Protein AF-A0A7X6P1E1-F1 (afdb_monomer_lite)

pLDDT: mean 76.71, std 19.5, range [24.47, 98.38]

Sequence (381 aa):
MLGTGVERGRLSKLGHWWGGQWIADGTPRGEVLLAGEALHLKPTDVFEVLLHEAAHGLNTSRGVKDTSRGGRYHNAKFKATAIEVGLRVGSMPPYGWAKTELAPATVEHYSSEIDRIGDEMRIARRMTRSSVERGGDAGGPDDPTVGEVEGGGAPQRPKPAECGCGRKMRMAPSVLARGPVVCSLCRTEFTVGRTLGQEQTAGNPVERGLLSTRPSSAVPVDQDELMDRLRRRLRTPEDAERLMTVASWRGAPNQEPEGPIVARDFGDHSQLTQLARAVLALDGTLSLPAGARGDVPLLTGERVRTANQLDERISDSFPEPGTPGQVTVVDLSADRVTIDFPTWGTTTVSTEDAYEALRWDYATVEPPPIERSAPDLEIEL

Radius of gyration: 27.81 Å; chains: 1; bounding box: 66×70×62 Å

Secondary structure (DSSP, 8-state):
-EE--EETTEE--SEEEEEEEEEETTEEEEEEEEETTGGGS-HHHHHHHHHHHHHHHHHHHTT---EETTTTEE-HHHHHHHHHTTEEEEEETTTEEEEEEE-HHHHHHTHHHHHHHHHH--------HHHHTT-S----PPP---------PPPPPPPPEE-TTS-EE---HHHHTTS--B-TTT--B-EET--S-----------------PPP-PBPP-HHHHHHHHHHH--SHHHHHHHHHHHHHH-STTPPPSS-EE-SSHHHHHHHHHHHHHHHHHTTSSBBPTT--S--S--BT-EEEE-SS--TTTGGGS-STT-EEEEEEEETTTTEEEEEETTTEEEEE-HHHHHHHEEE-SEE-SSPP------------

Structure (mmCIF, N/CA/C/O backbone):
data_AF-A0A7X6P1E1-F1
#
_entry.id   AF-A0A7X6P1E1-F1
#
loop_
_atom_site.group_PDB
_atom_site.id
_atom_site.type_symbol
_atom_site.label_atom_id
_atom_site.label_alt_id
_atom_site.label_comp_id
_atom_site.label_asym_id
_atom_site.label_entity_id
_atom_site.label_seq_id
_atom_site.pdbx_PDB_ins_code
_atom_site.Cartn_x
_atom_site.Cartn_y
_atom_site.Cartn_z
_atom_site.occupancy
_atom_site.B_iso_or_equiv
_atom_site.auth_seq_id
_atom_site.auth_comp_id
_atom_site.auth_asym_id
_atom_site.auth_atom_id
_atom_site.pdbx_PDB_model_num
ATOM 1 N N . MET A 1 1 ? -8.745 10.348 3.334 1.00 51.03 1 MET A N 1
ATOM 2 C CA . MET A 1 1 ? -8.109 11.086 2.218 1.00 51.03 1 MET A CA 1
ATOM 3 C C . MET A 1 1 ? -6.613 11.099 2.473 1.00 51.03 1 MET A C 1
ATOM 5 O O . MET A 1 1 ? -6.228 11.326 3.612 1.00 51.03 1 MET A O 1
ATOM 9 N N . LEU A 1 2 ? -5.790 10.808 1.464 1.00 61.75 2 LEU A N 1
ATOM 10 C CA . LEU A 1 2 ? -4.332 10.847 1.602 1.00 61.75 2 LEU A CA 1
ATOM 11 C C . LEU A 1 2 ? -3.838 12.288 1.429 1.00 61.75 2 LEU A C 1
ATOM 13 O O . LEU A 1 2 ? -4.216 12.962 0.470 1.00 61.75 2 LEU A O 1
ATOM 17 N N . GLY A 1 3 ? -3.003 12.757 2.356 1.00 68.06 3 GLY A N 1
ATOM 18 C CA . GLY A 1 3 ? -2.306 14.046 2.268 1.00 68.06 3 GLY A CA 1
ATOM 19 C C . GLY A 1 3 ? -0.800 13.858 2.136 1.00 68.06 3 GLY A C 1
ATOM 20 O O . GLY A 1 3 ? -0.306 12.737 2.170 1.00 68.06 3 GLY A O 1
ATOM 21 N N . THR A 1 4 ? -0.040 14.943 1.997 1.00 77.12 4 THR A N 1
ATOM 22 C CA . THR A 1 4 ? 1.421 14.859 2.137 1.00 77.12 4 THR A CA 1
ATOM 23 C C . THR A 1 4 ? 1.830 15.122 3.578 1.00 77.12 4 THR A C 1
ATOM 25 O O . THR A 1 4 ? 1.396 16.101 4.182 1.00 77.12 4 THR A O 1
ATOM 28 N N . GLY A 1 5 ? 2.703 14.268 4.103 1.00 76.94 5 GLY A N 1
ATOM 29 C CA . GLY A 1 5 ? 3.410 14.480 5.365 1.00 76.94 5 GLY A CA 1
ATOM 30 C C . GLY A 1 5 ? 4.689 15.306 5.214 1.00 76.94 5 GLY A C 1
ATOM 31 O O . GLY A 1 5 ? 5.448 15.440 6.169 1.00 76.94 5 GLY A O 1
ATOM 32 N N . VAL A 1 6 ? 4.985 15.814 4.010 1.00 77.69 6 VAL A N 1
ATOM 33 C CA . VAL A 1 6 ? 6.215 16.551 3.712 1.00 77.69 6 VAL A CA 1
ATOM 34 C C . VAL A 1 6 ? 5.977 18.051 3.810 1.00 77.69 6 VAL A C 1
ATOM 36 O O . VAL A 1 6 ? 5.330 18.662 2.961 1.00 77.69 6 VAL A O 1
ATOM 39 N N . GLU A 1 7 ? 6.624 18.672 4.787 1.00 74.06 7 GLU A N 1
ATOM 40 C CA . GLU A 1 7 ? 6.650 20.116 4.967 1.00 74.06 7 GLU A CA 1
ATOM 41 C C . GLU A 1 7 ? 8.047 20.656 4.669 1.00 74.06 7 GLU A C 1
ATOM 43 O O . GLU A 1 7 ? 9.062 20.152 5.153 1.00 74.06 7 GLU A O 1
ATOM 48 N N . ARG A 1 8 ? 8.125 21.687 3.816 1.00 73.81 8 ARG A N 1
ATOM 49 C CA . ARG A 1 8 ? 9.396 22.321 3.403 1.00 73.81 8 ARG A CA 1
ATOM 50 C C . ARG A 1 8 ? 10.456 21.311 2.909 1.00 73.81 8 ARG A C 1
ATOM 52 O O . ARG A 1 8 ? 11.655 21.543 3.040 1.00 73.81 8 ARG A O 1
ATOM 59 N N . GLY A 1 9 ? 10.012 20.199 2.317 1.00 69.00 9 GLY A N 1
ATOM 60 C CA . GLY A 1 9 ? 10.874 19.144 1.772 1.00 69.00 9 GLY A CA 1
ATOM 61 C C . GLY A 1 9 ? 11.365 18.103 2.786 1.00 69.00 9 GLY A C 1
ATOM 62 O O . GLY A 1 9 ? 12.185 17.259 2.411 1.00 69.00 9 GLY A O 1
ATOM 63 N N . ARG A 1 10 ? 10.882 18.135 4.035 1.00 66.56 10 ARG A N 1
ATOM 64 C CA . ARG A 1 10 ? 11.157 17.144 5.086 1.00 66.56 10 ARG A CA 1
ATOM 65 C C . ARG A 1 10 ? 9.875 16.404 5.463 1.00 66.56 10 ARG A C 1
ATOM 67 O O . ARG A 1 10 ? 8.847 17.049 5.619 1.00 66.56 10 ARG A O 1
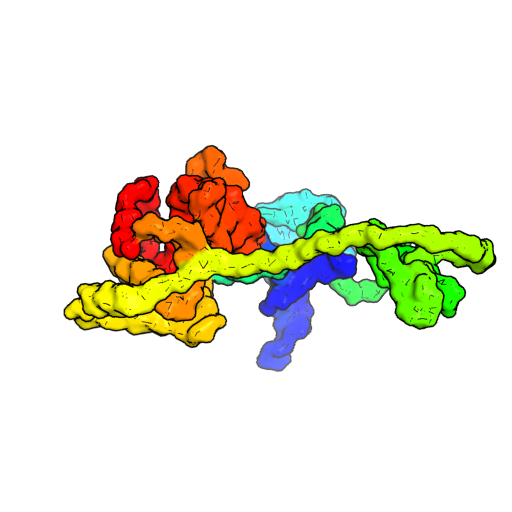ATOM 74 N N . LEU A 1 11 ? 9.949 15.084 5.636 1.00 74.44 11 LEU A N 1
ATOM 75 C CA . LEU A 1 11 ? 8.853 14.323 6.237 1.00 74.44 11 LEU A CA 1
ATOM 76 C C . LEU A 1 11 ? 8.701 14.765 7.700 1.00 74.44 11 LEU A C 1
ATOM 78 O O . LEU A 1 11 ? 9.618 14.568 8.494 1.00 74.44 11 LEU A O 1
ATOM 82 N N . SER A 1 12 ? 7.605 15.446 8.024 1.00 77.06 12 SER A N 1
ATOM 83 C CA . SER A 1 12 ? 7.327 15.957 9.370 1.00 77.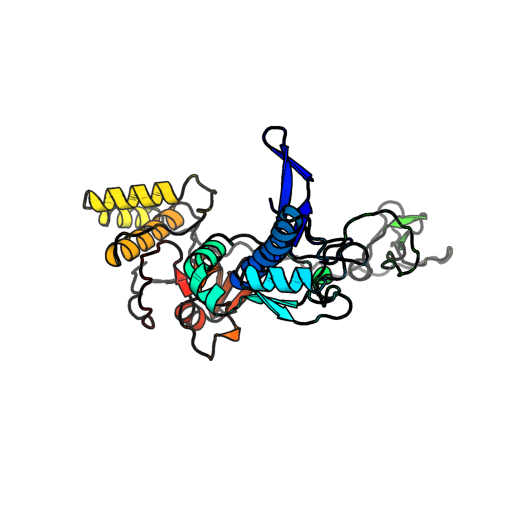06 12 SER A CA 1
ATOM 84 C C . SER A 1 12 ? 6.363 15.063 10.141 1.00 77.06 12 SER A C 1
ATOM 86 O O . SER A 1 12 ? 6.491 14.963 11.358 1.00 77.06 12 SER A O 1
ATOM 88 N N . LYS A 1 13 ? 5.434 14.395 9.450 1.00 82.50 13 LYS A N 1
ATOM 89 C CA . LYS A 1 13 ? 4.391 13.573 10.071 1.00 82.50 13 LYS A CA 1
ATOM 90 C C . LYS A 1 13 ? 3.954 12.419 9.175 1.00 82.50 13 LYS A C 1
ATOM 92 O O . LYS A 1 13 ? 3.964 12.546 7.952 1.00 82.50 13 LYS A O 1
ATOM 97 N N . LEU A 1 14 ? 3.560 11.313 9.799 1.00 86.69 14 LEU A N 1
ATOM 98 C CA . LEU A 1 14 ? 2.996 10.137 9.126 1.00 86.69 14 LEU A CA 1
ATOM 99 C C . LEU A 1 14 ? 1.462 10.148 9.139 1.00 86.69 14 LEU A C 1
ATOM 101 O O . LEU A 1 14 ? 0.836 9.626 8.222 1.00 86.69 14 LEU A O 1
ATOM 105 N N . GLY A 1 15 ? 0.862 10.821 10.118 1.00 88.00 15 GLY A N 1
ATOM 106 C CA . GLY A 1 15 ? -0.565 11.097 10.188 1.00 88.00 15 GLY A CA 1
ATOM 107 C C . GLY A 1 15 ? -0.845 12.376 10.974 1.00 88.00 15 GLY A C 1
ATOM 108 O O . GLY A 1 15 ? 0.081 13.029 11.468 1.00 88.00 15 GLY A O 1
ATOM 109 N N . HIS A 1 16 ? -2.115 12.777 11.020 1.00 87.56 16 HIS A N 1
ATOM 110 C CA . HIS A 1 16 ? -2.606 13.749 11.996 1.00 87.56 16 HIS A CA 1
ATOM 111 C C . HIS A 1 16 ? -4.102 13.585 12.259 1.00 87.56 16 HIS A C 1
ATOM 113 O O . HIS A 1 16 ? -4.880 13.246 11.364 1.00 87.56 16 HIS A O 1
ATOM 119 N N . TRP A 1 17 ? -4.509 13.940 13.471 1.00 89.50 17 TRP A N 1
ATOM 120 C CA . TRP A 1 17 ? -5.887 14.222 13.838 1.00 89.50 17 TRP A CA 1
ATOM 121 C C . TRP A 1 17 ? -6.166 15.726 13.849 1.00 89.50 17 TRP A C 1
ATOM 123 O O . TRP A 1 17 ? -5.392 16.509 14.404 1.00 89.50 17 TRP A O 1
ATOM 133 N N . TRP A 1 18 ? -7.320 16.134 13.315 1.00 85.69 18 TRP A N 1
ATOM 134 C CA . TRP A 1 18 ? -7.807 17.507 13.445 1.00 85.69 18 TRP A CA 1
ATOM 135 C C . TRP A 1 18 ? -9.302 17.566 13.763 1.00 85.69 18 TRP A C 1
ATOM 137 O O . TRP A 1 18 ? -10.146 17.094 13.006 1.00 85.69 18 TRP A O 1
ATOM 147 N N . GLY A 1 19 ? -9.664 18.194 14.883 1.00 83.25 19 GLY A N 1
ATOM 148 C CA . GLY A 1 19 ? -11.064 18.422 15.240 1.00 83.25 19 GLY A CA 1
ATOM 149 C C . GLY A 1 19 ? -11.744 19.484 14.363 1.00 83.25 19 GLY A C 1
ATOM 150 O O . GLY A 1 19 ? -11.193 20.561 14.144 1.00 83.25 19 GLY A O 1
ATOM 151 N N . GLY A 1 20 ? -12.972 19.197 13.914 1.00 81.44 20 GLY A N 1
ATOM 152 C CA . GLY A 1 20 ? -13.902 20.190 13.358 1.00 81.44 20 GLY A CA 1
ATOM 153 C C . GLY A 1 20 ? -13.568 20.743 11.968 1.00 81.44 20 GLY A C 1
ATOM 154 O O . GLY A 1 20 ? -14.133 21.766 11.595 1.00 81.44 20 GLY A O 1
ATOM 155 N N . GLN A 1 21 ? -12.674 20.100 11.212 1.00 80.19 21 GLN A N 1
ATOM 156 C CA . GLN A 1 21 ? -12.271 20.558 9.872 1.00 80.19 21 GLN A CA 1
ATOM 157 C C . GLN A 1 21 ? -13.285 20.234 8.775 1.00 80.19 21 GLN A C 1
ATOM 159 O O . GLN A 1 21 ? -13.276 20.852 7.713 1.00 80.19 21 GLN A O 1
ATOM 164 N N . TRP A 1 22 ? -14.173 19.276 9.031 1.00 82.50 22 TRP A N 1
ATOM 165 C CA . TRP A 1 22 ? -15.160 18.822 8.062 1.00 82.50 22 TRP A CA 1
ATOM 166 C C . TRP A 1 22 ? -16.561 19.210 8.503 1.00 82.50 22 TRP A C 1
ATOM 168 O O . TRP A 1 22 ? -16.873 19.155 9.687 1.00 82.50 22 TRP A O 1
ATOM 178 N N . ILE A 1 23 ? -17.428 19.544 7.550 1.00 83.38 23 ILE A N 1
ATOM 179 C CA . ILE A 1 23 ? -18.871 19.636 7.778 1.00 83.38 23 ILE A CA 1
ATOM 180 C C . ILE A 1 23 ? -19.514 18.438 7.086 1.00 83.38 23 ILE A C 1
ATOM 182 O O . ILE A 1 23 ? -19.453 18.328 5.864 1.00 83.38 23 ILE A O 1
ATOM 186 N N . ALA A 1 24 ? -20.135 17.555 7.865 1.00 80.12 24 ALA A N 1
ATOM 187 C CA . ALA A 1 24 ? -20.938 16.448 7.357 1.00 80.12 24 ALA A CA 1
ATOM 188 C C . ALA A 1 24 ? -22.340 16.549 7.957 1.00 80.12 24 ALA A C 1
ATOM 190 O O . ALA A 1 24 ? -22.485 16.648 9.178 1.00 80.12 24 ALA A O 1
ATOM 191 N N . ASP A 1 25 ? -23.359 16.579 7.100 1.00 87.69 25 ASP A N 1
ATOM 192 C CA . ASP A 1 25 ? -24.769 16.707 7.494 1.00 87.69 25 ASP A CA 1
ATOM 193 C C . ASP A 1 25 ? -25.028 17.909 8.422 1.00 87.69 25 ASP A C 1
ATOM 195 O O . ASP A 1 25 ? -25.701 17.818 9.447 1.00 87.69 25 ASP A O 1
ATOM 199 N N . GLY A 1 26 ? -24.407 19.050 8.101 1.00 84.19 26 GLY A N 1
ATOM 200 C CA . GLY A 1 26 ? -24.506 20.280 8.894 1.00 84.19 26 GLY A CA 1
ATOM 201 C C . GLY A 1 26 ? -23.777 20.241 10.243 1.00 84.19 26 GLY A C 1
ATOM 202 O O . GLY A 1 26 ? -23.843 21.211 10.993 1.00 84.19 26 GLY A O 1
ATOM 203 N N . THR A 1 27 ? -23.060 19.157 10.551 1.00 83.25 27 THR A N 1
ATOM 204 C CA . THR A 1 27 ? -22.355 18.967 11.823 1.00 83.25 27 THR A CA 1
ATOM 205 C C . THR A 1 27 ? -20.837 18.950 11.609 1.00 83.25 27 THR A C 1
ATOM 207 O O . THR A 1 27 ? -20.360 18.232 10.724 1.00 83.25 27 THR A O 1
ATOM 210 N N . PRO A 1 28 ? -20.050 19.682 12.420 1.00 84.94 28 PRO A N 1
ATOM 211 C CA . PRO A 1 28 ? -18.598 19.569 12.405 1.00 84.94 28 PRO A CA 1
ATOM 212 C C . PRO A 1 28 ? -18.125 18.150 12.745 1.00 84.94 28 PRO A C 1
ATOM 214 O O . PRO A 1 28 ? -18.556 17.557 13.736 1.00 84.94 28 PRO A O 1
ATOM 217 N N . ARG A 1 29 ? -17.209 17.608 11.944 1.00 84.81 29 ARG A N 1
ATOM 218 C CA . ARG A 1 29 ? -16.552 16.311 12.135 1.00 84.81 29 ARG A CA 1
ATOM 219 C C . ARG A 1 29 ? -15.040 16.492 12.183 1.00 84.81 29 ARG A C 1
ATOM 221 O O . ARG A 1 29 ? -14.495 17.459 11.649 1.00 84.81 29 ARG A O 1
ATOM 228 N N . GLY A 1 30 ? -14.374 15.570 12.869 1.00 86.19 30 GLY A N 1
ATOM 229 C CA . GLY A 1 30 ? -12.919 15.518 12.879 1.00 86.19 30 GLY A CA 1
ATOM 230 C C . GLY A 1 30 ? -12.353 14.767 11.677 1.00 86.19 30 GLY A C 1
ATOM 231 O O . GLY A 1 30 ? -13.065 14.033 10.993 1.00 86.19 30 GLY A O 1
ATOM 232 N N . GLU A 1 31 ? -11.072 14.985 11.431 1.00 87.81 31 GLU A N 1
ATOM 233 C CA . GLU A 1 31 ? -10.275 14.390 10.368 1.00 87.81 31 GLU A CA 1
ATOM 234 C C . GLU A 1 31 ? -9.208 13.479 10.968 1.00 87.81 31 GLU A C 1
ATOM 236 O O . GLU A 1 31 ? -8.433 13.942 11.799 1.00 87.81 31 GLU A O 1
ATOM 241 N N . VAL A 1 32 ? -9.114 12.240 10.482 1.00 88.94 32 VAL A N 1
ATOM 242 C CA . VAL A 1 32 ? -7.867 11.465 10.526 1.00 88.94 32 VAL A CA 1
ATOM 243 C C . VAL A 1 32 ? -7.256 11.517 9.130 1.00 88.94 32 VAL A C 1
ATOM 245 O O . VAL A 1 32 ? -7.882 11.078 8.159 1.00 88.94 32 VAL A O 1
ATOM 248 N N . LEU A 1 33 ? -6.043 12.050 9.024 1.00 87.19 33 LEU A N 1
ATOM 249 C CA . LEU A 1 33 ? -5.263 12.051 7.794 1.00 87.19 33 LEU A CA 1
ATOM 250 C C . LEU A 1 33 ? -4.088 11.087 7.929 1.00 87.19 33 LEU A C 1
ATOM 252 O O . LEU A 1 33 ? -3.338 11.156 8.897 1.00 87.19 33 LEU A O 1
ATOM 256 N N . LEU A 1 34 ? -3.898 10.248 6.911 1.00 88.19 34 LEU A N 1
ATOM 257 C CA . LEU A 1 34 ? -2.696 9.442 6.725 1.00 88.19 34 LEU A CA 1
ATOM 258 C C . LEU A 1 34 ? -1.862 10.066 5.600 1.00 88.19 34 LEU A C 1
ATOM 260 O O . LEU A 1 34 ? -2.381 10.363 4.515 1.00 88.19 34 LEU A O 1
ATOM 264 N N . ALA A 1 35 ? -0.580 10.308 5.860 1.00 87.44 35 ALA A N 1
ATOM 265 C CA . ALA A 1 35 ? 0.339 10.809 4.851 1.00 87.44 35 ALA A CA 1
ATOM 266 C C . ALA A 1 35 ? 0.569 9.730 3.784 1.00 87.44 35 ALA A C 1
ATOM 268 O O . ALA A 1 35 ? 0.836 8.578 4.111 1.00 87.44 35 ALA A O 1
ATOM 269 N N . GLY A 1 36 ? 0.532 10.088 2.501 1.00 83.31 36 GLY A N 1
ATOM 270 C CA . GLY A 1 36 ? 0.814 9.146 1.412 1.00 83.31 36 GLY A CA 1
ATOM 271 C C . GLY A 1 36 ? 2.239 8.583 1.465 1.00 83.31 36 GLY A C 1
ATOM 272 O O . GLY A 1 36 ? 2.502 7.517 0.919 1.00 83.31 36 GLY A O 1
ATOM 273 N N . GLU A 1 37 ? 3.162 9.282 2.131 1.00 84.06 37 GLU A N 1
ATOM 274 C CA . GLU A 1 37 ? 4.505 8.789 2.430 1.00 84.06 37 GLU A CA 1
ATOM 275 C C . GLU A 1 37 ? 4.509 7.679 3.496 1.00 84.06 37 GLU A C 1
ATOM 277 O O . GLU A 1 37 ? 5.401 6.839 3.477 1.00 84.06 37 GLU A O 1
ATOM 282 N N . ALA A 1 38 ? 3.516 7.630 4.393 1.00 83.00 38 ALA A N 1
ATOM 283 C CA . ALA A 1 38 ? 3.388 6.565 5.391 1.00 83.00 38 ALA A CA 1
ATOM 284 C C . ALA A 1 38 ? 3.022 5.213 4.763 1.00 83.00 38 ALA A C 1
ATOM 286 O O . ALA A 1 38 ? 3.276 4.179 5.363 1.00 83.00 38 ALA A O 1
ATOM 287 N N . LEU A 1 39 ? 2.502 5.202 3.530 1.00 85.38 39 LEU A N 1
ATOM 288 C CA . LEU A 1 39 ? 2.189 3.967 2.806 1.00 85.38 39 LEU A CA 1
ATOM 289 C C . LEU A 1 39 ? 3.440 3.172 2.394 1.00 85.38 39 LEU A C 1
ATOM 291 O O . LEU A 1 39 ? 3.305 2.071 1.886 1.00 85.38 39 LEU A O 1
ATOM 295 N N . HIS A 1 40 ? 4.649 3.700 2.607 1.00 79.44 40 HIS A N 1
ATOM 296 C CA . HIS A 1 40 ? 5.890 2.925 2.495 1.00 79.44 40 HIS A CA 1
ATOM 297 C C . HIS A 1 40 ? 6.184 2.047 3.725 1.00 79.44 40 HIS A C 1
ATOM 299 O O . HIS A 1 40 ? 7.115 1.247 3.710 1.00 79.44 40 HIS A O 1
ATOM 305 N N . LEU A 1 41 ? 5.449 2.230 4.821 1.00 82.12 41 LEU A N 1
ATOM 306 C CA . LEU A 1 41 ? 5.656 1.459 6.041 1.00 82.12 41 LEU A CA 1
ATOM 307 C C . LEU A 1 41 ? 5.001 0.078 5.942 1.00 82.12 41 LEU A C 1
ATOM 309 O O . LEU A 1 41 ? 4.247 -0.210 5.013 1.00 82.12 41 LEU A O 1
ATOM 313 N N . LYS A 1 42 ? 5.274 -0.761 6.939 1.00 86.00 42 LYS A N 1
ATOM 314 C CA . LYS A 1 42 ? 4.589 -2.040 7.128 1.00 86.00 42 LYS A CA 1
ATOM 315 C C . LYS A 1 42 ? 3.102 -1.804 7.421 1.00 86.00 42 LYS A C 1
ATOM 317 O O . LYS A 1 42 ? 2.782 -0.793 8.059 1.00 86.00 42 LYS A O 1
ATOM 322 N N . PRO A 1 43 ? 2.182 -2.716 7.059 1.00 88.31 43 PRO A N 1
ATOM 323 C CA . PRO A 1 43 ? 0.760 -2.566 7.379 1.00 88.31 43 PRO A CA 1
ATOM 324 C C . PRO A 1 43 ? 0.507 -2.383 8.881 1.00 88.31 43 PRO A C 1
ATOM 326 O O . PRO A 1 43 ? -0.335 -1.579 9.280 1.00 88.31 43 PRO A O 1
ATOM 329 N N . THR A 1 44 ? 1.302 -3.049 9.726 1.00 89.50 44 THR A N 1
ATOM 330 C CA . THR A 1 44 ? 1.274 -2.881 11.186 1.00 89.50 44 THR A CA 1
ATOM 331 C C . THR A 1 44 ? 1.607 -1.458 11.621 1.00 89.50 44 THR A C 1
ATOM 333 O O . THR A 1 44 ? 0.953 -0.919 12.509 1.00 89.50 44 THR A O 1
ATOM 336 N N . ASP A 1 45 ? 2.591 -0.830 10.984 1.00 90.94 45 ASP A N 1
ATOM 337 C CA . ASP A 1 45 ? 3.051 0.516 11.327 1.00 90.94 45 ASP A CA 1
ATOM 338 C C . ASP A 1 45 ? 2.051 1.568 10.822 1.00 90.94 45 ASP A C 1
ATOM 340 O O . ASP A 1 45 ? 1.774 2.557 11.498 1.00 90.94 45 ASP A O 1
ATOM 344 N N . VAL A 1 46 ? 1.437 1.342 9.654 1.00 91.25 46 VAL A N 1
ATOM 345 C CA . VAL A 1 46 ? 0.324 2.176 9.172 1.00 91.25 46 VAL A CA 1
ATOM 346 C C . VAL A 1 46 ? -0.865 2.091 10.124 1.00 91.25 46 VAL A C 1
ATOM 348 O O . VAL A 1 46 ? -1.444 3.120 10.482 1.00 91.25 46 VAL A O 1
ATOM 351 N N . PHE A 1 47 ? -1.223 0.886 10.566 1.00 95.25 47 PHE A N 1
ATOM 352 C CA . PHE A 1 47 ? -2.312 0.696 11.517 1.00 95.25 47 PHE A CA 1
ATOM 353 C C . PHE A 1 47 ? -1.999 1.321 12.883 1.00 95.25 47 PHE A C 1
ATOM 355 O O . PHE A 1 47 ? -2.874 1.936 13.492 1.00 95.25 47 PHE A O 1
ATOM 362 N N . GLU A 1 48 ? -0.742 1.264 13.331 1.00 96.00 48 GLU A N 1
ATOM 363 C CA . GLU A 1 48 ? -0.276 1.985 14.516 1.00 96.00 48 GLU A CA 1
ATOM 364 C C . GLU A 1 48 ? -0.526 3.494 14.400 1.00 96.00 48 GLU A C 1
ATOM 366 O O . GLU A 1 48 ? -1.120 4.080 15.306 1.00 96.00 48 GLU A O 1
ATOM 371 N N . VAL A 1 49 ? -0.144 4.115 13.276 1.00 94.25 49 VAL A N 1
ATOM 372 C CA . VAL A 1 49 ? -0.387 5.545 13.021 1.00 94.25 49 VAL A CA 1
ATOM 373 C C . VAL A 1 49 ? -1.883 5.855 13.081 1.00 94.25 49 VAL A C 1
ATOM 375 O O . VAL A 1 49 ? -2.286 6.833 13.708 1.00 94.25 49 VAL A O 1
ATOM 378 N N . LEU A 1 50 ? -2.734 5.010 12.492 1.00 94.69 50 LEU A N 1
ATOM 379 C CA . LEU A 1 50 ? -4.187 5.196 12.553 1.00 94.69 50 LEU A CA 1
ATOM 380 C C . LEU A 1 50 ? -4.716 5.147 13.992 1.00 94.69 50 LEU A C 1
ATOM 382 O O . LEU A 1 50 ? -5.537 5.989 14.363 1.00 94.69 50 LEU A O 1
ATOM 386 N N . LEU A 1 51 ? -4.241 4.210 14.817 1.00 96.38 51 LEU A N 1
ATOM 387 C CA . LEU A 1 51 ? -4.628 4.127 16.228 1.00 96.38 51 LEU A CA 1
ATOM 388 C C . LEU A 1 51 ? -4.072 5.292 17.058 1.00 96.38 51 LEU A C 1
ATOM 390 O O . LEU A 1 51 ? -4.763 5.778 17.957 1.00 96.38 51 LEU A O 1
ATOM 394 N N . HIS A 1 52 ? -2.869 5.783 16.743 1.00 96.25 52 HIS A N 1
ATOM 395 C CA . HIS A 1 52 ? -2.295 6.982 17.363 1.00 96.25 52 HIS A CA 1
ATOM 396 C C . HIS A 1 52 ? -3.217 8.185 17.146 1.00 96.25 52 HIS A C 1
ATOM 398 O O . HIS A 1 52 ? -3.630 8.842 18.105 1.00 96.25 52 HIS A O 1
ATOM 404 N N . GLU A 1 53 ? -3.627 8.430 15.901 1.00 95.00 53 GLU A N 1
ATOM 405 C CA . GLU A 1 53 ? -4.544 9.528 15.582 1.00 95.00 53 GLU A CA 1
ATOM 406 C C . GLU A 1 53 ? -5.963 9.289 16.132 1.00 95.00 53 GLU A C 1
ATOM 408 O O . GLU A 1 53 ? -6.632 10.226 16.581 1.00 95.00 53 GLU A O 1
ATOM 413 N N . ALA A 1 54 ? -6.423 8.036 16.187 1.00 94.50 54 ALA A N 1
ATOM 414 C CA . ALA A 1 54 ? -7.700 7.686 16.806 1.00 94.50 54 ALA A CA 1
ATOM 415 C C . ALA A 1 54 ? -7.721 7.988 18.314 1.00 94.50 54 ALA A C 1
ATOM 417 O O . ALA A 1 54 ? -8.750 8.438 18.826 1.00 94.50 54 ALA A O 1
ATOM 418 N N . ALA A 1 55 ? -6.602 7.819 19.028 1.00 96.38 55 ALA A N 1
ATOM 419 C CA . ALA A 1 55 ? -6.501 8.185 20.441 1.00 96.38 55 ALA A CA 1
ATOM 420 C C . ALA A 1 55 ? -6.728 9.694 20.657 1.00 96.38 55 ALA A C 1
ATOM 422 O O . ALA A 1 55 ? -7.440 10.087 21.590 1.00 96.38 55 ALA A O 1
ATOM 423 N N . HIS A 1 56 ? -6.205 10.539 19.762 1.00 94.50 56 HIS A N 1
ATOM 424 C CA . HIS A 1 56 ? -6.481 11.979 19.763 1.00 94.50 56 HIS A CA 1
ATOM 425 C C . HIS A 1 56 ? -7.956 12.291 19.490 1.00 94.50 56 HIS A C 1
ATOM 427 O O . HIS A 1 56 ? -8.570 13.112 20.188 1.00 94.50 56 HIS A O 1
ATOM 433 N N . GLY A 1 57 ? -8.558 11.609 18.514 1.00 92.88 57 GLY A N 1
ATOM 434 C CA . GLY A 1 57 ? -9.982 11.743 18.214 1.00 92.88 57 GLY A CA 1
ATOM 435 C C . GLY A 1 57 ? -10.880 11.338 19.380 1.00 92.88 57 GLY A C 1
ATOM 436 O O . GLY A 1 57 ? -11.811 12.067 19.738 1.00 92.88 57 GLY A O 1
ATOM 437 N N . LEU A 1 58 ? -10.553 10.232 20.047 1.00 95.00 58 LEU A N 1
ATOM 438 C CA . LEU A 1 58 ? -11.283 9.740 21.208 1.00 95.00 58 LEU A CA 1
ATOM 439 C C . LEU A 1 58 ? -11.179 10.712 22.389 1.00 95.00 58 LEU A C 1
ATOM 441 O O . LEU A 1 58 ? -12.202 11.065 22.980 1.00 95.00 58 LEU A O 1
ATOM 445 N N . ASN A 1 59 ? -9.986 11.230 22.686 1.00 94.50 59 ASN A N 1
ATOM 446 C CA . ASN A 1 59 ? -9.808 12.276 23.696 1.00 94.50 59 ASN A CA 1
ATOM 447 C C . ASN A 1 59 ? -10.603 13.540 23.369 1.00 94.50 59 ASN A C 1
ATOM 449 O O . ASN A 1 59 ? -11.295 14.075 24.238 1.00 94.50 59 ASN A O 1
ATOM 453 N N . THR A 1 60 ? -10.583 13.974 22.109 1.00 92.62 60 THR A N 1
ATOM 454 C CA . THR A 1 60 ? -11.368 15.125 21.644 1.00 92.62 60 THR A CA 1
ATOM 455 C C . THR A 1 60 ? -12.861 14.907 21.889 1.00 92.62 60 THR A C 1
ATOM 457 O O . THR A 1 60 ? -13.520 15.780 22.452 1.00 92.62 60 THR A O 1
ATOM 460 N N . SER A 1 61 ? -13.393 13.725 21.552 1.00 90.56 61 SER A N 1
ATOM 461 C CA . SER A 1 61 ? -14.809 13.384 21.773 1.00 90.56 61 SER A CA 1
ATOM 462 C C . SER A 1 61 ? -15.217 13.409 23.252 1.00 90.56 61 SER A C 1
ATOM 464 O O . SER A 1 61 ? -16.367 13.689 23.580 1.00 90.56 61 SER A O 1
ATOM 466 N N . ARG A 1 62 ? -14.255 13.172 24.152 1.00 94.50 62 ARG A N 1
ATOM 467 C CA . ARG A 1 62 ? -14.421 13.200 25.612 1.00 94.50 62 ARG A CA 1
ATOM 468 C C . ARG A 1 62 ? -14.156 14.580 26.224 1.00 94.50 62 ARG A C 1
ATOM 470 O O . ARG A 1 62 ? -14.216 14.722 27.443 1.00 94.50 62 ARG A O 1
ATOM 477 N N . GLY A 1 63 ? -13.814 15.589 25.419 1.00 92.00 63 GLY A N 1
ATOM 478 C CA . GLY A 1 63 ? -13.395 16.906 25.911 1.00 92.00 63 GLY A CA 1
ATOM 479 C C . GLY A 1 63 ? -12.063 16.876 26.673 1.00 92.00 63 GLY A C 1
ATOM 480 O O . GLY A 1 63 ? -11.788 17.743 27.506 1.00 92.00 63 GLY A O 1
ATOM 481 N N . VAL A 1 64 ? -11.228 15.866 26.425 1.00 93.81 64 VAL A N 1
ATOM 482 C CA . VAL A 1 64 ? -9.944 15.663 27.094 1.00 93.81 64 VAL A CA 1
ATOM 483 C C . VAL A 1 64 ? -8.826 16.305 26.281 1.00 93.81 64 VAL A C 1
ATOM 485 O O . VAL A 1 64 ? -8.536 15.906 25.162 1.00 93.81 64 VAL A O 1
ATOM 488 N N . LYS A 1 65 ? -8.136 17.281 26.881 1.00 92.06 65 LYS A N 1
ATOM 489 C CA . LYS A 1 65 ? -6.915 17.859 26.303 1.00 92.06 65 LYS A CA 1
ATOM 490 C C . LYS A 1 65 ? -5.708 16.953 26.555 1.00 92.06 65 LYS A C 1
ATOM 492 O O . LYS A 1 65 ? -5.228 16.855 27.690 1.00 92.06 65 LYS A O 1
ATOM 497 N N . ASP A 1 66 ? -5.199 16.330 25.504 1.00 93.38 66 ASP A N 1
ATOM 498 C CA . ASP A 1 66 ? -4.196 15.261 25.552 1.00 93.38 66 ASP A CA 1
ATOM 499 C C . ASP A 1 66 ? -2.806 15.666 25.021 1.00 93.38 66 ASP A C 1
ATOM 501 O O . ASP A 1 66 ? -1.814 14.980 25.279 1.00 93.38 66 ASP A O 1
ATOM 505 N N . THR A 1 67 ? -2.698 16.851 24.420 1.00 90.62 67 THR A N 1
ATOM 506 C CA . THR A 1 67 ? -1.431 17.467 24.005 1.00 90.62 67 THR A CA 1
ATOM 507 C C . THR A 1 67 ? -1.191 18.843 24.647 1.00 90.62 67 THR A C 1
ATOM 509 O O . THR A 1 67 ? -2.068 19.474 25.252 1.00 90.62 67 THR A O 1
ATOM 512 N N . SER A 1 68 ? 0.054 19.317 24.576 1.00 77.75 68 SER A N 1
ATOM 513 C CA . SER A 1 68 ? 0.500 20.638 25.040 1.00 77.75 68 SER A CA 1
ATOM 514 C C . SER A 1 68 ? 1.645 21.165 24.162 1.00 77.75 68 SER A C 1
ATOM 516 O O . SER A 1 68 ? 2.053 20.493 23.219 1.00 77.75 68 SER A O 1
ATOM 518 N N . ARG A 1 69 ? 2.160 22.373 24.447 1.00 77.88 69 ARG A N 1
ATOM 519 C CA . ARG A 1 69 ? 3.222 23.035 23.653 1.00 77.88 69 ARG A CA 1
ATOM 520 C C . ARG A 1 69 ? 2.868 23.182 22.163 1.00 77.88 69 ARG A C 1
ATOM 522 O O . ARG A 1 69 ? 3.713 22.950 21.303 1.00 77.88 69 ARG A O 1
ATOM 529 N N . GLY A 1 70 ? 1.616 23.556 21.887 1.00 70.38 70 GLY A N 1
ATOM 530 C CA . GLY A 1 70 ? 1.101 23.678 20.519 1.00 70.38 70 GLY A CA 1
ATOM 531 C C . GLY A 1 70 ? 0.996 22.331 19.799 1.00 70.38 70 GLY A C 1
ATOM 532 O O . GLY A 1 70 ? 1.421 22.227 18.662 1.00 70.38 70 GLY A O 1
ATOM 533 N N . GLY A 1 71 ? 0.529 21.284 20.488 1.00 76.44 71 GLY A N 1
ATOM 534 C CA . GLY A 1 71 ? 0.357 19.942 19.913 1.00 76.44 71 GLY A CA 1
ATOM 535 C C . GLY A 1 71 ? 1.575 19.024 20.050 1.00 76.44 71 GLY A C 1
ATOM 536 O O . GLY A 1 71 ? 1.407 17.821 20.202 1.00 76.44 71 GLY A O 1
ATOM 537 N N . ARG A 1 72 ? 2.795 19.570 20.133 1.00 74.62 72 ARG A N 1
ATOM 538 C CA . ARG A 1 72 ? 4.034 18.764 20.101 1.00 74.62 72 ARG A CA 1
ATOM 539 C C . ARG A 1 72 ? 4.238 17.803 21.267 1.00 74.62 72 ARG A C 1
ATOM 541 O O . ARG A 1 72 ? 4.957 16.823 21.119 1.00 74.62 72 ARG A O 1
ATOM 548 N N . TYR A 1 73 ? 3.712 18.111 22.453 1.00 85.25 73 TYR A N 1
ATOM 549 C CA . TYR A 1 73 ? 3.959 17.300 23.648 1.00 85.25 73 TYR A CA 1
ATOM 550 C C . TYR A 1 73 ? 2.732 16.479 24.032 1.00 85.25 73 TYR A C 1
ATOM 552 O O . TYR A 1 73 ? 1.747 17.038 24.524 1.00 85.25 73 TYR A O 1
ATOM 560 N N . HIS A 1 74 ? 2.841 15.160 23.897 1.00 93.06 74 HIS A N 1
ATOM 561 C CA . HIS A 1 74 ? 1.829 14.171 24.253 1.00 93.06 74 HIS A CA 1
ATOM 562 C C . HIS A 1 74 ? 1.860 13.913 25.762 1.00 93.06 74 HIS A C 1
ATOM 564 O O . HIS A 1 74 ? 2.874 13.487 26.325 1.00 93.06 74 HIS A O 1
ATOM 570 N N . ASN A 1 75 ? 0.760 14.217 26.452 1.00 93.25 75 ASN A N 1
ATOM 571 C CA . ASN A 1 75 ? 0.695 14.158 27.911 1.00 93.25 75 ASN A CA 1
ATOM 572 C C . ASN A 1 75 ? 0.210 12.782 28.421 1.00 93.25 75 ASN A C 1
ATOM 574 O O . ASN A 1 75 ? -0.047 11.859 27.654 1.00 93.25 75 ASN A O 1
ATOM 578 N N . ALA A 1 76 ? 0.114 12.610 29.743 1.00 94.94 76 ALA A N 1
ATOM 579 C CA . ALA A 1 76 ? -0.285 11.327 30.332 1.00 94.94 76 ALA A CA 1
ATOM 580 C C . ALA A 1 76 ? -1.716 10.883 29.955 1.00 94.94 76 ALA A C 1
ATOM 582 O O . ALA A 1 76 ? -2.012 9.692 29.996 1.00 94.94 76 ALA A O 1
ATOM 583 N N . LYS A 1 77 ? -2.595 11.817 29.569 1.00 96.25 77 LYS A N 1
ATOM 584 C CA . LYS A 1 77 ? -3.958 11.519 29.106 1.00 96.25 77 LYS A CA 1
ATOM 585 C C . LYS A 1 77 ? -3.958 10.948 27.689 1.00 96.25 77 LYS A C 1
ATOM 587 O O . LYS A 1 77 ? -4.701 10.003 27.432 1.00 96.25 77 LYS A O 1
ATOM 592 N N . PHE A 1 78 ? -3.075 11.454 26.818 1.00 97.12 78 PHE A N 1
ATOM 593 C CA . PHE A 1 78 ? -2.799 10.809 25.533 1.00 97.12 78 PHE A CA 1
ATOM 594 C C . PHE A 1 78 ? -2.352 9.370 25.775 1.00 97.12 78 PHE A C 1
ATOM 596 O O . PHE A 1 78 ? -3.015 8.451 25.317 1.00 97.12 78 PHE A O 1
ATOM 603 N N . LYS A 1 79 ? -1.320 9.171 26.608 1.00 97.88 79 LYS A N 1
ATOM 604 C CA . LYS A 1 79 ? -0.818 7.833 26.951 1.00 97.88 79 LYS A CA 1
ATOM 605 C C . LYS A 1 79 ? -1.920 6.886 27.428 1.00 97.88 79 LYS A C 1
ATOM 607 O O . LYS A 1 79 ? -1.969 5.751 26.977 1.00 97.88 79 LYS A O 1
ATOM 612 N N . ALA A 1 80 ? -2.782 7.335 28.341 1.00 98.00 80 ALA A N 1
ATOM 613 C CA . ALA A 1 80 ? -3.867 6.506 28.861 1.00 98.00 80 ALA A CA 1
ATOM 614 C C . ALA A 1 80 ? -4.824 6.045 27.749 1.00 98.00 80 ALA A C 1
ATOM 616 O O . ALA A 1 80 ? -5.197 4.879 27.708 1.00 98.00 80 ALA A O 1
ATOM 617 N N . THR A 1 81 ? -5.162 6.944 26.825 1.00 98.25 81 THR A N 1
ATOM 618 C CA . THR A 1 81 ? -6.090 6.655 25.721 1.00 98.25 81 THR A CA 1
ATOM 619 C C . THR A 1 81 ? -5.421 5.853 24.607 1.00 98.25 81 THR A C 1
ATOM 621 O O . THR A 1 81 ? -6.033 4.953 24.055 1.00 98.25 81 THR A O 1
ATOM 624 N N . ALA A 1 82 ? -4.147 6.115 24.316 1.00 97.81 82 ALA A N 1
ATOM 625 C CA . ALA A 1 82 ? -3.345 5.317 23.395 1.00 97.81 82 ALA A CA 1
ATOM 626 C C . ALA A 1 82 ? -3.249 3.855 23.873 1.00 97.81 82 ALA A C 1
ATOM 628 O O . ALA A 1 82 ? -3.433 2.932 23.087 1.00 97.81 82 ALA A O 1
ATOM 629 N N . ILE A 1 83 ? -3.065 3.633 25.181 1.00 98.38 83 ILE A N 1
ATOM 630 C CA . ILE A 1 83 ? -3.133 2.287 25.773 1.00 98.38 83 ILE A CA 1
ATOM 631 C C . ILE A 1 83 ? -4.535 1.685 25.631 1.00 98.38 83 ILE A C 1
ATOM 633 O O . ILE A 1 83 ? -4.657 0.513 25.287 1.00 98.38 83 ILE A O 1
ATOM 637 N N . GLU A 1 84 ? -5.586 2.474 25.863 1.00 98.19 84 GLU A N 1
ATOM 638 C CA . GLU A 1 84 ? -6.977 2.028 25.718 1.00 98.19 84 GLU A CA 1
ATOM 639 C C . GLU A 1 84 ? -7.306 1.554 24.296 1.00 98.19 84 GLU A C 1
ATOM 641 O O . GLU A 1 84 ? -7.982 0.541 24.142 1.00 98.19 84 GLU A O 1
ATOM 646 N N . VAL A 1 85 ? -6.799 2.234 23.262 1.00 97.31 85 VAL A N 1
ATOM 647 C CA . VAL A 1 85 ? -7.008 1.835 21.858 1.00 97.31 85 VAL A CA 1
ATOM 648 C C . VAL A 1 85 ? -6.075 0.708 21.398 1.00 97.31 85 VAL A C 1
ATOM 650 O O . VAL A 1 85 ? -6.133 0.311 20.240 1.00 97.31 85 VAL A O 1
ATOM 653 N N . GLY A 1 86 ? -5.233 0.167 22.285 1.00 97.75 86 GLY A N 1
ATOM 654 C CA . GLY A 1 86 ? -4.411 -1.012 22.003 1.00 97.75 86 GLY A CA 1
ATOM 655 C C . GLY A 1 86 ? -2.938 -0.737 21.683 1.00 97.75 86 GLY A C 1
ATOM 656 O O . GLY A 1 86 ? -2.271 -1.611 21.123 1.00 97.75 86 GLY A O 1
ATOM 657 N N . LEU A 1 87 ? -2.395 0.431 22.037 1.00 98.31 87 LEU A N 1
ATOM 658 C CA . LEU A 1 87 ? -0.978 0.761 21.837 1.00 98.31 87 LEU A CA 1
ATOM 659 C C . LEU A 1 87 ? -0.140 0.528 23.102 1.00 98.31 87 LEU A C 1
ATOM 661 O O . LEU A 1 87 ? -0.553 0.799 24.230 1.00 98.31 87 LEU A O 1
ATOM 665 N N . ARG A 1 88 ? 1.110 0.100 22.925 1.00 98.06 88 ARG A N 1
ATOM 666 C CA . ARG A 1 88 ? 2.168 0.312 23.919 1.00 98.06 88 ARG A CA 1
ATOM 667 C C . ARG A 1 88 ? 2.710 1.725 23.751 1.00 98.06 88 ARG A C 1
ATOM 669 O O . ARG A 1 88 ? 2.886 2.191 22.634 1.00 98.06 88 ARG A O 1
ATOM 676 N N . VAL A 1 89 ? 2.999 2.396 24.866 1.00 97.56 89 VAL A N 1
ATOM 677 C CA . VAL A 1 89 ? 3.408 3.807 24.848 1.00 97.56 89 VAL A CA 1
ATOM 678 C C . VAL A 1 89 ? 4.684 4.030 25.656 1.00 97.56 89 VAL A C 1
ATOM 680 O O . VAL A 1 89 ? 4.714 3.840 26.879 1.00 97.56 89 VAL A O 1
ATOM 683 N N . GLY A 1 90 ? 5.727 4.485 24.970 1.00 92.50 90 GLY A N 1
ATOM 684 C CA . GLY A 1 90 ? 7.013 4.904 25.513 1.00 92.50 90 GLY A CA 1
ATOM 685 C C . GLY A 1 90 ? 7.168 6.426 25.593 1.00 92.50 90 GLY A C 1
ATOM 686 O O . GLY A 1 90 ? 6.400 7.198 25.022 1.00 92.50 90 GLY A O 1
ATOM 687 N N . SER A 1 91 ? 8.182 6.871 26.337 1.00 91.25 91 SER A N 1
ATOM 688 C CA . SER A 1 91 ? 8.590 8.281 26.359 1.00 91.25 91 SER A CA 1
ATOM 689 C C . SER A 1 91 ? 9.495 8.587 25.162 1.00 91.25 91 SER A C 1
ATOM 691 O O . SER A 1 91 ? 10.371 7.789 24.835 1.00 91.25 91 SER A O 1
ATOM 693 N N . MET A 1 92 ? 9.308 9.754 24.555 1.00 85.81 92 MET A N 1
ATOM 694 C CA . MET A 1 92 ? 10.064 10.286 23.424 1.00 85.81 92 MET A CA 1
ATOM 695 C C . MET A 1 92 ? 10.343 11.775 23.667 1.00 85.81 92 MET A C 1
ATOM 697 O O . MET A 1 92 ? 9.517 12.624 23.336 1.00 85.81 92 MET A O 1
ATOM 701 N N . PRO A 1 93 ?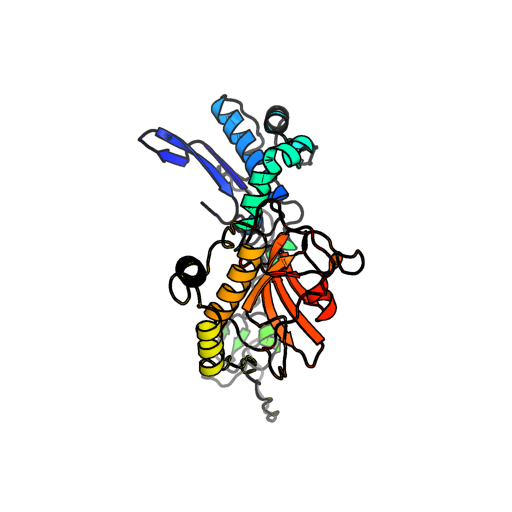 11.459 12.149 24.312 1.00 74.31 93 PRO A N 1
ATOM 702 C CA . PRO A 1 93 ? 11.839 13.554 24.449 1.00 74.31 93 PRO A CA 1
ATOM 703 C C . PRO A 1 93 ? 12.190 14.182 23.084 1.00 74.31 93 PRO A C 1
ATOM 705 O O . PRO A 1 93 ? 12.919 13.553 22.328 1.00 74.31 93 PRO A O 1
ATOM 708 N N . PRO A 1 94 ? 11.753 15.423 22.775 1.00 82.25 94 PRO A N 1
ATOM 709 C CA . PRO A 1 94 ? 10.989 16.356 23.613 1.00 82.25 94 PRO A CA 1
ATOM 710 C C . PRO A 1 94 ? 9.453 16.238 23.491 1.00 82.25 94 PRO A C 1
ATOM 712 O O . PRO A 1 94 ? 8.751 17.078 24.058 1.00 82.25 94 PRO A O 1
ATOM 715 N N . TYR A 1 95 ? 8.937 15.240 22.773 1.00 84.38 95 TYR A N 1
ATOM 716 C CA . TYR A 1 95 ? 7.535 15.059 22.362 1.00 84.38 95 TYR A CA 1
ATOM 717 C C . TYR A 1 95 ? 6.620 14.362 23.387 1.00 84.38 95 TYR A C 1
ATOM 719 O O . TYR A 1 95 ? 5.421 14.207 23.154 1.00 84.38 95 TYR A O 1
ATOM 727 N N . GLY A 1 96 ? 7.138 13.992 24.559 1.00 91.06 96 GLY A N 1
ATOM 728 C CA . GLY A 1 96 ? 6.344 13.402 25.640 1.00 91.06 96 GLY A CA 1
ATOM 729 C C . GLY A 1 96 ? 6.089 11.915 25.410 1.00 91.06 96 GLY A C 1
ATOM 730 O O . GLY A 1 96 ? 7.023 11.175 25.134 1.00 91.06 96 GLY A O 1
ATOM 731 N N . TRP A 1 97 ? 4.849 11.456 25.544 1.00 92.81 97 TRP A N 1
ATOM 732 C CA . TRP A 1 97 ? 4.472 10.044 25.372 1.00 92.81 97 TRP A CA 1
ATOM 733 C C . TRP A 1 97 ? 4.143 9.677 23.916 1.00 92.81 97 TRP A C 1
ATOM 735 O O . TRP A 1 97 ? 3.171 8.976 23.670 1.00 92.81 97 TRP A O 1
ATOM 745 N N . ALA A 1 98 ? 4.912 10.204 22.961 1.00 89.06 98 ALA A N 1
ATOM 746 C CA . ALA A 1 98 ? 4.635 10.078 21.528 1.00 89.06 98 ALA A CA 1
ATOM 747 C C . ALA A 1 98 ? 5.143 8.769 20.899 1.00 89.06 98 ALA A C 1
ATOM 749 O O . ALA A 1 98 ? 4.755 8.457 19.784 1.00 89.06 98 ALA A O 1
ATOM 750 N N . LYS A 1 99 ? 6.019 8.011 21.579 1.00 92.62 99 LYS A N 1
ATOM 751 C CA . LYS A 1 99 ? 6.494 6.725 21.053 1.00 92.62 99 LYS A CA 1
ATOM 752 C C . LYS A 1 99 ? 5.400 5.679 21.230 1.00 92.62 99 LYS A C 1
ATOM 754 O O . LYS A 1 99 ? 5.197 5.215 22.354 1.00 92.62 99 LYS A O 1
ATOM 759 N N . THR A 1 100 ? 4.738 5.305 20.152 1.00 96.62 100 THR A N 1
ATOM 760 C CA . THR A 1 100 ? 3.723 4.252 20.121 1.00 96.62 100 THR A CA 1
ATOM 761 C C . THR A 1 100 ? 4.250 3.014 19.410 1.00 96.62 100 THR A C 1
ATOM 763 O O . THR A 1 100 ? 5.244 3.094 18.699 1.00 96.62 100 THR A O 1
ATOM 766 N N . GLU A 1 101 ? 3.643 1.866 19.712 1.00 95.50 101 GLU A N 1
ATOM 767 C CA . GLU A 1 101 ? 3.815 0.585 19.015 1.00 95.50 101 GLU A CA 1
ATOM 768 C C . GLU A 1 101 ? 2.524 -0.231 19.217 1.00 95.50 101 GLU A C 1
ATOM 770 O O . GLU A 1 101 ? 1.929 -0.165 20.299 1.00 95.50 101 GLU A O 1
ATOM 775 N N . LEU A 1 102 ? 2.090 -1.050 18.252 1.00 96.88 102 LEU A N 1
ATOM 776 C CA . LEU A 1 102 ? 0.949 -1.956 18.469 1.00 96.88 102 LEU A CA 1
ATOM 777 C C . LEU A 1 102 ? 1.233 -2.942 19.616 1.00 96.88 102 LEU A C 1
ATOM 779 O O . LEU A 1 102 ? 2.280 -3.598 19.650 1.00 96.88 102 LEU A O 1
ATOM 783 N N . ALA A 1 103 ? 0.298 -3.094 20.564 1.00 97.38 103 ALA A N 1
ATOM 784 C CA . ALA A 1 103 ? 0.382 -4.166 21.558 1.00 97.38 103 ALA A CA 1
ATOM 785 C C . ALA A 1 103 ? 0.220 -5.546 20.885 1.00 97.38 103 ALA A C 1
ATOM 787 O O . ALA A 1 103 ? -0.508 -5.642 19.900 1.00 97.38 103 ALA A O 1
ATOM 788 N N . PRO A 1 104 ? 0.837 -6.636 21.391 1.00 95.00 104 PRO A N 1
ATOM 789 C CA . PRO A 1 104 ? 0.810 -7.921 20.682 1.00 95.00 104 PRO A CA 1
ATOM 790 C C . PRO A 1 104 ? -0.614 -8.475 20.553 1.00 95.00 104 PRO A C 1
ATOM 792 O O . PRO A 1 104 ? -0.997 -8.946 19.491 1.00 95.00 104 PRO A O 1
ATOM 795 N N . ALA A 1 105 ? -1.430 -8.305 21.599 1.00 95.00 105 ALA A N 1
ATOM 796 C CA . ALA A 1 105 ? -2.848 -8.661 21.572 1.00 95.00 105 ALA A CA 1
ATOM 797 C C . ALA A 1 105 ? -3.654 -7.843 20.544 1.00 95.00 105 ALA A C 1
ATOM 799 O O . ALA A 1 105 ? -4.637 -8.337 20.008 1.00 95.00 105 ALA A O 1
ATOM 800 N N . THR A 1 106 ? -3.240 -6.606 20.253 1.00 96.81 106 THR A N 1
ATOM 801 C CA . THR A 1 106 ? -3.869 -5.755 19.230 1.00 96.81 106 THR A CA 1
ATOM 802 C C . THR A 1 106 ? -3.532 -6.250 17.828 1.00 96.81 106 THR A C 1
ATOM 804 O O . THR A 1 106 ? -4.418 -6.297 16.986 1.00 96.81 106 THR A O 1
ATOM 807 N N . VAL A 1 107 ? -2.279 -6.658 17.590 1.00 93.00 107 VAL A N 1
ATOM 808 C CA . VAL A 1 107 ? -1.865 -7.272 16.315 1.00 93.00 107 VAL A CA 1
ATOM 809 C C . VAL A 1 107 ? -2.648 -8.558 16.064 1.00 93.00 107 VAL A C 1
ATOM 811 O O . VAL A 1 107 ? -3.170 -8.748 14.975 1.00 93.00 107 VAL A O 1
ATOM 814 N N . GLU A 1 108 ? -2.773 -9.414 17.079 1.00 93.88 108 GLU A N 1
ATOM 815 C CA . GLU A 1 108 ? -3.549 -10.653 16.971 1.00 93.88 108 GLU A CA 1
ATOM 816 C C . GLU A 1 108 ? -5.031 -10.363 16.692 1.00 93.88 108 GLU A C 1
ATOM 818 O O . GLU A 1 108 ? -5.616 -10.940 15.775 1.00 93.88 108 GLU A O 1
ATOM 823 N N . HIS A 1 109 ? -5.622 -9.424 17.438 1.00 95.94 109 HIS A N 1
ATOM 824 C CA . HIS A 1 109 ? -7.039 -9.087 17.323 1.00 95.94 109 HIS A CA 1
ATOM 825 C C . HIS A 1 109 ? -7.420 -8.475 15.970 1.00 95.94 109 HIS A C 1
ATOM 827 O O . HIS A 1 109 ? -8.487 -8.799 15.461 1.00 95.94 109 HIS A O 1
ATOM 833 N N . TYR A 1 110 ? -6.564 -7.619 15.404 1.00 95.56 110 TYR A N 1
ATOM 834 C CA . TYR A 1 110 ? -6.799 -6.923 14.132 1.00 95.56 110 TYR A CA 1
ATOM 835 C C . TYR A 1 110 ? -6.004 -7.521 12.965 1.00 95.56 110 TYR A C 1
ATOM 837 O O . TYR A 1 110 ? -5.745 -6.830 11.983 1.00 95.56 110 TYR A O 1
ATOM 845 N N . SER A 1 111 ? -5.569 -8.779 13.070 1.00 89.38 111 SER A N 1
ATOM 846 C CA . SER A 1 111 ? -4.732 -9.425 12.048 1.00 89.38 111 SER A CA 1
ATOM 847 C C . SER A 1 111 ? -5.380 -9.376 10.662 1.00 89.38 111 SER A C 1
ATOM 849 O O . SER A 1 111 ? -4.758 -8.893 9.723 1.00 89.38 111 SER A O 1
ATOM 851 N N . SER A 1 112 ? -6.665 -9.727 10.555 1.00 86.69 112 SER A N 1
ATOM 852 C CA . SER A 1 112 ? -7.422 -9.643 9.299 1.00 86.69 112 SER A CA 1
ATOM 853 C C . SER A 1 112 ? -7.487 -8.233 8.704 1.00 86.69 112 SER A C 1
ATOM 855 O O . SER A 1 112 ? -7.405 -8.052 7.491 1.00 86.69 112 SER A O 1
ATOM 857 N N . GLU A 1 113 ? -7.656 -7.210 9.538 1.00 93.62 113 GLU A N 1
ATOM 858 C CA . GLU A 1 113 ? -7.737 -5.816 9.112 1.00 93.62 113 GLU A CA 1
ATOM 859 C C . GLU A 1 113 ? -6.370 -5.278 8.690 1.00 93.62 113 GLU A C 1
ATOM 861 O O . GLU A 1 113 ? -6.287 -4.529 7.718 1.00 93.62 113 GLU A O 1
ATOM 866 N N . ILE A 1 114 ? -5.309 -5.665 9.400 1.00 88.88 114 ILE A N 1
ATOM 867 C CA . ILE A 1 114 ? -3.923 -5.325 9.070 1.00 88.88 114 ILE A CA 1
ATOM 868 C C . ILE A 1 114 ? -3.530 -5.978 7.742 1.00 88.88 114 ILE A C 1
ATOM 870 O O . ILE A 1 114 ? -2.978 -5.294 6.880 1.00 88.88 114 ILE A O 1
ATOM 874 N N . ASP A 1 115 ? -3.881 -7.247 7.537 1.00 81.06 115 ASP A N 1
ATOM 875 C CA . ASP A 1 115 ? -3.641 -7.960 6.279 1.00 81.06 115 ASP A CA 1
ATOM 876 C C . ASP A 1 115 ? -4.389 -7.286 5.127 1.00 81.06 115 ASP A C 1
ATOM 878 O O . ASP A 1 115 ? -3.799 -6.984 4.090 1.00 81.06 115 ASP A O 1
ATOM 882 N N . ARG A 1 116 ? -5.659 -6.918 5.344 1.00 85.56 116 ARG A N 1
ATOM 883 C CA . ARG A 1 116 ? -6.443 -6.166 4.359 1.00 85.56 116 ARG A CA 1
ATOM 884 C C . ARG A 1 116 ? -5.823 -4.807 4.038 1.00 85.56 116 ARG A C 1
ATOM 886 O O . ARG A 1 116 ? -5.819 -4.405 2.881 1.00 85.56 116 ARG A O 1
ATOM 893 N N . ILE A 1 117 ? -5.297 -4.084 5.028 1.00 86.62 117 ILE A N 1
ATOM 894 C CA . ILE A 1 117 ? -4.546 -2.844 4.779 1.00 86.62 117 ILE A CA 1
ATOM 895 C C . ILE A 1 117 ? -3.335 -3.142 3.886 1.00 86.62 117 ILE A C 1
ATOM 897 O O . ILE A 1 117 ? -3.117 -2.424 2.913 1.00 86.62 117 ILE A O 1
ATOM 901 N N . GLY A 1 118 ? -2.588 -4.210 4.172 1.00 81.56 118 GLY A N 1
ATOM 902 C CA . GLY A 1 118 ? -1.440 -4.630 3.369 1.00 81.56 118 GLY A CA 1
ATOM 903 C C . GLY A 1 118 ? -1.793 -4.971 1.924 1.00 81.56 118 GLY A C 1
ATOM 904 O O . GLY A 1 118 ? -1.110 -4.510 1.009 1.00 81.56 118 GLY A O 1
ATOM 905 N N . ASP A 1 119 ? -2.890 -5.695 1.702 1.00 79.06 119 ASP A N 1
ATOM 906 C CA . ASP A 1 119 ? -3.363 -6.055 0.361 1.00 79.06 119 ASP A CA 1
ATOM 907 C C . ASP A 1 119 ? -3.758 -4.827 -0.484 1.00 79.06 119 ASP A C 1
ATOM 909 O O . ASP A 1 119 ? -3.573 -4.833 -1.708 1.00 79.06 119 ASP A O 1
ATOM 913 N N . GLU A 1 120 ? -4.258 -3.766 0.160 1.00 83.31 120 GLU A N 1
ATOM 914 C CA . GLU A 1 120 ? -4.679 -2.504 -0.472 1.00 83.31 120 GLU A CA 1
ATOM 915 C C . GLU A 1 120 ? -3.525 -1.498 -0.650 1.00 83.31 120 GLU A C 1
ATOM 917 O O . GLU A 1 120 ? -3.601 -0.576 -1.469 1.00 83.31 120 GLU A O 1
ATOM 922 N N . MET A 1 121 ? -2.423 -1.648 0.093 1.00 82.69 121 MET A N 1
ATOM 923 C CA . MET A 1 121 ? -1.246 -0.770 0.043 1.00 82.69 121 MET A CA 1
ATOM 924 C C . MET A 1 121 ? -0.398 -1.005 -1.221 1.00 82.69 121 MET A C 1
ATOM 926 O O . MET A 1 121 ? 0.744 -1.454 -1.180 1.00 82.69 121 MET A O 1
ATOM 930 N N . ARG A 1 122 ? -0.962 -0.656 -2.380 1.00 73.25 122 ARG A N 1
ATOM 931 C CA . ARG A 1 122 ? -0.392 -0.901 -3.719 1.00 73.25 122 ARG A CA 1
ATOM 932 C C . ARG A 1 122 ? 0.379 0.291 -4.287 1.00 73.25 122 ARG A C 1
ATOM 934 O O . ARG A 1 122 ? 1.102 0.156 -5.267 1.00 73.25 122 ARG A O 1
ATOM 941 N N . ILE A 1 123 ? 0.199 1.478 -3.708 1.00 71.31 123 ILE A N 1
ATOM 942 C CA . ILE A 1 123 ? 0.804 2.731 -4.171 1.00 71.31 123 ILE A CA 1
ATOM 943 C C . ILE A 1 123 ? 1.281 3.518 -2.954 1.00 71.31 123 ILE A C 1
ATOM 945 O O . ILE A 1 123 ? 0.505 3.779 -2.037 1.00 71.31 123 ILE A O 1
ATOM 949 N N . ALA A 1 124 ? 2.532 3.970 -2.980 1.00 70.81 124 ALA A N 1
ATOM 950 C CA . ALA A 1 124 ? 3.083 4.849 -1.958 1.00 70.81 124 ALA A CA 1
ATOM 951 C C . ALA A 1 124 ? 3.728 6.095 -2.578 1.00 70.81 124 ALA A C 1
ATOM 953 O O . ALA A 1 124 ? 4.242 6.088 -3.704 1.00 70.81 124 ALA A O 1
ATOM 954 N N . ARG A 1 125 ? 3.665 7.221 -1.858 1.00 70.88 125 ARG A N 1
ATOM 955 C CA . ARG A 1 125 ? 4.217 8.483 -2.357 1.00 70.88 125 ARG A CA 1
ATOM 956 C C . ARG A 1 125 ? 5.732 8.470 -2.208 1.00 70.88 125 ARG A C 1
ATOM 958 O O . ARG A 1 125 ? 6.246 8.604 -1.101 1.00 70.88 125 ARG A O 1
ATOM 965 N N . ARG A 1 126 ? 6.430 8.423 -3.348 1.00 67.50 126 ARG A N 1
ATOM 966 C CA . ARG A 1 126 ? 7.897 8.398 -3.424 1.00 67.50 126 ARG A CA 1
ATOM 967 C C . ARG A 1 126 ? 8.547 9.414 -2.484 1.00 67.50 126 ARG A C 1
ATOM 969 O O . ARG A 1 126 ? 8.490 10.626 -2.717 1.00 67.50 126 ARG A O 1
ATOM 976 N N . MET A 1 127 ? 9.270 8.913 -1.488 1.00 63.34 127 MET A N 1
ATOM 977 C CA . MET A 1 127 ? 10.142 9.739 -0.663 1.00 63.34 127 MET A CA 1
ATOM 978 C C . MET A 1 127 ? 11.379 10.159 -1.470 1.00 63.34 127 MET A C 1
ATOM 980 O O . MET A 1 127 ? 12.098 9.329 -2.029 1.00 63.34 127 MET A O 1
ATOM 984 N N . THR A 1 128 ? 11.678 11.459 -1.550 1.00 57.81 128 THR A N 1
ATOM 985 C CA . THR A 1 128 ? 12.989 11.875 -2.079 1.00 57.81 128 THR A CA 1
ATOM 986 C C . THR A 1 128 ? 14.059 11.564 -1.033 1.00 57.81 128 THR A C 1
ATOM 988 O O . THR A 1 128 ? 13.829 11.814 0.148 1.00 57.81 128 THR A O 1
ATOM 991 N N . ARG A 1 129 ? 15.251 11.083 -1.429 1.00 51.66 129 ARG A N 1
ATOM 992 C CA . ARG A 1 129 ? 16.363 10.805 -0.483 1.00 51.66 129 ARG A CA 1
ATOM 993 C C . ARG A 1 129 ? 16.641 11.971 0.476 1.00 51.66 129 ARG A C 1
ATOM 995 O O . ARG A 1 129 ? 16.909 11.772 1.653 1.00 51.66 129 ARG A O 1
ATOM 1002 N N . SER A 1 130 ? 16.468 13.201 -0.010 1.00 50.91 130 SER A N 1
ATOM 1003 C CA . SER A 1 130 ? 16.653 14.423 0.776 1.00 50.91 130 SER A CA 1
ATOM 1004 C C . SER A 1 130 ? 15.606 14.645 1.885 1.00 50.91 130 SER A C 1
ATOM 1006 O O . SER A 1 130 ? 15.850 15.411 2.817 1.00 50.91 130 SER A O 1
ATOM 1008 N N . SER A 1 131 ? 14.440 14.007 1.780 1.00 50.69 131 SER A N 1
ATOM 1009 C CA . SER A 1 131 ? 13.344 14.078 2.753 1.00 50.69 131 SER A CA 1
ATOM 1010 C C . SER A 1 131 ? 13.535 13.101 3.914 1.00 50.69 131 SER A C 1
ATOM 1012 O O . SER A 1 131 ? 13.134 13.431 5.026 1.00 50.69 131 SER A O 1
ATOM 1014 N N . VAL A 1 132 ? 14.197 11.963 3.659 1.00 51.41 132 VAL A N 1
ATOM 1015 C CA . VAL A 1 132 ? 14.523 10.913 4.643 1.00 51.41 132 VAL A CA 1
ATOM 1016 C C . VAL A 1 132 ? 15.782 11.277 5.437 1.00 51.41 132 VAL A C 1
ATOM 1018 O O . VAL A 1 132 ? 15.763 11.285 6.662 1.00 51.41 132 VAL A O 1
ATOM 1021 N N . GLU A 1 133 ? 16.855 11.701 4.756 1.00 42.88 133 GLU A N 1
ATOM 1022 C CA . GLU A 1 133 ? 18.161 12.009 5.376 1.00 42.88 133 GLU A CA 1
ATOM 1023 C C . GLU A 1 133 ? 18.128 13.223 6.334 1.00 42.88 133 GLU A C 1
ATOM 1025 O O . GLU A 1 133 ? 19.032 13.404 7.144 1.00 42.88 133 GLU A O 1
ATOM 1030 N N . ARG A 1 134 ? 17.082 14.061 6.274 1.00 45.75 134 ARG A N 1
ATOM 1031 C CA . ARG A 1 134 ? 16.878 15.206 7.187 1.00 45.75 134 ARG A CA 1
ATOM 1032 C C . ARG A 1 134 ? 15.790 14.981 8.242 1.00 45.75 134 ARG A C 1
ATOM 1034 O O . ARG A 1 134 ? 15.562 15.876 9.054 1.00 45.75 134 ARG A O 1
ATOM 1041 N N . GLY A 1 135 ? 15.094 13.847 8.189 1.00 42.53 135 GLY A N 1
ATOM 1042 C CA . GLY A 1 135 ? 13.870 13.556 8.939 1.00 42.53 135 GLY A CA 1
ATOM 1043 C C . GLY A 1 135 ? 14.011 12.439 9.969 1.00 42.53 135 GLY A C 1
ATOM 1044 O O . GLY A 1 135 ? 13.010 11.814 10.295 1.00 42.53 135 GLY A O 1
ATOM 1045 N N . GLY A 1 136 ? 15.223 12.167 10.463 1.00 36.09 136 GLY A N 1
ATOM 1046 C CA . GLY A 1 136 ? 15.389 11.278 11.612 1.00 36.09 136 GLY A CA 1
ATOM 1047 C C . GLY A 1 136 ? 14.558 11.802 12.785 1.00 36.09 136 GLY A C 1
ATOM 1048 O O . GLY A 1 136 ? 14.808 12.917 13.243 1.00 36.09 136 GLY A O 1
ATOM 1049 N N . ASP A 1 137 ? 13.592 10.990 13.217 1.00 44.28 137 ASP A N 1
ATOM 1050 C CA . ASP A 1 137 ? 12.572 11.247 14.246 1.00 44.28 137 ASP A CA 1
ATOM 1051 C C . ASP A 1 137 ? 11.313 11.993 13.740 1.00 44.28 137 ASP A C 1
ATOM 1053 O O . ASP A 1 137 ? 11.070 13.168 14.030 1.00 44.28 137 ASP A O 1
ATOM 1057 N N . ALA A 1 138 ? 10.499 11.292 12.939 1.00 42.09 138 ALA A N 1
ATOM 1058 C CA . ALA A 1 138 ? 9.166 11.730 12.523 1.00 42.09 138 ALA A CA 1
ATOM 1059 C C . ALA A 1 138 ? 8.114 11.213 13.521 1.00 42.09 138 ALA A C 1
ATOM 1061 O O . ALA A 1 138 ? 7.665 10.075 13.430 1.00 42.09 138 ALA A O 1
ATOM 1062 N N . GLY A 1 139 ? 7.735 12.064 14.475 1.00 37.22 139 GLY A N 1
ATOM 1063 C CA . GLY A 1 139 ? 6.726 11.767 15.492 1.00 37.22 139 GLY A CA 1
ATOM 1064 C C . GLY A 1 139 ? 6.196 13.042 16.145 1.00 37.22 139 GLY A C 1
ATOM 1065 O O . GLY A 1 139 ? 6.541 13.359 17.281 1.00 37.22 139 GLY A O 1
ATOM 1066 N N . GLY A 1 140 ? 5.379 13.807 15.420 1.00 37.00 140 GLY A N 1
ATOM 1067 C CA . GLY A 1 140 ? 4.611 14.904 16.007 1.00 37.00 140 GLY A CA 1
ATOM 1068 C C . GLY A 1 140 ? 3.893 15.775 14.970 1.00 37.00 140 GLY A C 1
ATOM 1069 O O . GLY A 1 140 ? 4.553 16.285 14.065 1.00 37.00 140 GLY A O 1
ATOM 1070 N N . PRO A 1 141 ? 2.571 15.998 15.089 1.00 40.59 141 PRO A N 1
ATOM 1071 C CA . PRO A 1 141 ? 1.875 16.976 14.262 1.00 40.59 141 PRO A CA 1
ATOM 1072 C C . PRO A 1 141 ? 2.115 18.404 14.793 1.00 40.59 141 PRO A C 1
ATOM 1074 O O . PRO A 1 141 ? 1.943 18.677 15.982 1.00 40.59 141 PRO A O 1
ATOM 1077 N N . ASP A 1 142 ? 2.504 19.326 13.905 1.00 37.31 142 ASP A N 1
ATOM 1078 C CA . ASP A 1 142 ? 2.449 20.775 14.141 1.00 37.31 142 ASP A CA 1
ATOM 1079 C C . ASP A 1 142 ? 1.077 21.308 13.656 1.00 37.31 142 ASP A C 1
ATOM 1081 O O . ASP A 1 142 ? 0.693 21.112 12.502 1.00 37.31 142 ASP A O 1
ATOM 1085 N N . ASP A 1 143 ? 0.339 21.982 14.544 1.00 34.56 143 ASP A N 1
ATOM 1086 C CA . ASP A 1 143 ? -0.857 22.791 14.237 1.00 34.56 143 ASP A CA 1
ATOM 1087 C C . ASP A 1 143 ? -0.424 24.250 13.972 1.00 34.56 143 ASP A C 1
ATOM 1089 O O . ASP A 1 143 ? 0.377 24.788 14.752 1.00 34.56 143 ASP A O 1
ATOM 1093 N N . PRO A 1 144 ? -0.901 24.939 12.913 1.00 32.97 144 PRO A N 1
ATOM 1094 C CA . PRO A 1 144 ? -0.451 26.287 12.610 1.00 32.97 144 PRO A CA 1
ATOM 1095 C C . PRO A 1 144 ? -1.256 27.304 13.423 1.00 32.97 144 PRO A C 1
ATOM 1097 O O . PRO A 1 144 ? -2.198 27.923 12.933 1.00 32.97 144 PRO A O 1
ATOM 1100 N N . THR A 1 145 ? -0.833 27.551 14.662 1.00 27.86 145 THR A N 1
ATOM 1101 C CA . THR A 1 145 ? -1.144 28.816 15.338 1.00 27.86 145 THR A CA 1
ATOM 1102 C C . THR A 1 145 ? 0.046 29.765 15.219 1.00 27.86 145 THR A C 1
ATOM 1104 O O . THR A 1 145 ? 1.168 29.469 15.621 1.00 27.86 145 THR A O 1
ATOM 1107 N N . VAL A 1 146 ? -0.230 30.894 14.566 1.00 34.53 146 VAL A N 1
ATOM 1108 C CA . VAL A 1 146 ? 0.650 32.036 14.290 1.00 34.53 146 VAL A CA 1
ATOM 1109 C C . VAL A 1 146 ? 1.657 32.350 15.404 1.00 34.53 146 VAL A C 1
ATOM 1111 O O . VAL A 1 146 ? 1.295 32.569 16.558 1.00 34.53 146 VAL A O 1
ATOM 1114 N N . GLY A 1 147 ? 2.925 32.456 15.009 1.00 24.47 147 GLY A N 1
ATOM 1115 C CA . GLY A 1 147 ? 4.019 32.964 15.829 1.00 24.47 147 GLY A CA 1
ATOM 1116 C C . GLY A 1 147 ? 5.325 32.933 15.043 1.00 24.47 147 GLY A C 1
ATOM 1117 O O . GLY A 1 147 ? 5.923 31.874 14.872 1.00 24.47 147 GLY A O 1
ATOM 1118 N N . GLU A 1 148 ? 5.736 34.089 14.525 1.00 35.28 148 GLU A N 1
ATOM 1119 C CA . GLU A 1 148 ? 7.059 34.292 13.937 1.00 35.28 148 GLU A CA 1
ATOM 1120 C C . GLU A 1 148 ? 8.146 33.953 14.961 1.00 35.28 148 GLU A C 1
ATOM 1122 O O . GLU A 1 148 ? 8.152 34.476 16.075 1.00 35.28 148 GLU A O 1
ATOM 1127 N N . VAL A 1 149 ? 9.091 33.098 14.569 1.00 28.36 149 VAL A N 1
ATOM 1128 C CA . VAL A 1 149 ? 10.400 33.023 15.217 1.00 28.36 149 VAL A CA 1
ATOM 1129 C C . VAL A 1 149 ? 11.457 32.684 14.175 1.00 28.36 149 VAL A C 1
ATOM 1131 O O . VAL A 1 149 ? 11.369 31.694 13.447 1.00 28.36 149 VAL A O 1
ATOM 1134 N N . GLU A 1 150 ? 12.426 33.586 14.090 1.00 31.91 150 GLU A N 1
ATOM 1135 C CA . GLU A 1 150 ? 13.593 33.561 13.224 1.00 31.91 150 GLU A CA 1
ATOM 1136 C C . GLU A 1 150 ? 14.587 32.461 13.628 1.00 31.91 150 GLU A C 1
ATOM 1138 O O . GLU A 1 150 ? 14.753 32.150 14.806 1.00 31.91 150 GLU 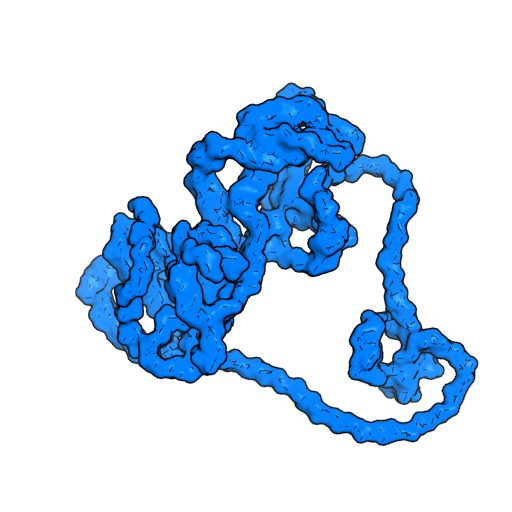A O 1
ATOM 1143 N N . GLY A 1 151 ? 15.328 31.948 12.638 1.00 29.48 151 GLY A N 1
ATOM 1144 C CA . GLY A 1 151 ? 16.607 31.267 12.863 1.00 29.48 151 GLY A CA 1
ATOM 1145 C C . GLY A 1 151 ? 16.663 29.807 12.411 1.00 29.48 151 GLY A C 1
ATOM 1146 O O . GLY A 1 151 ? 16.297 28.897 13.144 1.00 29.48 151 GLY A O 1
ATOM 1147 N N . GLY A 1 152 ? 17.218 29.575 11.218 1.00 26.30 152 GLY A N 1
ATOM 1148 C CA . GLY A 1 152 ? 17.596 28.241 10.739 1.00 26.30 152 GLY A CA 1
ATOM 1149 C C . GLY A 1 152 ? 17.850 28.242 9.234 1.00 26.30 152 GLY A C 1
ATOM 1150 O O . GLY A 1 152 ? 16.910 28.294 8.451 1.00 26.30 152 GLY A O 1
ATOM 1151 N N . GLY A 1 153 ? 19.124 28.267 8.834 1.00 30.58 153 GLY A N 1
ATOM 1152 C CA . GLY A 1 153 ? 19.584 28.638 7.492 1.00 30.58 153 GLY A CA 1
ATOM 1153 C C . GLY A 1 153 ? 18.934 27.881 6.328 1.00 30.58 153 GLY A C 1
ATOM 1154 O O . GLY A 1 153 ? 18.895 26.653 6.290 1.00 30.58 153 GLY A O 1
ATOM 1155 N N . ALA A 1 154 ? 18.476 28.648 5.337 1.00 32.47 154 ALA A N 1
ATOM 1156 C CA . ALA A 1 154 ? 17.967 28.138 4.072 1.00 32.47 154 ALA A CA 1
ATOM 1157 C C . ALA A 1 154 ? 19.063 27.403 3.269 1.00 32.47 154 ALA A C 1
ATOM 1159 O O . ALA A 1 154 ? 20.233 27.798 3.326 1.00 32.47 154 ALA A O 1
ATOM 1160 N N . PRO A 1 155 ? 18.712 26.394 2.448 1.00 43.53 155 PRO A N 1
ATOM 1161 C CA . PRO A 1 155 ? 19.655 25.791 1.513 1.00 43.53 155 PRO A CA 1
ATOM 1162 C C . PRO A 1 155 ? 20.188 26.877 0.569 1.00 43.53 155 PRO A C 1
ATOM 1164 O O . PRO A 1 155 ? 19.417 27.569 -0.105 1.00 43.53 155 PRO A O 1
ATOM 1167 N N . GLN A 1 156 ? 21.511 27.069 0.551 1.00 52.59 156 GLN A N 1
ATOM 1168 C CA . GLN A 1 156 ? 22.135 28.108 -0.266 1.00 52.59 156 GLN A CA 1
ATOM 1169 C C . GLN A 1 156 ? 21.797 27.879 -1.740 1.00 52.59 156 GLN A C 1
ATOM 1171 O O . GLN A 1 156 ? 22.170 26.873 -2.343 1.00 52.59 156 GLN A O 1
ATOM 1176 N N . ARG A 1 157 ? 21.078 28.839 -2.332 1.00 62.12 157 ARG A N 1
ATOM 1177 C CA . ARG A 1 157 ? 20.774 28.829 -3.765 1.00 62.12 157 ARG A CA 1
ATOM 1178 C C . ARG A 1 157 ? 22.097 28.827 -4.544 1.00 62.12 157 ARG A C 1
ATOM 1180 O O . ARG A 1 157 ? 22.936 29.688 -4.265 1.00 62.12 157 ARG A O 1
ATOM 1187 N N . PRO A 1 158 ? 22.280 27.942 -5.543 1.00 69.88 158 PRO A N 1
ATOM 1188 C CA . PRO A 1 158 ? 23.509 27.906 -6.324 1.00 69.88 158 PRO A CA 1
ATOM 1189 C C . PRO A 1 158 ? 23.768 29.274 -6.961 1.00 69.88 158 PRO A C 1
ATOM 1191 O O . PRO A 1 158 ? 22.836 29.937 -7.444 1.00 69.88 158 PRO A O 1
ATOM 1194 N N . LYS A 1 159 ? 25.029 29.718 -6.905 1.00 79.94 159 LYS A N 1
ATOM 1195 C CA . LYS A 1 159 ? 25.455 31.008 -7.459 1.00 79.94 159 LYS A CA 1
ATOM 1196 C C . LYS A 1 159 ? 25.118 31.051 -8.960 1.00 79.94 159 LYS A C 1
ATOM 1198 O O . LYS A 1 159 ? 25.334 30.053 -9.647 1.00 79.94 159 LYS A O 1
ATOM 1203 N N . PRO A 1 160 ? 24.556 32.160 -9.472 1.00 87.12 160 PRO A N 1
ATOM 1204 C CA . PRO A 1 160 ? 24.239 32.273 -10.891 1.00 87.12 160 PRO A CA 1
ATOM 1205 C C . PRO A 1 160 ? 25.522 32.250 -11.732 1.00 87.12 160 PRO A C 1
ATOM 1207 O O . PRO A 1 160 ? 26.517 32.874 -11.363 1.00 87.12 160 PRO A O 1
ATOM 1210 N N . ALA A 1 161 ? 25.475 31.541 -12.857 1.00 88.38 161 ALA A N 1
ATOM 1211 C CA . ALA A 1 161 ? 26.498 31.591 -13.892 1.00 88.38 161 ALA A CA 1
ATOM 1212 C C . ALA A 1 161 ? 26.144 32.690 -14.905 1.00 88.38 161 ALA A C 1
ATOM 1214 O O . ALA A 1 161 ? 24.966 32.893 -15.219 1.00 88.38 161 ALA A O 1
ATOM 1215 N N . GLU A 1 162 ? 27.148 33.398 -15.411 1.00 91.69 162 GLU A N 1
ATOM 1216 C CA . GLU A 1 162 ? 26.989 34.582 -16.260 1.00 91.69 162 GLU A CA 1
ATOM 1217 C C . GLU A 1 162 ? 27.797 34.441 -17.560 1.00 91.69 162 GLU A C 1
ATOM 1219 O O . GLU A 1 162 ? 28.952 34.012 -17.535 1.00 91.69 162 GLU A O 1
ATOM 1224 N N . CYS A 1 163 ? 27.182 34.770 -18.706 1.00 90.19 163 CYS A N 1
ATOM 1225 C CA . CYS A 1 163 ? 27.881 34.867 -19.999 1.00 90.19 163 CYS A CA 1
ATOM 1226 C C . CYS A 1 163 ? 28.652 36.192 -20.095 1.00 90.19 163 CYS A C 1
ATOM 1228 O O . CYS A 1 163 ? 28.334 37.161 -19.411 1.00 90.19 163 CYS A O 1
ATOM 1230 N N . GLY A 1 164 ? 29.553 36.308 -21.078 1.00 77.06 164 GLY A N 1
ATOM 1231 C CA . GLY A 1 164 ? 30.184 37.592 -21.436 1.00 77.06 164 GLY A CA 1
ATOM 1232 C C . GLY A 1 164 ? 29.202 38.705 -21.845 1.00 77.06 164 GLY A C 1
ATOM 1233 O O . GLY A 1 164 ? 29.548 39.876 -21.806 1.00 77.06 164 GLY A O 1
ATOM 1234 N N . CYS A 1 165 ? 27.967 38.345 -22.191 1.00 80.56 165 CYS A N 1
ATOM 1235 C CA . CYS A 1 165 ? 26.873 39.251 -22.532 1.00 80.56 165 CYS A CA 1
ATOM 1236 C C . CYS A 1 165 ? 25.993 39.706 -21.355 1.00 80.56 165 CYS A C 1
ATOM 1238 O O . CYS A 1 165 ? 24.971 40.350 -21.580 1.00 80.56 165 CYS A O 1
ATOM 1240 N N . GLY A 1 166 ? 26.304 39.298 -20.122 1.00 82.94 166 GLY A N 1
ATOM 1241 C CA . GLY A 1 166 ? 25.533 39.651 -18.926 1.00 82.94 166 GLY A CA 1
ATOM 1242 C C . GLY A 1 166 ? 24.237 38.857 -18.695 1.00 82.94 166 GLY A C 1
ATOM 1243 O O . GLY A 1 166 ? 23.582 39.032 -17.668 1.00 82.94 166 GLY A O 1
ATOM 1244 N N . ARG A 1 167 ? 23.844 37.947 -19.603 1.00 85.81 167 ARG A N 1
ATOM 1245 C CA . ARG A 1 167 ? 22.778 36.965 -19.321 1.00 85.81 167 ARG A CA 1
ATOM 1246 C C . ARG A 1 167 ? 23.205 36.055 -18.174 1.00 85.81 167 ARG A C 1
ATOM 1248 O O . ARG A 1 167 ? 24.359 35.631 -18.106 1.00 85.81 167 ARG A O 1
ATOM 1255 N N . LYS A 1 168 ? 22.241 35.698 -17.324 1.00 89.50 168 LYS A N 1
ATOM 1256 C CA . LYS A 1 168 ? 22.448 34.865 -16.134 1.00 89.50 168 LYS A CA 1
ATOM 1257 C C . LYS A 1 168 ? 21.547 33.642 -16.175 1.00 89.50 168 LYS A C 1
ATOM 1259 O O . LYS A 1 168 ? 20.387 33.744 -16.564 1.00 89.50 168 LYS A O 1
ATOM 1264 N N . MET A 1 169 ? 22.065 32.503 -15.733 1.00 84.25 169 MET A N 1
ATOM 1265 C CA . MET A 1 169 ? 21.281 31.286 -15.525 1.00 84.25 169 MET A CA 1
ATOM 1266 C C . MET A 1 169 ? 21.713 30.576 -14.243 1.00 84.25 169 MET A C 1
ATOM 1268 O O . MET A 1 169 ? 22.846 30.722 -13.782 1.00 84.25 169 MET A O 1
ATOM 1272 N N . ARG A 1 170 ? 20.792 29.823 -13.639 1.00 86.81 170 ARG A N 1
ATOM 1273 C CA . ARG A 1 170 ? 21.059 29.012 -12.448 1.00 86.81 170 ARG A CA 1
ATOM 1274 C C . ARG A 1 170 ? 20.877 27.547 -12.795 1.00 86.81 170 ARG A C 1
ATOM 1276 O O . ARG A 1 170 ? 19.865 27.173 -13.374 1.00 86.81 170 ARG A O 1
ATOM 1283 N N . MET A 1 171 ? 21.837 26.734 -12.391 1.00 83.31 171 MET A N 1
ATOM 1284 C CA . MET A 1 171 ? 21.759 25.281 -12.457 1.00 83.31 171 MET A CA 1
ATOM 1285 C C . MET A 1 171 ? 22.597 24.682 -11.331 1.00 83.31 171 MET A C 1
ATOM 1287 O O . MET A 1 171 ? 23.405 25.382 -10.715 1.00 83.31 171 MET A O 1
ATOM 1291 N N . ALA A 1 172 ? 22.380 23.402 -11.031 1.00 78.38 172 ALA A N 1
ATOM 1292 C CA . ALA A 1 172 ? 23.180 22.708 -10.032 1.00 78.38 172 ALA A CA 1
ATOM 1293 C C . ALA A 1 172 ? 24.670 22.712 -10.443 1.00 78.38 172 ALA A C 1
ATOM 1295 O O . ALA A 1 172 ? 24.959 22.520 -11.627 1.00 78.38 172 ALA A O 1
ATOM 1296 N N . PRO A 1 173 ? 25.621 22.874 -9.501 1.00 74.69 173 PRO A N 1
ATOM 1297 C CA . PRO A 1 173 ? 27.052 22.851 -9.820 1.00 74.69 173 PRO A CA 1
ATOM 1298 C C . PRO A 1 173 ? 27.477 21.569 -10.545 1.00 74.69 173 PRO A C 1
ATOM 1300 O O . PRO A 1 173 ? 28.256 21.618 -11.490 1.00 74.69 173 PRO A O 1
ATOM 1303 N N . SER A 1 174 ? 26.883 20.435 -10.163 1.00 71.38 174 SER A N 1
ATOM 1304 C CA . SER A 1 174 ? 27.099 19.134 -10.799 1.00 71.38 174 SER A CA 1
ATOM 1305 C C . SER A 1 174 ? 26.583 19.044 -12.236 1.00 71.38 174 SER A C 1
ATOM 1307 O O . SER A 1 174 ? 27.052 18.191 -12.978 1.00 71.38 174 SER A O 1
ATOM 1309 N N . VAL A 1 175 ? 25.630 19.890 -12.639 1.00 80.81 175 VAL A N 1
ATOM 1310 C CA . VAL A 1 175 ? 25.126 19.973 -14.020 1.00 80.81 175 VAL A CA 1
ATOM 1311 C C . VAL A 1 175 ? 26.006 20.903 -14.846 1.00 80.81 175 VAL A C 1
ATOM 1313 O O . VAL A 1 175 ? 26.377 20.538 -15.956 1.00 80.81 175 VAL A O 1
ATOM 1316 N N . LEU A 1 176 ? 26.404 22.054 -14.291 1.00 83.31 176 LEU A N 1
ATOM 1317 C CA . LEU A 1 176 ? 27.314 22.987 -14.965 1.00 83.31 176 LEU A CA 1
ATOM 1318 C C . LEU A 1 176 ? 28.685 22.348 -15.241 1.00 83.31 176 LEU A C 1
ATOM 1320 O O . LEU A 1 176 ? 29.284 22.599 -16.276 1.00 83.31 176 LEU A O 1
ATOM 1324 N N . ALA A 1 177 ? 29.155 21.473 -14.348 1.00 79.00 177 ALA A N 1
ATOM 1325 C CA . ALA A 1 177 ? 30.416 20.753 -14.511 1.00 79.00 177 ALA A CA 1
ATOM 1326 C C . ALA A 1 177 ? 30.395 19.662 -15.603 1.00 79.00 177 ALA A C 1
ATOM 1328 O O . ALA A 1 177 ? 31.450 19.133 -15.939 1.00 79.00 177 ALA A O 1
ATOM 1329 N N . ARG A 1 178 ? 29.226 19.299 -16.162 1.00 84.94 178 ARG A N 1
ATOM 1330 C CA . ARG A 1 178 ? 29.123 18.258 -17.210 1.00 84.94 178 ARG A CA 1
ATOM 1331 C C . ARG A 1 178 ? 29.594 18.724 -18.583 1.00 84.94 178 ARG A C 1
ATOM 1333 O O . ARG A 1 178 ? 29.769 17.895 -19.470 1.00 84.94 178 ARG A O 1
ATOM 1340 N N . GLY A 1 179 ? 29.779 20.024 -18.766 1.00 80.06 179 GLY A N 1
ATOM 1341 C CA . GLY A 1 179 ? 30.344 20.580 -19.982 1.00 80.06 179 GLY A CA 1
ATOM 1342 C C . GLY A 1 179 ? 29.968 22.046 -20.183 1.00 80.06 179 GLY A C 1
ATOM 1343 O O . GLY A 1 179 ? 29.082 22.556 -19.492 1.00 80.06 179 GLY A O 1
ATOM 1344 N N . PRO A 1 180 ? 30.615 22.720 -21.149 1.00 85.94 180 PRO A N 1
ATOM 1345 C CA . PRO A 1 180 ? 30.397 24.136 -21.389 1.00 85.94 180 PRO A CA 1
ATOM 1346 C C . PRO A 1 180 ? 28.956 24.448 -21.782 1.00 85.94 180 PRO A C 1
ATOM 1348 O O . PRO A 1 180 ? 28.425 23.919 -22.761 1.00 85.94 180 PRO A O 1
ATOM 1351 N N . VAL A 1 181 ? 28.333 25.379 -21.063 1.00 91.69 181 VAL A N 1
ATOM 1352 C CA . VAL A 1 181 ? 27.042 25.946 -21.461 1.00 91.69 181 VAL A CA 1
ATOM 1353 C C . VAL A 1 181 ? 27.313 27.232 -22.220 1.00 91.69 181 VAL A C 1
ATOM 1355 O O . VAL A 1 181 ? 27.724 28.232 -21.636 1.00 91.69 181 VAL A O 1
ATOM 1358 N N . VAL A 1 182 ? 27.099 27.214 -23.535 1.00 91.88 182 VAL A N 1
ATOM 1359 C CA . VAL A 1 182 ? 27.445 28.336 -24.416 1.00 91.88 182 VAL A CA 1
ATOM 1360 C C . VAL A 1 182 ? 26.228 29.211 -24.695 1.00 91.88 182 VAL A C 1
ATOM 1362 O O . VAL A 1 182 ? 25.164 28.757 -25.114 1.00 91.88 182 VAL A O 1
ATOM 1365 N N . CYS A 1 183 ? 26.395 30.514 -24.501 1.00 87.75 183 CYS A N 1
ATOM 1366 C CA . CYS A 1 183 ? 25.425 31.521 -24.887 1.00 87.75 183 CYS A CA 1
ATOM 1367 C C . CYS A 1 183 ? 25.255 31.549 -26.409 1.00 87.75 183 CYS A C 1
ATOM 1369 O O . CYS A 1 183 ? 26.135 32.020 -27.116 1.00 87.75 183 CYS A O 1
ATOM 1371 N N . SER A 1 184 ? 24.094 31.144 -26.922 1.00 85.25 184 SER A N 1
ATOM 1372 C CA . SER A 1 184 ? 23.802 31.209 -28.366 1.00 85.25 184 SER A CA 1
ATOM 1373 C C . SER A 1 184 ? 23.932 32.613 -28.976 1.00 85.25 184 SER A C 1
ATOM 1375 O O . SER A 1 184 ? 24.213 32.737 -30.163 1.00 85.25 184 SER A O 1
ATOM 1377 N N . LEU A 1 185 ? 23.760 33.665 -28.166 1.00 85.81 185 LEU A N 1
ATOM 1378 C CA . LEU A 1 185 ? 23.807 35.057 -28.610 1.00 85.81 185 LEU A CA 1
ATOM 1379 C C . LEU A 1 185 ? 25.241 35.598 -28.745 1.00 85.81 185 LEU A C 1
ATOM 1381 O O . LEU A 1 185 ? 25.589 36.151 -29.778 1.00 85.81 185 LEU A O 1
ATOM 1385 N N . CYS A 1 186 ? 26.078 35.442 -27.714 1.00 86.19 186 CYS A N 1
ATOM 1386 C CA . CYS A 1 186 ? 27.439 36.004 -27.687 1.00 86.19 186 CYS A CA 1
ATOM 1387 C C . CYS A 1 186 ? 28.547 34.952 -27.812 1.00 86.19 186 CYS A C 1
ATOM 1389 O O . CYS A 1 186 ? 29.725 35.283 -27.750 1.00 86.19 186 CYS A O 1
ATOM 1391 N N . ARG A 1 187 ? 28.168 33.675 -27.934 1.00 87.69 187 ARG A N 1
ATOM 1392 C CA . ARG A 1 187 ? 29.047 32.500 -28.045 1.00 87.69 187 ARG A CA 1
ATOM 1393 C C . ARG A 1 187 ? 30.034 32.309 -26.893 1.00 87.69 187 ARG A C 1
ATOM 1395 O O . ARG A 1 187 ? 30.959 31.516 -26.999 1.00 87.69 187 ARG A O 1
ATOM 1402 N N . THR A 1 188 ? 29.820 32.994 -25.774 1.00 84.56 188 THR A N 1
ATOM 1403 C CA . THR A 1 188 ? 30.633 32.850 -24.562 1.00 84.56 188 THR A CA 1
ATOM 1404 C C . THR A 1 188 ? 30.001 31.847 -23.604 1.00 84.56 188 THR A C 1
ATOM 1406 O O . THR A 1 188 ? 28.775 31.788 -23.483 1.00 84.56 188 THR A O 1
ATOM 1409 N N . GLU A 1 189 ? 30.827 31.091 -22.891 1.00 91.69 189 GLU A N 1
ATOM 1410 C CA . GLU A 1 189 ? 30.381 30.180 -21.840 1.00 91.69 189 GLU A CA 1
ATOM 1411 C C . GLU A 1 189 ? 29.808 30.927 -20.624 1.00 91.69 189 GLU A C 1
ATOM 1413 O O . GLU A 1 189 ? 30.288 32.005 -20.254 1.00 91.69 189 GLU A O 1
ATOM 1418 N N . PHE A 1 190 ? 28.780 30.349 -20.002 1.00 90.94 190 PHE A N 1
ATOM 1419 C CA . PHE A 1 190 ? 28.267 30.780 -18.706 1.00 90.94 190 PHE A CA 1
ATOM 1420 C C . PHE A 1 190 ? 29.159 30.241 -17.583 1.00 90.94 190 PHE A C 1
ATOM 1422 O O . PHE A 1 190 ? 29.192 29.037 -17.349 1.00 90.94 190 PHE A O 1
ATOM 1429 N N . THR A 1 191 ? 29.831 31.125 -16.842 1.00 88.06 191 THR A N 1
ATOM 1430 C CA . THR A 1 191 ? 30.721 30.738 -15.732 1.00 88.06 191 THR A CA 1
ATOM 1431 C C . THR A 1 191 ? 30.290 31.368 -14.408 1.00 88.06 191 THR A C 1
ATOM 1433 O O . THR A 1 191 ? 29.685 32.442 -14.373 1.00 88.06 191 THR A O 1
ATOM 1436 N N . VAL A 1 192 ? 30.560 30.692 -13.288 1.00 86.31 192 VAL A N 1
ATOM 1437 C CA . VAL A 1 192 ? 30.237 31.204 -11.945 1.00 86.31 192 VAL A CA 1
ATOM 1438 C C . VAL A 1 192 ? 31.325 32.181 -11.500 1.00 86.31 192 VAL A C 1
ATOM 1440 O O . VAL A 1 192 ? 32.497 31.827 -11.479 1.00 86.31 192 VAL A O 1
ATOM 1443 N N . GLY A 1 193 ? 30.937 33.397 -11.104 1.00 68.94 193 GLY A N 1
ATOM 1444 C CA . GLY A 1 193 ? 31.871 34.383 -10.541 1.00 68.94 193 GLY A CA 1
ATOM 1445 C C . GLY A 1 193 ? 32.731 35.124 -11.569 1.00 68.94 193 GLY A C 1
ATOM 1446 O O . GLY A 1 193 ? 33.825 35.562 -11.227 1.00 68.94 193 GLY A O 1
ATOM 1447 N N . ARG A 1 194 ? 32.258 35.269 -12.815 1.00 58.50 194 ARG A N 1
ATOM 1448 C CA . ARG A 1 194 ? 32.950 36.038 -13.856 1.00 58.50 194 ARG A CA 1
ATOM 1449 C C . ARG A 1 194 ? 33.068 37.513 -13.443 1.00 58.50 194 ARG A C 1
ATOM 1451 O O . ARG A 1 194 ? 32.077 38.239 -13.440 1.00 58.50 194 ARG A O 1
ATOM 1458 N N . THR A 1 195 ? 34.280 37.955 -13.125 1.00 48.88 195 THR A N 1
ATOM 1459 C CA . THR A 1 195 ? 34.620 39.380 -13.025 1.00 48.88 195 THR A CA 1
ATOM 1460 C C . THR A 1 195 ? 34.815 39.914 -14.444 1.00 48.88 195 THR A C 1
ATOM 1462 O O . THR A 1 195 ? 35.474 39.273 -15.262 1.00 48.88 195 THR A O 1
ATOM 1465 N N . LEU A 1 196 ? 34.187 41.044 -14.776 1.00 40.56 196 LEU A N 1
ATOM 1466 C CA . LEU A 1 196 ? 34.278 41.649 -16.106 1.00 40.56 196 LEU A CA 1
ATOM 1467 C C . LEU A 1 196 ? 35.744 41.951 -16.456 1.00 40.56 196 LEU A C 1
ATOM 1469 O O . LEU A 1 196 ? 36.385 42.747 -15.776 1.00 40.56 196 LEU A O 1
ATOM 1473 N N . GLY A 1 197 ? 36.236 41.333 -17.532 1.00 46.25 197 GLY A N 1
ATOM 1474 C CA . GLY A 1 197 ? 37.529 41.640 -18.144 1.00 46.25 197 GLY A CA 1
ATOM 1475 C C . GLY A 1 197 ? 38.513 40.475 -18.140 1.00 46.25 197 GLY A C 1
ATOM 1476 O O . GLY A 1 197 ? 39.377 40.417 -17.277 1.00 46.25 197 GLY A O 1
ATOM 1477 N N . GLN A 1 198 ? 38.409 39.587 -19.134 1.00 34.81 198 GLN A N 1
ATOM 1478 C CA . GLN A 1 198 ? 39.558 38.915 -19.753 1.00 34.81 198 GLN A CA 1
ATOM 1479 C C . GLN A 1 198 ? 39.119 38.193 -21.039 1.00 34.81 198 GLN A C 1
ATOM 1481 O O . GLN A 1 198 ? 38.116 37.477 -21.069 1.00 34.81 198 GLN A O 1
ATOM 1486 N N . GLU A 1 199 ? 39.854 38.474 -22.112 1.00 35.00 199 GLU A N 1
ATOM 1487 C CA . GLU A 1 199 ? 39.659 38.023 -23.491 1.00 35.00 199 GLU A CA 1
ATOM 1488 C C . GLU A 1 199 ? 40.521 36.788 -23.827 1.00 35.00 199 GLU A C 1
ATOM 1490 O O . GLU A 1 199 ? 41.630 36.657 -23.317 1.00 35.00 199 GLU A O 1
ATOM 1495 N N . GLN A 1 200 ? 40.025 35.985 -24.788 1.00 38.25 200 GLN A N 1
ATOM 1496 C CA . GLN A 1 200 ? 40.687 34.897 -25.552 1.00 38.25 200 GLN A CA 1
ATOM 1497 C C . GLN A 1 200 ? 40.964 33.582 -24.771 1.00 38.25 200 GLN A C 1
ATOM 1499 O O . GLN A 1 200 ? 41.142 33.597 -23.565 1.00 38.25 200 GLN A O 1
ATOM 1504 N N . THR A 1 201 ? 40.949 32.367 -25.341 1.00 30.39 201 THR A N 1
ATOM 1505 C CA . THR A 1 201 ? 41.355 31.853 -26.668 1.00 30.39 201 THR A CA 1
ATOM 1506 C C . THR A 1 201 ? 40.592 30.556 -27.033 1.00 30.39 201 THR A C 1
ATOM 1508 O O . THR A 1 201 ? 39.955 29.929 -26.190 1.00 30.39 201 THR A O 1
ATOM 1511 N N . ALA A 1 202 ? 40.644 30.173 -28.313 1.00 40.97 202 ALA A N 1
ATOM 1512 C CA . ALA A 1 202 ? 40.021 28.988 -28.909 1.00 40.97 202 ALA A CA 1
ATOM 1513 C C . ALA A 1 202 ? 40.787 27.671 -28.641 1.00 40.97 202 ALA A C 1
ATOM 1515 O O . ALA A 1 202 ? 42.015 27.677 -28.603 1.00 40.97 202 ALA A O 1
ATOM 1516 N N . GLY A 1 203 ? 40.075 26.533 -28.573 1.00 26.95 203 GLY A N 1
ATOM 1517 C CA . GLY A 1 203 ? 40.685 25.194 -28.532 1.00 26.95 203 GLY A CA 1
ATOM 1518 C C . GLY A 1 203 ? 39.699 24.021 -28.683 1.00 26.95 203 GLY A C 1
ATOM 1519 O O . GLY A 1 203 ? 38.970 23.720 -27.751 1.00 26.95 203 GLY A O 1
ATOM 1520 N N . ASN A 1 204 ? 39.729 23.410 -29.876 1.00 30.12 204 ASN A N 1
ATOM 1521 C CA . ASN A 1 204 ? 39.348 22.067 -30.372 1.00 30.12 204 ASN A CA 1
ATOM 1522 C C . ASN A 1 204 ? 38.133 21.232 -29.866 1.00 30.12 204 ASN A C 1
ATOM 1524 O O . ASN A 1 204 ? 37.837 21.188 -28.676 1.00 30.12 204 ASN A O 1
ATOM 1528 N N . PRO A 1 205 ? 37.473 20.468 -30.775 1.00 32.62 205 PRO A N 1
ATOM 1529 C CA . PRO A 1 205 ? 36.303 19.646 -30.472 1.00 32.62 205 PRO A CA 1
ATOM 1530 C C . PRO A 1 205 ? 36.691 18.232 -30.002 1.00 32.62 205 PRO A C 1
ATOM 1532 O O . PRO A 1 205 ? 37.532 17.581 -30.617 1.00 32.62 205 PRO A O 1
ATOM 1535 N N . VAL A 1 206 ? 36.034 17.740 -28.947 1.00 31.02 206 VAL A N 1
ATOM 1536 C CA . VAL A 1 206 ? 36.108 16.336 -28.505 1.00 31.02 206 VAL A CA 1
ATOM 1537 C C . VAL A 1 206 ? 34.777 15.641 -28.799 1.00 31.02 206 VAL A C 1
ATOM 1539 O O . VAL A 1 206 ? 33.701 16.236 -28.721 1.00 31.02 206 VAL A O 1
ATOM 1542 N N . GLU A 1 207 ? 34.912 14.392 -29.224 1.00 27.08 207 GLU A N 1
ATOM 1543 C CA . GLU A 1 207 ? 33.960 13.514 -29.891 1.00 27.08 207 GLU A CA 1
ATOM 1544 C C . GLU A 1 207 ? 32.629 13.291 -29.157 1.00 27.08 207 GLU A C 1
ATOM 1546 O O . GLU A 1 207 ? 32.539 13.212 -27.932 1.00 27.08 207 GLU A O 1
ATOM 1551 N N . ARG A 1 208 ? 31.566 13.143 -29.958 1.00 31.17 208 ARG A N 1
ATOM 1552 C CA . ARG A 1 208 ? 30.208 12.830 -29.504 1.00 31.17 208 ARG A CA 1
ATOM 1553 C C . ARG A 1 208 ? 30.091 11.341 -29.178 1.00 31.17 208 ARG A C 1
ATOM 1555 O O . ARG A 1 208 ? 29.899 10.525 -30.075 1.00 31.17 208 ARG A O 1
ATOM 1562 N N . GLY A 1 209 ? 30.117 11.013 -27.890 1.00 29.66 209 GLY A N 1
ATOM 1563 C CA . GLY A 1 209 ? 29.572 9.759 -27.376 1.00 29.66 209 GLY A CA 1
ATOM 1564 C C . GLY A 1 209 ? 28.046 9.773 -27.472 1.00 29.66 209 GLY A C 1
ATOM 1565 O O . GLY A 1 209 ? 27.379 10.568 -26.809 1.00 29.66 209 GLY A O 1
ATOM 1566 N N . LEU A 1 210 ? 27.506 8.923 -28.341 1.00 29.48 210 LEU A N 1
ATOM 1567 C CA . LEU A 1 210 ? 26.078 8.692 -28.539 1.00 29.48 210 LEU A CA 1
ATOM 1568 C C . LEU A 1 210 ? 25.422 8.207 -27.238 1.00 29.48 210 LEU A C 1
ATOM 1570 O O . LEU A 1 210 ? 25.817 7.194 -26.662 1.00 29.48 210 LEU A O 1
ATOM 1574 N N . LEU A 1 211 ? 24.383 8.921 -26.803 1.00 31.31 211 LEU A N 1
ATOM 1575 C CA . LEU A 1 211 ? 23.423 8.440 -25.814 1.00 31.31 211 LEU A CA 1
ATOM 1576 C C . LEU A 1 211 ? 22.657 7.268 -26.435 1.00 31.31 211 LEU A C 1
ATOM 1578 O O . LEU A 1 211 ? 21.782 7.465 -27.278 1.00 31.31 211 LEU A O 1
ATOM 1582 N N . SER A 1 212 ? 23.021 6.054 -26.029 1.00 29.64 212 SER A N 1
ATOM 1583 C CA . SER A 1 212 ? 22.262 4.843 -26.323 1.00 29.64 212 SER A CA 1
ATOM 1584 C C . SER A 1 212 ? 20.936 4.899 -25.566 1.00 29.64 212 SER A C 1
ATOM 1586 O O . SER A 1 212 ? 20.885 4.786 -24.340 1.00 29.64 212 SER A O 1
ATOM 1588 N N . THR A 1 213 ? 19.856 5.127 -26.305 1.00 32.62 213 THR A N 1
ATOM 1589 C CA . THR A 1 213 ? 18.499 4.811 -25.875 1.00 32.62 213 THR A CA 1
ATOM 1590 C C . THR A 1 213 ? 18.391 3.289 -25.830 1.00 32.62 213 THR A C 1
ATOM 1592 O O . THR A 1 213 ? 18.450 2.626 -26.862 1.00 32.62 213 THR A O 1
ATOM 1595 N N . ARG A 1 214 ? 18.289 2.714 -24.626 1.00 33.31 214 ARG A N 1
ATOM 1596 C CA . ARG A 1 214 ? 17.983 1.286 -24.472 1.00 33.31 214 ARG A CA 1
ATOM 1597 C C . ARG A 1 214 ? 16.569 1.030 -25.017 1.00 33.31 214 ARG A C 1
ATOM 1599 O O . ARG A 1 214 ? 15.645 1.693 -24.543 1.00 33.31 214 ARG A O 1
ATOM 1606 N N . PRO A 1 215 ? 16.375 0.113 -25.977 1.00 33.66 215 PRO A N 1
ATOM 1607 C CA . PRO A 1 215 ? 15.042 -0.343 -26.337 1.00 33.66 215 PRO A CA 1
ATOM 1608 C C . PRO A 1 215 ? 14.479 -1.220 -25.209 1.00 33.66 215 PRO A C 1
ATOM 1610 O O . PRO A 1 215 ? 15.236 -1.885 -24.499 1.00 33.66 215 PRO A O 1
ATOM 1613 N N . SER A 1 216 ? 13.154 -1.209 -25.047 1.00 43.06 216 SER A N 1
ATOM 1614 C CA . SER A 1 216 ? 12.446 -2.204 -24.236 1.00 43.06 216 SER A CA 1
ATOM 1615 C C . SER A 1 216 ? 12.798 -3.594 -24.767 1.00 43.06 216 SER A C 1
ATOM 1617 O O . SER A 1 216 ? 12.635 -3.860 -25.956 1.00 43.06 216 SER A O 1
ATOM 1619 N N . SER A 1 217 ? 13.354 -4.444 -23.907 1.00 52.22 217 SER A N 1
ATOM 1620 C CA . SER A 1 217 ? 13.870 -5.772 -24.248 1.00 52.22 217 SER A CA 1
ATOM 1621 C C . SER A 1 217 ? 12.801 -6.871 -24.188 1.00 52.22 217 SER A C 1
ATOM 1623 O O . SER A 1 217 ? 13.126 -8.045 -24.319 1.00 52.22 217 SER A O 1
ATOM 1625 N N . ALA A 1 218 ? 11.539 -6.514 -23.952 1.00 55.34 218 ALA A N 1
ATOM 1626 C CA . ALA A 1 218 ? 10.449 -7.469 -23.817 1.00 55.34 218 ALA A CA 1
ATOM 1627 C C . ALA A 1 218 ? 9.933 -7.917 -25.194 1.00 55.34 218 ALA A C 1
ATOM 1629 O O . ALA A 1 218 ? 9.692 -7.087 -26.075 1.00 55.34 218 ALA A O 1
ATOM 1630 N N . VAL A 1 219 ? 9.775 -9.228 -25.380 1.00 63.66 219 VAL A N 1
ATOM 1631 C CA . VAL A 1 219 ? 9.227 -9.818 -26.608 1.00 63.66 219 VAL A CA 1
ATOM 1632 C C . VAL A 1 219 ? 7.738 -10.108 -26.376 1.00 63.66 219 VAL A C 1
ATOM 1634 O O . VAL A 1 219 ? 7.407 -10.737 -25.365 1.00 63.66 219 VAL A O 1
ATOM 1637 N N . PRO A 1 220 ? 6.828 -9.660 -27.264 1.00 63.81 220 PRO A N 1
ATOM 1638 C CA . PRO A 1 220 ? 5.415 -10.019 -27.182 1.00 63.81 220 PRO A CA 1
ATOM 1639 C C . PRO A 1 220 ? 5.229 -11.538 -27.248 1.00 63.81 220 PRO A C 1
ATOM 1641 O O . PRO A 1 220 ? 5.946 -12.220 -27.980 1.00 63.81 220 PRO A O 1
ATOM 1644 N N . VAL A 1 221 ? 4.261 -12.061 -26.499 1.00 69.88 221 VAL A N 1
ATOM 1645 C CA . VAL A 1 221 ? 3.892 -13.483 -26.548 1.00 69.88 221 VAL A CA 1
ATOM 1646 C C . VAL A 1 221 ? 3.235 -13.801 -27.899 1.00 69.88 221 VAL A C 1
ATOM 1648 O O . VAL A 1 221 ? 2.543 -12.945 -28.456 1.00 69.88 221 VAL A O 1
ATOM 1651 N N . ASP A 1 222 ? 3.435 -15.013 -28.431 1.00 77.69 222 ASP A N 1
ATOM 1652 C CA . ASP A 1 222 ? 2.713 -15.479 -29.623 1.00 77.69 222 ASP A CA 1
ATOM 1653 C C . ASP A 1 222 ? 1.213 -15.590 -29.302 1.00 77.69 222 ASP A C 1
ATOM 1655 O O . ASP A 1 222 ? 0.759 -16.485 -28.582 1.00 77.69 222 ASP A O 1
ATOM 1659 N N . GLN A 1 223 ? 0.445 -14.620 -29.800 1.00 74.75 223 GLN A N 1
ATOM 1660 C CA . GLN A 1 223 ? -0.978 -14.501 -29.506 1.00 74.75 223 GLN A CA 1
ATOM 1661 C C . GLN A 1 223 ? -1.793 -15.641 -30.120 1.00 74.75 223 GLN A C 1
ATOM 1663 O O . GLN A 1 223 ? -2.762 -16.077 -29.499 1.00 74.75 223 GLN A O 1
ATOM 1668 N N . ASP A 1 224 ? -1.418 -16.147 -31.296 1.00 75.00 224 ASP A N 1
ATOM 1669 C CA . ASP A 1 224 ? -2.174 -17.201 -31.977 1.00 75.00 224 ASP A CA 1
ATOM 1670 C C . ASP A 1 224 ? -2.021 -18.530 -31.233 1.00 75.00 224 ASP A C 1
ATOM 1672 O O . ASP A 1 224 ? -3.010 -19.214 -30.946 1.00 75.00 224 ASP A O 1
ATOM 1676 N N . GLU A 1 225 ? -0.794 -18.855 -30.824 1.00 76.38 225 GLU A N 1
ATOM 1677 C CA . GLU A 1 225 ? -0.520 -20.038 -30.013 1.00 76.38 225 GLU A CA 1
ATOM 1678 C C . GLU A 1 225 ? -1.222 -19.974 -28.646 1.00 76.38 225 GLU A C 1
ATOM 1680 O O . GLU A 1 225 ? -1.840 -20.952 -28.203 1.00 76.38 225 GLU A O 1
ATOM 1685 N N . LEU A 1 226 ? -1.184 -18.812 -27.991 1.00 74.81 226 LEU A N 1
ATOM 1686 C CA . LEU A 1 226 ? -1.819 -18.601 -26.693 1.00 74.81 226 LEU A CA 1
ATOM 1687 C C . LEU A 1 226 ? -3.352 -18.679 -26.779 1.00 74.81 226 LEU A C 1
ATOM 1689 O O . LEU A 1 226 ? -3.991 -19.307 -25.927 1.00 74.81 226 LEU A O 1
ATOM 1693 N N . MET A 1 227 ? -3.951 -18.116 -27.831 1.00 77.75 227 MET A N 1
ATOM 1694 C CA . MET A 1 227 ? -5.386 -18.234 -28.101 1.00 77.75 227 MET A CA 1
ATOM 1695 C C . MET A 1 227 ? -5.805 -19.687 -28.323 1.00 77.75 227 MET A C 1
ATOM 1697 O O . MET A 1 227 ? -6.838 -20.123 -27.807 1.00 77.75 227 MET A O 1
ATOM 1701 N N . ASP A 1 228 ? -5.004 -20.467 -29.042 1.00 80.06 228 ASP A N 1
ATOM 1702 C CA . ASP A 1 228 ? -5.275 -21.885 -29.255 1.00 80.06 228 ASP A CA 1
ATOM 1703 C C . ASP A 1 228 ? -5.131 -22.712 -27.970 1.00 80.06 228 ASP A C 1
ATOM 1705 O O . ASP A 1 228 ? -5.920 -23.635 -27.735 1.00 80.06 228 ASP A O 1
ATOM 1709 N N . ARG A 1 229 ? -4.192 -22.365 -27.084 1.00 75.19 229 ARG A N 1
ATOM 1710 C CA . ARG A 1 229 ? -4.086 -22.970 -25.744 1.00 75.19 229 ARG A CA 1
ATOM 1711 C C . ARG A 1 229 ? -5.294 -22.644 -24.874 1.00 75.19 229 ARG A C 1
ATOM 1713 O O . ARG A 1 229 ? -5.848 -23.555 -24.258 1.00 75.19 229 ARG A O 1
ATOM 1720 N N . LEU A 1 230 ? -5.745 -21.389 -24.864 1.00 81.06 230 LEU A N 1
ATOM 1721 C CA . LEU A 1 230 ? -6.960 -20.980 -24.154 1.00 81.06 230 LEU A CA 1
ATOM 1722 C C . LEU A 1 230 ? -8.184 -21.738 -24.666 1.00 81.06 230 LEU A C 1
ATOM 1724 O O . LEU A 1 230 ? -8.913 -22.326 -23.870 1.00 81.06 230 LEU A O 1
ATOM 1728 N N . ARG A 1 231 ? -8.362 -21.843 -25.988 1.00 82.19 231 ARG A N 1
ATOM 1729 C CA . ARG A 1 231 ? -9.434 -22.655 -26.593 1.00 82.19 231 ARG A CA 1
ATOM 1730 C C . ARG A 1 231 ? -9.383 -24.114 -26.150 1.00 82.19 231 ARG A C 1
ATOM 1732 O O . ARG A 1 231 ? -10.423 -24.703 -25.875 1.00 82.19 231 ARG A O 1
ATOM 1739 N N . ARG A 1 232 ? -8.188 -24.707 -26.048 1.00 80.44 232 ARG A N 1
ATOM 1740 C CA . ARG A 1 232 ? -8.024 -26.082 -25.547 1.00 80.44 232 ARG A CA 1
ATOM 1741 C C . ARG A 1 232 ? -8.359 -26.229 -24.062 1.00 80.44 232 ARG A C 1
ATOM 1743 O O . ARG A 1 232 ? -8.678 -27.350 -23.666 1.00 80.44 232 ARG A O 1
ATOM 1750 N N . ARG A 1 233 ? -8.274 -25.158 -23.267 1.00 78.81 233 ARG A N 1
ATOM 1751 C CA . ARG A 1 233 ? -8.561 -25.137 -21.822 1.00 78.81 233 ARG A CA 1
ATOM 1752 C C . ARG A 1 233 ? -10.044 -24.916 -21.516 1.00 78.81 233 ARG A C 1
ATOM 1754 O O . ARG A 1 233 ? -10.555 -25.527 -20.592 1.00 78.81 233 ARG A O 1
ATOM 1761 N N . LEU A 1 234 ? -10.736 -24.104 -22.314 1.00 85.50 234 LEU A N 1
ATOM 1762 C CA . LEU A 1 234 ? -12.151 -23.752 -22.133 1.00 85.50 234 LEU A CA 1
ATOM 1763 C C . LEU A 1 234 ? -13.088 -24.864 -22.637 1.00 85.50 234 LEU A C 1
ATOM 1765 O O . LEU A 1 234 ? -13.753 -24.715 -23.663 1.00 85.50 234 LEU A O 1
ATOM 1769 N N . ARG A 1 235 ? -13.110 -26.013 -21.950 1.00 85.81 235 ARG A N 1
ATOM 1770 C CA . ARG A 1 235 ? -13.884 -27.193 -22.385 1.00 85.81 235 ARG A CA 1
ATOM 1771 C C . ARG A 1 235 ? -15.222 -27.333 -21.682 1.00 85.81 235 ARG A C 1
ATOM 1773 O O . ARG A 1 235 ? -16.121 -27.979 -22.219 1.00 85.81 235 ARG A O 1
ATOM 1780 N N . THR A 1 236 ? -15.344 -26.775 -20.486 1.00 87.81 236 THR A N 1
ATOM 1781 C CA . THR A 1 236 ? -16.523 -26.918 -19.637 1.00 87.81 236 THR A CA 1
ATOM 1782 C C . THR A 1 236 ? -17.202 -25.567 -19.395 1.00 87.81 236 THR A C 1
ATOM 1784 O O . THR A 1 236 ? -16.560 -24.521 -19.518 1.00 87.81 236 THR A O 1
ATOM 1787 N N . PRO A 1 237 ? -18.499 -25.553 -19.029 1.00 87.81 237 PRO A N 1
ATOM 1788 C CA . PRO A 1 237 ? -19.171 -24.327 -18.598 1.00 87.81 237 PRO A CA 1
ATOM 1789 C C . PRO A 1 237 ? -18.461 -23.635 -17.427 1.00 87.81 237 PRO A C 1
ATOM 1791 O O . PRO A 1 237 ? -18.435 -22.411 -17.364 1.00 87.81 237 PRO A O 1
ATOM 1794 N N . GLU A 1 238 ? -17.841 -24.415 -16.541 1.00 86.31 238 GLU A N 1
ATOM 1795 C CA . GLU A 1 238 ? -17.087 -23.899 -15.399 1.00 86.31 238 GLU A CA 1
ATOM 1796 C C . GLU A 1 238 ? -15.814 -23.156 -15.838 1.00 86.31 238 GLU A C 1
ATOM 1798 O O . GLU A 1 238 ? -15.468 -22.119 -15.278 1.00 86.31 238 GLU A O 1
ATOM 1803 N N . ASP A 1 239 ? -15.136 -23.624 -16.890 1.00 85.38 239 ASP A N 1
ATOM 1804 C CA . ASP A 1 239 ? -13.971 -22.926 -17.450 1.00 85.38 239 ASP A CA 1
ATOM 1805 C C . ASP A 1 239 ? -14.366 -21.583 -18.078 1.00 85.38 239 ASP A C 1
ATOM 1807 O O . ASP A 1 239 ? -13.641 -20.593 -17.957 1.00 85.38 239 ASP A O 1
ATOM 1811 N N . ALA A 1 240 ? -15.535 -21.534 -18.724 1.00 86.56 240 ALA A N 1
ATOM 1812 C CA . ALA A 1 240 ? -16.084 -20.295 -19.262 1.00 86.56 240 ALA A CA 1
ATOM 1813 C C . ALA A 1 240 ? -16.441 -19.304 -18.143 1.00 86.56 240 ALA A C 1
ATOM 1815 O O . ALA A 1 240 ? -16.165 -18.113 -18.272 1.00 86.56 240 ALA A O 1
ATOM 1816 N N . GLU A 1 241 ? -16.997 -19.785 -17.030 1.00 89.62 241 GLU A N 1
ATOM 1817 C CA . GLU A 1 241 ? -17.271 -18.962 -15.850 1.00 89.62 241 GLU A CA 1
ATOM 1818 C C . GLU A 1 241 ? -15.980 -18.373 -15.264 1.00 89.62 241 GLU A C 1
ATOM 1820 O O . GLU A 1 241 ? -15.902 -17.162 -15.061 1.00 89.62 241 GLU A O 1
ATOM 1825 N N . ARG A 1 242 ? -14.923 -19.182 -15.100 1.00 92.00 242 ARG A N 1
ATOM 1826 C CA . ARG A 1 242 ? -13.606 -18.694 -14.649 1.00 92.00 242 ARG A CA 1
ATOM 1827 C C . ARG A 1 242 ? -13.030 -17.627 -15.574 1.00 92.00 242 ARG A C 1
ATOM 1829 O O . ARG A 1 242 ? -12.496 -16.631 -15.092 1.00 92.00 242 ARG A O 1
ATOM 1836 N N . LEU A 1 243 ? -13.149 -17.805 -16.891 1.00 90.50 243 LEU A N 1
ATOM 1837 C CA . LEU A 1 243 ? -12.708 -16.794 -17.851 1.00 90.50 243 LEU A CA 1
ATOM 1838 C C . LEU A 1 243 ? -13.478 -15.481 -17.681 1.00 90.50 243 LEU A C 1
ATOM 1840 O O . LEU A 1 243 ? -12.867 -14.416 -17.719 1.00 90.50 243 LEU A O 1
ATOM 1844 N N . MET A 1 244 ? -14.795 -15.543 -17.470 1.00 88.69 244 MET A N 1
ATOM 1845 C CA . MET A 1 244 ? -15.605 -14.349 -17.215 1.00 88.69 244 MET A CA 1
ATOM 1846 C C . MET A 1 244 ? -15.210 -13.665 -15.902 1.00 88.69 244 MET A C 1
ATOM 1848 O O . MET A 1 244 ? -15.120 -12.438 -15.868 1.00 88.69 244 MET A O 1
ATOM 1852 N N . THR A 1 245 ? -14.899 -14.433 -14.855 1.00 91.00 245 THR A N 1
ATOM 1853 C CA . THR A 1 245 ? -14.360 -13.907 -13.592 1.00 91.00 245 THR A CA 1
ATOM 1854 C C . THR A 1 245 ? -13.037 -13.179 -13.816 1.00 91.00 245 THR A 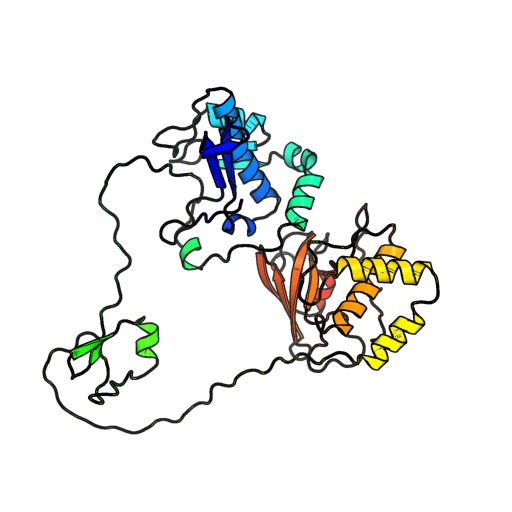C 1
ATOM 1856 O O . THR A 1 245 ? -12.892 -12.035 -13.391 1.00 91.00 245 THR A O 1
ATOM 1859 N N . VAL A 1 246 ? -12.095 -13.788 -14.543 1.00 90.81 246 VAL A N 1
ATOM 1860 C CA . VAL A 1 246 ? -10.803 -13.167 -14.880 1.00 90.81 246 VAL A CA 1
ATOM 1861 C C . VAL A 1 246 ? -10.989 -11.920 -15.745 1.00 90.81 246 VAL A C 1
ATOM 1863 O O . VAL A 1 246 ? -10.337 -10.910 -15.499 1.00 90.81 246 VAL A O 1
ATOM 1866 N N . ALA A 1 247 ? -11.892 -11.947 -16.726 1.00 86.88 247 ALA A N 1
ATOM 1867 C CA . ALA A 1 247 ? -12.186 -10.790 -17.568 1.00 86.88 247 ALA A CA 1
ATOM 1868 C C . ALA A 1 247 ? -12.789 -9.630 -16.757 1.00 86.88 247 ALA A C 1
ATOM 1870 O O . ALA A 1 247 ? -12.397 -8.479 -16.938 1.00 86.88 247 A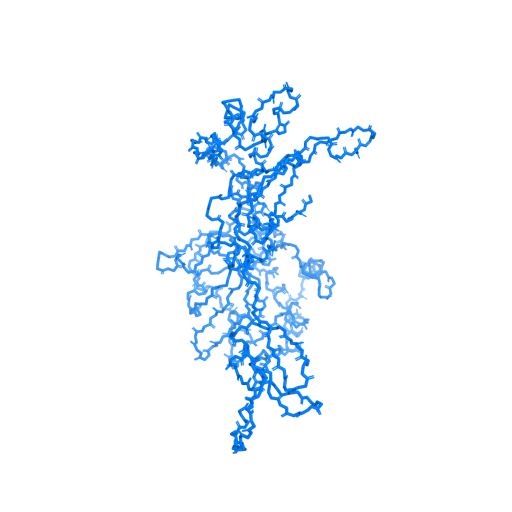LA A O 1
ATOM 1871 N N . SER A 1 248 ? -13.702 -9.928 -15.829 1.00 85.94 248 SER A N 1
ATOM 1872 C CA . SER A 1 248 ? -14.275 -8.929 -14.923 1.00 85.94 248 SER A CA 1
ATOM 1873 C C . SER A 1 248 ? -13.229 -8.360 -13.968 1.00 85.94 248 SER A C 1
ATOM 1875 O O . SER A 1 248 ? -13.217 -7.156 -13.732 1.00 85.94 248 SER A O 1
ATOM 1877 N N . TRP A 1 249 ? -12.360 -9.213 -13.426 1.00 87.88 249 TRP A N 1
ATOM 1878 C CA . TRP A 1 249 ? -11.256 -8.815 -12.555 1.00 87.88 249 TRP A CA 1
ATOM 1879 C C . TRP A 1 249 ? -10.242 -7.928 -13.280 1.00 87.88 249 TRP A C 1
ATOM 1881 O O . TRP A 1 249 ? -9.823 -6.906 -12.743 1.00 87.88 249 TRP A O 1
ATOM 1891 N N . ARG A 1 250 ? -9.883 -8.284 -14.520 1.00 84.25 250 ARG A N 1
ATOM 1892 C CA . ARG A 1 250 ? -8.965 -7.511 -15.362 1.00 84.25 250 ARG A CA 1
ATOM 1893 C C . ARG A 1 250 ? -9.482 -6.096 -15.623 1.00 84.25 250 ARG A C 1
ATOM 1895 O O . ARG A 1 250 ? -8.676 -5.172 -15.718 1.00 84.25 250 ARG A O 1
ATOM 1902 N N . GLY A 1 251 ? -10.799 -5.943 -15.751 1.00 79.88 251 GLY A N 1
ATOM 1903 C CA . GLY A 1 251 ? -11.434 -4.671 -16.073 1.00 79.88 251 GLY A CA 1
ATOM 1904 C C . GLY A 1 251 ? -11.107 -4.198 -17.493 1.00 79.88 251 GLY A C 1
ATOM 1905 O O . GLY A 1 251 ? -10.931 -4.996 -18.415 1.00 79.88 251 GLY A O 1
ATOM 1906 N N . ALA A 1 252 ? -11.059 -2.878 -17.690 1.00 66.00 252 ALA A N 1
ATOM 1907 C CA . ALA A 1 252 ? -10.700 -2.293 -18.980 1.00 66.00 252 ALA A CA 1
ATOM 1908 C C . ALA A 1 252 ? -9.184 -2.413 -19.262 1.00 66.00 252 ALA A C 1
ATOM 1910 O O . ALA A 1 252 ? -8.380 -2.383 -18.326 1.00 66.00 252 ALA A O 1
ATOM 1911 N N . PRO A 1 253 ? -8.756 -2.466 -20.542 1.00 57.62 253 PRO A N 1
ATOM 1912 C CA . PRO A 1 253 ? -7.339 -2.377 -20.892 1.00 57.62 253 PRO A CA 1
ATOM 1913 C C . PRO A 1 253 ? -6.693 -1.136 -20.251 1.00 57.62 253 PRO A C 1
ATOM 1915 O O . PRO A 1 253 ? -7.239 -0.037 -20.357 1.00 57.62 253 PRO A O 1
ATOM 1918 N N . ASN A 1 254 ? -5.529 -1.307 -19.612 1.00 51.47 254 ASN A N 1
ATOM 1919 C CA . ASN A 1 254 ? -4.793 -0.287 -18.833 1.00 51.47 254 ASN A CA 1
ATOM 1920 C C . ASN A 1 254 ? -5.382 0.103 -17.464 1.00 51.47 254 ASN A C 1
ATOM 1922 O O . ASN A 1 254 ? -4.891 1.050 -16.849 1.00 51.47 254 ASN A O 1
ATOM 1926 N N . GLN A 1 255 ? -6.395 -0.604 -16.963 1.00 58.41 255 GLN A N 1
ATOM 1927 C CA . GLN A 1 255 ? -6.826 -0.480 -15.573 1.00 58.41 255 GLN A CA 1
ATOM 1928 C C . GLN A 1 255 ? -6.186 -1.598 -14.753 1.00 58.41 255 GLN A C 1
ATOM 1930 O O . GLN A 1 255 ? -6.394 -2.768 -15.054 1.00 58.41 255 GLN A O 1
ATOM 1935 N N . GLU A 1 256 ? -5.369 -1.272 -13.754 1.00 61.81 256 GLU A N 1
ATOM 1936 C CA . GLU A 1 256 ? -4.824 -2.314 -12.882 1.00 61.81 256 GLU A CA 1
ATOM 1937 C C . GLU A 1 256 ? -5.885 -2.798 -11.884 1.00 61.81 256 GLU A C 1
ATOM 1939 O O . GLU A 1 256 ? -6.554 -1.965 -11.267 1.00 61.81 256 GLU A O 1
ATOM 1944 N N . PRO A 1 257 ? -6.041 -4.121 -11.697 1.00 69.19 257 PRO A N 1
ATOM 1945 C CA . PRO A 1 257 ? -6.901 -4.662 -10.652 1.00 69.19 257 PRO A CA 1
ATOM 1946 C C . PRO A 1 257 ? -6.403 -4.256 -9.260 1.00 69.19 257 PRO A C 1
ATOM 1948 O O . PRO A 1 257 ? -5.196 -4.279 -8.997 1.00 69.19 257 PRO A O 1
ATOM 1951 N N . GLU A 1 258 ? -7.329 -3.924 -8.358 1.00 65.81 258 GLU A N 1
ATOM 1952 C CA . GLU A 1 258 ? -7.013 -3.464 -6.994 1.00 65.81 258 GLU A CA 1
ATOM 1953 C C . GLU A 1 258 ? -6.461 -4.600 -6.105 1.00 65.81 258 GLU A C 1
ATOM 1955 O O . GLU A 1 258 ? -5.567 -4.363 -5.299 1.00 65.81 258 GLU A O 1
ATOM 1960 N N . GLY A 1 259 ? -6.876 -5.855 -6.331 1.00 78.50 259 GLY A N 1
ATOM 1961 C CA . GLY A 1 259 ? -6.447 -7.022 -5.544 1.00 78.50 259 GLY A CA 1
ATOM 1962 C C . GLY A 1 259 ? -6.556 -8.361 -6.292 1.00 78.50 259 GLY A C 1
ATOM 1963 O O . GLY A 1 259 ? -6.961 -8.364 -7.457 1.00 78.50 259 GLY A O 1
ATOM 1964 N N . PRO A 1 260 ? -6.171 -9.495 -5.674 1.00 88.38 260 PRO A N 1
ATOM 1965 C CA . PRO A 1 260 ? -6.286 -10.827 -6.274 1.00 88.38 260 PRO A CA 1
ATOM 1966 C C . PRO A 1 260 ? -7.744 -11.316 -6.342 1.00 88.38 260 PRO A C 1
ATOM 1968 O O . PRO A 1 260 ? -8.609 -10.885 -5.582 1.00 88.38 260 PRO A O 1
ATOM 1971 N N . ILE A 1 261 ? -8.022 -12.255 -7.248 1.00 90.88 261 ILE A N 1
ATOM 1972 C CA . ILE A 1 261 ? -9.329 -12.913 -7.378 1.00 90.88 261 ILE A CA 1
ATOM 1973 C C . ILE A 1 261 ? -9.553 -13.863 -6.196 1.00 90.88 261 ILE A C 1
ATOM 1975 O O . ILE A 1 261 ? -8.728 -14.736 -5.941 1.00 90.88 261 ILE A O 1
ATOM 1979 N N . VAL A 1 262 ? -10.694 -13.763 -5.516 1.00 88.69 262 VAL A N 1
ATOM 1980 C CA . VAL A 1 262 ? -11.069 -14.731 -4.472 1.00 88.69 262 VAL A CA 1
ATOM 1981 C C . VAL A 1 262 ? -11.480 -16.056 -5.123 1.00 88.69 262 VAL A C 1
ATOM 1983 O O . VAL A 1 262 ? -12.467 -16.117 -5.857 1.00 88.69 262 VAL A O 1
ATOM 1986 N N . ALA A 1 263 ? -10.716 -17.113 -4.864 1.00 89.06 263 ALA A N 1
ATOM 1987 C CA . ALA A 1 263 ? -10.940 -18.464 -5.364 1.00 89.06 263 ALA A CA 1
ATOM 1988 C C . ALA A 1 263 ? -11.761 -19.308 -4.378 1.00 89.06 263 ALA A C 1
ATOM 1990 O O . ALA A 1 263 ? -11.708 -19.102 -3.165 1.00 89.06 263 ALA A O 1
ATOM 1991 N N . ARG A 1 264 ? -12.502 -20.295 -4.897 1.00 88.56 264 ARG A N 1
ATOM 1992 C CA . ARG A 1 264 ? -13.345 -21.189 -4.077 1.00 88.56 264 ARG A CA 1
ATOM 1993 C C . ARG A 1 264 ? -12.543 -22.225 -3.293 1.00 88.56 264 ARG A C 1
ATOM 1995 O O . ARG A 1 264 ? -12.902 -22.567 -2.172 1.00 88.56 264 ARG A O 1
ATOM 2002 N N . ASP A 1 265 ? -11.495 -22.748 -3.916 1.00 85.06 265 ASP A N 1
ATOM 2003 C CA . ASP A 1 265 ? -10.605 -23.768 -3.373 1.00 85.06 265 ASP A CA 1
ATOM 2004 C C . ASP A 1 265 ? -9.231 -23.704 -4.065 1.00 85.06 265 ASP A C 1
ATOM 2006 O O . ASP A 1 265 ? -8.979 -22.860 -4.930 1.00 85.06 265 ASP A O 1
ATOM 2010 N N . PHE A 1 266 ? -8.321 -24.604 -3.687 1.00 81.62 266 PHE A N 1
ATOM 2011 C CA . PHE A 1 266 ? -6.964 -24.654 -4.237 1.00 81.62 266 PHE A CA 1
ATOM 2012 C C . PHE A 1 266 ? -6.907 -24.984 -5.735 1.00 81.62 266 PHE A C 1
ATOM 2014 O O . PHE A 1 266 ? -6.038 -24.473 -6.448 1.00 81.62 266 PHE A O 1
ATOM 2021 N N . GLY A 1 267 ? -7.813 -25.833 -6.225 1.00 83.81 267 GLY A N 1
ATOM 2022 C CA . GLY A 1 267 ? -7.892 -26.151 -7.648 1.00 83.81 267 GLY A CA 1
ATOM 2023 C C . GLY A 1 267 ? -8.331 -24.926 -8.441 1.00 83.81 267 GLY A C 1
ATOM 2024 O O . GLY A 1 267 ? -7.716 -24.577 -9.449 1.00 83.81 267 GLY A O 1
ATOM 2025 N N . ASP A 1 268 ? -9.340 -24.225 -7.930 1.00 86.38 268 ASP A N 1
ATOM 2026 C CA . ASP A 1 268 ? -9.865 -22.991 -8.499 1.00 86.38 268 ASP A CA 1
ATOM 2027 C C . ASP A 1 268 ? -8.814 -21.873 -8.510 1.00 86.38 268 ASP A C 1
ATOM 2029 O O . ASP A 1 268 ? -8.626 -21.220 -9.534 1.00 86.38 268 ASP A O 1
ATOM 2033 N N . HIS A 1 269 ? -8.054 -21.723 -7.421 1.00 87.75 269 HIS A N 1
ATOM 2034 C CA . HIS A 1 269 ? -6.938 -20.780 -7.317 1.00 87.75 269 HIS A CA 1
ATOM 2035 C C . HIS A 1 269 ? -5.906 -20.989 -8.434 1.00 87.75 269 HIS A C 1
ATOM 2037 O O . HIS A 1 269 ? -5.504 -20.036 -9.108 1.00 87.75 269 HIS A O 1
ATOM 2043 N N . SER A 1 270 ? -5.489 -22.240 -8.657 1.00 86.19 270 SER A N 1
ATOM 2044 C CA . SER A 1 270 ? -4.485 -22.569 -9.675 1.00 86.19 270 SER A CA 1
ATOM 2045 C C . SER A 1 270 ? -5.005 -22.293 -11.092 1.00 86.19 270 SER A C 1
ATOM 2047 O O . SER A 1 270 ? -4.302 -21.699 -11.911 1.00 86.19 270 SER A O 1
ATOM 2049 N N . GLN A 1 271 ? -6.272 -22.626 -11.366 1.00 87.81 271 GLN A N 1
ATOM 2050 C CA . GLN A 1 271 ? -6.904 -22.345 -12.660 1.00 87.81 271 GLN A CA 1
ATOM 2051 C C . GLN A 1 271 ? -7.057 -20.839 -12.914 1.00 87.81 271 GLN A C 1
ATOM 2053 O O . GLN A 1 271 ? -6.676 -20.363 -13.984 1.00 87.81 271 GLN A O 1
ATOM 2058 N N . LEU A 1 272 ? -7.565 -20.078 -11.939 1.00 90.44 272 LEU A N 1
ATOM 2059 C CA . LEU A 1 272 ? -7.737 -18.624 -12.041 1.00 90.44 272 LEU A CA 1
ATOM 2060 C C . LEU A 1 272 ? -6.400 -17.909 -12.250 1.00 90.44 272 LEU A C 1
ATOM 2062 O O . LEU A 1 272 ? -6.304 -17.043 -13.115 1.00 90.44 272 LEU A O 1
ATOM 2066 N N . THR A 1 273 ? -5.356 -18.325 -11.530 1.00 90.44 273 THR A N 1
ATOM 2067 C CA . THR A 1 273 ? -3.990 -17.806 -11.697 1.00 90.44 273 THR A CA 1
ATOM 2068 C C . THR A 1 273 ? -3.491 -18.003 -13.129 1.00 90.44 273 THR A C 1
ATOM 2070 O O . THR A 1 273 ? -3.017 -17.064 -13.765 1.00 90.44 273 THR A O 1
ATOM 2073 N N . GLN A 1 274 ? -3.632 -19.211 -13.677 1.00 87.56 274 GLN A N 1
ATOM 2074 C CA . GLN A 1 274 ? -3.174 -19.520 -15.034 1.00 87.56 274 GLN A CA 1
ATOM 2075 C C . GLN A 1 274 ? -3.978 -18.772 -16.106 1.00 87.56 274 GLN A C 1
ATOM 2077 O O . GLN A 1 274 ? -3.402 -18.260 -17.066 1.00 87.56 274 GLN A O 1
ATOM 2082 N N . LEU A 1 275 ? -5.299 -18.671 -15.935 1.00 90.44 275 LEU A N 1
ATOM 2083 C CA . LEU A 1 275 ? -6.175 -17.904 -16.824 1.00 90.44 275 LEU A CA 1
ATOM 2084 C C . LEU A 1 275 ? -5.846 -16.406 -16.788 1.00 90.44 275 LEU A C 1
ATOM 2086 O O . LEU A 1 275 ? -5.759 -15.788 -17.847 1.00 90.44 275 LEU A O 1
ATOM 2090 N N . ALA A 1 276 ? -5.611 -15.831 -15.605 1.00 90.81 276 ALA A N 1
ATOM 2091 C CA . ALA A 1 276 ? -5.214 -14.432 -15.449 1.00 90.81 276 ALA A CA 1
ATOM 2092 C C . ALA A 1 276 ? -3.907 -14.130 -16.185 1.00 90.81 276 ALA A C 1
ATOM 2094 O O . ALA A 1 276 ? -3.849 -13.184 -16.970 1.00 90.81 276 ALA A O 1
ATOM 2095 N N . ARG A 1 277 ? -2.887 -14.978 -16.012 1.00 90.75 277 ARG A N 1
ATOM 2096 C CA . ARG A 1 277 ? -1.612 -14.849 -16.730 1.00 90.75 277 ARG A CA 1
ATOM 2097 C C . ARG A 1 277 ? -1.798 -14.920 -18.243 1.00 90.75 277 ARG A C 1
ATOM 2099 O O . ARG A 1 277 ? -1.257 -14.084 -18.957 1.00 90.75 277 ARG A O 1
ATOM 2106 N N . ALA A 1 278 ? -2.607 -15.858 -18.737 1.00 87.44 278 ALA A N 1
ATOM 2107 C CA . ALA A 1 278 ? -2.885 -15.974 -20.167 1.00 87.44 278 ALA A CA 1
ATOM 2108 C C . ALA A 1 278 ? -3.609 -14.736 -20.728 1.00 87.44 278 ALA A C 1
ATOM 2110 O O . ALA A 1 278 ? -3.227 -14.223 -21.776 1.00 87.44 278 ALA A O 1
ATOM 2111 N N . VAL A 1 279 ? -4.616 -14.210 -20.026 1.00 86.94 279 VAL A N 1
ATOM 2112 C CA . VAL A 1 279 ? -5.331 -12.990 -20.442 1.00 86.94 279 VAL A CA 1
ATOM 2113 C C . VAL A 1 279 ? -4.401 -11.772 -20.460 1.00 86.94 279 VAL A C 1
ATOM 2115 O O . VAL A 1 279 ? -4.421 -11.006 -21.421 1.00 86.94 279 VAL A O 1
ATOM 2118 N N . LEU A 1 280 ? -3.553 -11.614 -19.442 1.00 87.31 280 LEU A N 1
ATOM 2119 C CA . LEU A 1 280 ? -2.585 -10.516 -19.366 1.00 87.31 280 LEU A CA 1
ATOM 2120 C C . LEU A 1 280 ? -1.437 -10.651 -20.378 1.00 87.31 280 LEU A C 1
ATOM 2122 O O . LEU A 1 280 ? -0.865 -9.659 -20.813 1.00 87.31 280 LEU A O 1
ATOM 2126 N N . ALA A 1 281 ? -1.073 -11.870 -20.766 1.00 85.94 281 ALA A N 1
ATOM 2127 C CA . ALA A 1 281 ? -0.127 -12.090 -21.853 1.00 85.94 281 ALA A CA 1
ATOM 2128 C C . ALA A 1 281 ? -0.739 -11.725 -23.217 1.00 85.94 281 ALA A C 1
ATOM 2130 O O . ALA A 1 281 ? -0.069 -11.114 -24.047 1.00 85.94 281 ALA A O 1
ATOM 2131 N N . LEU A 1 282 ? -2.023 -12.036 -23.442 1.00 83.19 282 LEU A N 1
ATOM 2132 C CA . LEU A 1 282 ? -2.724 -11.678 -24.681 1.00 83.19 282 LEU A CA 1
ATOM 2133 C C . LEU A 1 282 ? -2.836 -10.167 -24.892 1.00 83.19 282 LEU A C 1
ATOM 2135 O O . LEU A 1 282 ? -2.676 -9.705 -26.022 1.00 83.19 282 LEU A O 1
ATOM 2139 N N . ASP A 1 283 ? -3.118 -9.401 -23.835 1.00 82.31 283 ASP A N 1
ATOM 2140 C CA . ASP A 1 283 ? -3.253 -7.941 -23.926 1.00 82.31 283 ASP A CA 1
ATOM 2141 C C . ASP A 1 283 ? -1.906 -7.190 -23.880 1.00 82.31 283 ASP A C 1
ATOM 2143 O O . ASP A 1 283 ? -1.874 -5.968 -24.039 1.00 82.31 283 ASP A O 1
ATOM 2147 N N . GLY A 1 284 ? -0.797 -7.922 -23.719 1.00 81.44 284 GLY A N 1
ATOM 2148 C CA . GLY A 1 284 ? 0.565 -7.395 -23.686 1.00 81.44 284 GLY A CA 1
ATOM 2149 C C . GLY A 1 284 ? 1.005 -6.840 -22.331 1.00 81.44 284 GLY A C 1
ATOM 2150 O O . GLY A 1 284 ? 2.118 -6.321 -22.236 1.00 81.44 284 GLY A O 1
ATOM 2151 N N . THR A 1 285 ? 0.182 -6.950 -21.283 1.00 85.06 285 THR A N 1
ATOM 2152 C CA . THR A 1 285 ? 0.570 -6.568 -19.915 1.00 85.06 285 THR A CA 1
ATOM 2153 C C . THR A 1 285 ? 1.695 -7.458 -19.389 1.00 85.06 285 THR A C 1
ATOM 2155 O O . THR A 1 285 ? 2.604 -6.965 -18.726 1.00 85.06 285 THR A O 1
ATOM 2158 N N . LEU A 1 286 ? 1.660 -8.756 -19.710 1.00 88.19 286 LEU A N 1
ATOM 2159 C CA . LEU A 1 286 ? 2.775 -9.674 -19.486 1.00 88.19 286 LEU A CA 1
ATOM 2160 C C . LEU A 1 286 ? 3.544 -9.891 -20.780 1.00 88.19 286 LEU A C 1
ATOM 2162 O O . LEU A 1 286 ? 2.966 -10.064 -21.852 1.00 88.19 286 LEU A O 1
ATOM 2166 N N . SER A 1 287 ? 4.868 -9.897 -20.676 1.00 86.44 287 SER A N 1
ATOM 2167 C CA . SER A 1 287 ? 5.748 -10.114 -21.821 1.00 86.44 287 SER A CA 1
ATOM 2168 C C . SER A 1 287 ? 6.893 -11.053 -21.477 1.00 86.44 287 SER A C 1
ATOM 2170 O O . SER A 1 287 ? 7.409 -11.054 -20.354 1.00 86.44 287 SER A O 1
ATOM 2172 N N . LEU A 1 288 ? 7.327 -11.823 -22.473 1.00 83.56 288 LEU A N 1
ATOM 2173 C CA . LEU A 1 288 ? 8.465 -12.718 -22.324 1.00 83.56 288 LEU A CA 1
ATOM 2174 C C . LEU A 1 288 ? 9.758 -11.904 -22.164 1.00 83.56 288 LEU A C 1
ATOM 2176 O O . LEU A 1 288 ? 9.953 -10.899 -22.864 1.00 83.56 288 LEU A O 1
ATOM 2180 N N . PRO A 1 289 ? 10.667 -12.325 -21.268 1.00 84.12 289 PRO A N 1
ATOM 2181 C CA . PRO A 1 289 ? 11.991 -11.734 -21.206 1.00 84.12 289 PRO A CA 1
ATOM 2182 C C . PRO A 1 289 ? 12.781 -11.952 -22.492 1.00 84.12 289 PRO A C 1
ATOM 2184 O O . PRO A 1 289 ? 12.609 -12.935 -23.217 1.00 84.12 289 PRO A O 1
ATOM 2187 N N . ALA A 1 290 ? 13.706 -11.030 -22.750 1.00 74.69 290 ALA A N 1
ATOM 2188 C CA . ALA A 1 290 ? 14.610 -11.125 -23.884 1.00 74.69 290 ALA A CA 1
ATOM 2189 C C . ALA A 1 290 ? 15.403 -12.439 -23.826 1.00 74.69 290 ALA A C 1
ATOM 2191 O O . ALA A 1 290 ? 16.024 -12.752 -22.812 1.00 74.69 290 ALA A O 1
ATOM 2192 N N . GLY A 1 291 ? 15.420 -13.190 -24.929 1.00 71.19 291 GLY A N 1
ATOM 2193 C CA . GLY A 1 291 ? 16.181 -14.438 -25.012 1.00 71.19 291 GLY A CA 1
ATOM 2194 C C . GLY A 1 291 ? 15.525 -15.643 -24.333 1.00 71.19 291 GLY A C 1
ATOM 2195 O O . GLY A 1 291 ? 16.167 -16.691 -24.267 1.00 71.19 291 GLY A O 1
ATOM 2196 N N . ALA A 1 292 ? 14.270 -15.522 -23.885 1.00 73.75 292 ALA A N 1
ATOM 2197 C CA . ALA A 1 292 ? 13.453 -16.648 -23.443 1.00 73.75 292 ALA A CA 1
ATOM 2198 C C . ALA A 1 292 ? 13.449 -17.782 -24.485 1.00 73.75 292 ALA A C 1
ATOM 2200 O O . ALA A 1 292 ? 13.242 -17.548 -25.679 1.00 73.75 292 ALA A O 1
ATOM 2201 N N . ARG A 1 293 ? 13.693 -19.015 -24.030 1.00 66.12 293 ARG A N 1
ATOM 2202 C CA . ARG A 1 293 ? 13.562 -20.246 -24.819 1.00 66.12 293 ARG A CA 1
ATOM 2203 C C . ARG A 1 293 ? 12.926 -21.313 -23.940 1.00 66.12 293 ARG A C 1
ATOM 2205 O O . ARG A 1 293 ? 13.466 -21.593 -22.875 1.00 66.12 293 ARG A O 1
ATOM 2212 N N . GLY A 1 294 ? 11.839 -21.915 -24.416 1.00 66.12 294 GLY A N 1
ATOM 2213 C CA . GLY A 1 294 ? 11.051 -22.850 -23.614 1.00 66.12 294 GLY A CA 1
ATOM 2214 C C . GLY A 1 294 ? 10.399 -22.158 -22.417 1.00 66.12 294 GLY A C 1
ATOM 2215 O O . GLY A 1 294 ? 10.069 -20.971 -22.480 1.00 66.12 294 GLY A O 1
ATOM 2216 N N . ASP A 1 295 ? 10.256 -22.907 -21.331 1.00 62.06 295 ASP A N 1
ATOM 2217 C CA . ASP A 1 295 ? 9.442 -22.516 -20.185 1.00 62.06 295 ASP A CA 1
ATOM 2218 C C . ASP A 1 295 ? 10.154 -21.498 -19.312 1.00 62.06 295 ASP A C 1
ATOM 2220 O O . ASP A 1 295 ? 11.128 -21.801 -18.623 1.00 62.06 295 ASP A O 1
ATOM 2224 N N . VAL A 1 296 ? 9.651 -20.266 -19.337 1.00 68.62 296 VAL A N 1
ATOM 2225 C CA . VAL A 1 296 ? 10.078 -19.199 -18.436 1.00 68.62 296 VAL A CA 1
ATOM 2226 C C . VAL A 1 296 ? 9.011 -18.978 -17.358 1.00 68.62 296 VAL A C 1
ATOM 2228 O O . VAL A 1 296 ? 7.953 -18.418 -17.650 1.00 68.62 296 VAL A O 1
ATOM 2231 N N . PRO A 1 297 ? 9.270 -19.367 -16.098 1.00 71.94 297 PRO A N 1
ATOM 2232 C CA . PRO A 1 297 ? 8.252 -19.298 -15.056 1.00 71.94 297 PRO A CA 1
ATOM 2233 C C . PRO A 1 297 ? 7.842 -17.861 -14.690 1.00 71.94 297 PRO A C 1
ATOM 2235 O O . PRO A 1 297 ? 6.670 -17.637 -14.383 1.00 71.94 297 PRO A O 1
ATOM 2238 N N . LEU A 1 298 ? 8.763 -16.888 -14.761 1.00 85.25 298 LEU A N 1
ATOM 2239 C CA . LEU A 1 298 ? 8.507 -15.468 -14.470 1.00 85.25 298 LEU A CA 1
ATOM 2240 C C . LEU A 1 298 ? 8.553 -14.594 -15.733 1.00 85.25 298 LEU A C 1
ATOM 2242 O O . LEU A 1 298 ? 9.570 -14.517 -16.423 1.00 85.25 298 LEU A O 1
ATOM 2246 N N . LEU A 1 299 ? 7.457 -13.882 -15.996 1.00 88.50 299 LEU A N 1
ATOM 2247 C CA . LEU A 1 299 ? 7.339 -12.895 -17.068 1.00 88.50 299 LEU A CA 1
ATOM 2248 C C . LEU A 1 299 ? 7.629 -11.472 -16.559 1.00 88.50 299 LEU A C 1
ATOM 2250 O O . LEU A 1 299 ? 7.525 -11.167 -15.370 1.00 88.50 299 LEU A O 1
ATOM 2254 N N . THR A 1 300 ? 7.969 -10.569 -17.477 1.00 89.75 300 THR A N 1
ATOM 2255 C CA . THR A 1 300 ? 8.007 -9.135 -17.157 1.00 89.75 300 THR A CA 1
ATOM 2256 C C . THR A 1 300 ? 6.570 -8.632 -17.002 1.00 89.75 300 THR A C 1
ATOM 2258 O O . THR A 1 300 ? 5.730 -8.923 -17.853 1.00 89.75 300 THR A O 1
ATOM 2261 N N . GLY A 1 301 ? 6.299 -7.876 -15.937 1.00 87.81 301 GLY A N 1
ATOM 2262 C CA . GLY A 1 301 ? 4.970 -7.376 -15.568 1.00 87.81 301 GLY A CA 1
ATOM 2263 C C . GLY A 1 301 ? 4.220 -8.255 -14.560 1.00 87.81 301 GLY A C 1
ATOM 2264 O O . GLY A 1 301 ? 3.113 -7.891 -14.160 1.00 87.81 301 GLY A O 1
ATOM 2265 N N . GLU A 1 302 ? 4.796 -9.393 -14.145 1.00 91.00 302 GLU A N 1
ATOM 2266 C CA . GLU A 1 302 ? 4.154 -10.329 -13.211 1.00 91.00 302 GLU A CA 1
ATOM 2267 C C . GLU A 1 302 ? 3.784 -9.646 -11.895 1.00 91.00 302 GLU A C 1
ATOM 2269 O O . GLU A 1 302 ? 4.591 -8.919 -11.308 1.00 91.00 302 GLU A O 1
ATOM 2274 N N . ARG A 1 303 ? 2.566 -9.923 -11.421 1.00 91.38 303 ARG A N 1
ATOM 2275 C CA . ARG A 1 303 ? 2.122 -9.535 -10.081 1.00 91.38 303 ARG A CA 1
ATOM 2276 C C . ARG A 1 303 ? 2.526 -10.635 -9.122 1.00 91.38 303 ARG A C 1
ATOM 2278 O O . ARG A 1 303 ? 2.133 -11.791 -9.290 1.00 91.38 303 ARG A O 1
ATOM 2285 N N . VAL A 1 304 ? 3.308 -10.265 -8.123 1.00 92.06 304 VAL A N 1
ATOM 2286 C CA . VAL A 1 304 ? 3.874 -11.194 -7.152 1.00 92.06 304 VAL A CA 1
ATOM 2287 C C . VAL A 1 304 ? 3.619 -10.707 -5.734 1.00 92.06 304 VAL A C 1
ATOM 2289 O O . VAL A 1 304 ? 3.312 -9.541 -5.506 1.00 92.06 304 VAL A O 1
ATOM 2292 N N . ARG A 1 305 ? 3.772 -11.600 -4.768 1.00 90.38 305 ARG A N 1
ATOM 2293 C CA . ARG A 1 305 ? 3.863 -11.285 -3.347 1.00 90.38 305 ARG A CA 1
ATOM 2294 C C . ARG A 1 305 ? 4.992 -12.079 -2.714 1.00 90.38 305 ARG A C 1
ATOM 2296 O O . ARG A 1 305 ? 5.321 -13.167 -3.194 1.00 90.38 305 ARG A O 1
ATOM 2303 N N . THR A 1 306 ? 5.578 -11.545 -1.652 1.00 89.94 306 THR A N 1
ATOM 2304 C CA . THR A 1 306 ? 6.569 -12.281 -0.866 1.00 89.94 306 THR A CA 1
ATOM 2305 C C . THR A 1 306 ? 5.924 -13.510 -0.229 1.00 89.94 306 THR A C 1
ATOM 2307 O O . THR A 1 306 ? 4.829 -13.423 0.325 1.00 89.94 306 THR A O 1
ATOM 2310 N N . ALA A 1 307 ? 6.611 -14.643 -0.303 1.00 87.31 307 ALA A N 1
ATOM 2311 C CA . ALA A 1 307 ? 6.232 -15.898 0.326 1.00 87.31 307 ALA A CA 1
ATOM 2312 C C . ALA A 1 307 ? 6.024 -15.749 1.845 1.00 87.31 307 ALA A C 1
ATOM 2314 O O . ALA A 1 307 ? 6.709 -14.967 2.509 1.00 87.31 307 ALA A O 1
ATOM 2315 N N . ASN A 1 308 ? 5.103 -16.538 2.398 1.00 80.38 308 ASN A N 1
ATOM 2316 C CA . ASN A 1 308 ? 4.817 -16.644 3.831 1.00 80.38 308 ASN A CA 1
ATOM 2317 C C . ASN A 1 308 ? 6.043 -17.086 4.640 1.00 80.38 308 ASN A C 1
ATOM 2319 O O . ASN A 1 308 ? 6.166 -16.749 5.819 1.00 80.38 308 ASN A O 1
ATOM 2323 N N . GLN A 1 309 ? 6.946 -17.845 4.016 1.00 81.44 309 GLN A N 1
ATOM 2324 C CA . GLN A 1 309 ? 8.215 -18.257 4.603 1.00 81.44 309 GLN A CA 1
ATOM 2325 C C . GLN A 1 309 ? 9.366 -17.974 3.641 1.00 81.44 309 GLN A C 1
ATOM 2327 O O . GLN A 1 309 ? 9.340 -18.386 2.483 1.00 81.44 309 GLN A O 1
ATOM 2332 N N . LEU A 1 310 ? 10.385 -17.288 4.154 1.00 80.88 310 LEU A N 1
ATOM 2333 C CA . LEU A 1 310 ? 11.635 -17.018 3.454 1.00 80.88 310 LEU A CA 1
ATOM 2334 C C . LEU A 1 310 ? 12.778 -17.754 4.146 1.00 80.88 310 LEU A C 1
ATOM 2336 O O . LEU A 1 310 ? 12.809 -17.831 5.376 1.00 80.88 310 LEU A O 1
ATOM 2340 N N . ASP A 1 311 ? 13.727 -18.249 3.358 1.00 82.75 311 ASP A N 1
ATOM 2341 C CA . ASP A 1 311 ? 15.006 -18.718 3.881 1.00 82.75 311 ASP A CA 1
ATOM 2342 C C . ASP A 1 311 ? 15.795 -17.534 4.473 1.00 82.75 311 ASP A C 1
ATOM 2344 O O . ASP A 1 311 ? 15.798 -16.423 3.928 1.00 82.75 311 ASP A O 1
ATOM 2348 N N . GLU A 1 312 ? 16.471 -17.765 5.601 1.00 84.56 312 GLU A N 1
ATOM 2349 C CA . GLU A 1 312 ? 17.291 -16.755 6.286 1.00 84.56 312 GLU A CA 1
ATOM 2350 C C . GLU A 1 312 ? 18.371 -16.159 5.368 1.00 84.56 312 GLU A C 1
ATOM 2352 O O . GLU A 1 312 ? 18.760 -15.003 5.523 1.00 84.56 312 GLU A O 1
ATOM 2357 N N . ARG A 1 313 ? 18.844 -16.918 4.373 1.00 88.50 313 ARG A N 1
ATOM 2358 C CA . ARG A 1 313 ? 19.825 -16.477 3.375 1.00 88.50 313 ARG A CA 1
ATOM 2359 C C . ARG A 1 313 ? 19.322 -15.313 2.524 1.00 88.50 313 ARG A C 1
ATOM 2361 O O . ARG A 1 313 ? 20.136 -14.501 2.085 1.00 88.50 313 ARG A O 1
ATOM 2368 N N . ILE A 1 314 ? 18.017 -15.251 2.258 1.00 84.62 314 ILE A N 1
ATOM 2369 C CA . ILE A 1 314 ? 17.417 -14.287 1.324 1.00 84.62 314 ILE A CA 1
ATOM 2370 C C . ILE A 1 314 ? 16.492 -13.279 2.010 1.00 84.62 314 ILE A C 1
ATOM 2372 O O . ILE A 1 314 ? 16.103 -12.303 1.372 1.00 84.62 314 ILE A O 1
ATOM 2376 N N . SER A 1 315 ? 16.183 -13.452 3.299 1.00 82.44 315 SER A N 1
ATOM 2377 C CA . SER A 1 315 ? 15.230 -12.610 4.036 1.00 82.44 315 SER A CA 1
ATOM 2378 C C . SER A 1 315 ? 15.554 -11.115 3.997 1.00 82.44 315 SER A C 1
ATOM 2380 O O . SER A 1 315 ? 14.644 -10.298 3.946 1.00 82.44 315 SER A O 1
ATOM 2382 N N . ASP A 1 316 ? 16.836 -10.742 3.963 1.00 85.69 316 ASP A N 1
ATOM 2383 C CA . ASP A 1 316 ? 17.262 -9.334 3.914 1.00 85.69 316 ASP A CA 1
ATOM 2384 C C . ASP A 1 316 ? 17.064 -8.682 2.533 1.00 85.69 316 ASP A C 1
ATOM 2386 O O . ASP A 1 316 ? 17.107 -7.456 2.401 1.00 85.69 316 ASP A O 1
ATOM 2390 N N . SER A 1 317 ? 16.867 -9.491 1.488 1.00 88.19 317 SER A N 1
ATOM 2391 C CA . SER A 1 317 ? 16.714 -9.027 0.101 1.00 88.19 317 SER A CA 1
ATOM 2392 C C . SER A 1 317 ? 15.259 -8.802 -0.309 1.00 88.19 317 SER A C 1
ATOM 2394 O O . SER A 1 317 ? 15.013 -8.290 -1.408 1.00 88.19 317 SER A O 1
ATOM 2396 N N . PHE A 1 318 ? 14.310 -9.164 0.557 1.00 88.12 318 PHE A N 1
ATOM 2397 C CA . PHE A 1 318 ? 12.875 -9.069 0.321 1.00 88.12 318 PHE A CA 1
ATOM 2398 C C . PHE A 1 318 ? 12.171 -8.349 1.480 1.00 88.12 318 PHE A C 1
ATOM 2400 O O . PHE A 1 318 ? 12.664 -8.343 2.609 1.00 88.12 318 PHE A O 1
ATOM 2407 N N . PRO A 1 319 ? 11.014 -7.715 1.221 1.00 82.75 319 PRO A N 1
ATOM 2408 C CA . PRO A 1 319 ? 10.159 -7.216 2.288 1.00 82.75 319 PRO A CA 1
ATOM 2409 C C . PRO A 1 319 ? 9.554 -8.362 3.101 1.00 82.75 319 PRO A C 1
ATOM 2411 O O . PRO A 1 319 ? 9.766 -9.540 2.831 1.00 82.75 319 PRO A O 1
ATOM 2414 N N . GLU A 1 320 ? 8.764 -8.000 4.103 1.00 82.00 320 GLU A N 1
ATOM 2415 C CA . GLU A 1 320 ? 8.051 -8.972 4.918 1.00 82.00 320 GLU A CA 1
ATOM 2416 C C . GLU A 1 320 ? 7.100 -9.868 4.101 1.00 82.00 320 GLU A C 1
ATOM 2418 O O . GLU A 1 320 ? 6.631 -9.464 3.027 1.00 82.00 320 GLU A O 1
ATOM 2423 N N . PRO A 1 321 ? 6.812 -11.083 4.600 1.00 84.94 321 PRO A N 1
ATOM 2424 C CA . PRO A 1 321 ? 5.863 -11.994 3.979 1.00 84.94 321 PRO A CA 1
ATOM 2425 C C . PRO A 1 321 ? 4.529 -11.343 3.605 1.00 84.94 321 PRO A C 1
ATOM 2427 O O . PRO A 1 321 ? 4.027 -10.478 4.317 1.00 84.94 321 PRO A O 1
ATOM 2430 N N . GLY A 1 322 ? 3.960 -11.751 2.471 1.00 81.25 322 GLY A N 1
ATOM 2431 C CA . GLY A 1 322 ? 2.696 -11.226 1.954 1.00 81.25 322 GLY A CA 1
ATOM 2432 C C . GLY A 1 322 ? 2.793 -9.880 1.229 1.00 81.25 322 GLY A C 1
ATOM 2433 O O . GLY A 1 322 ? 1.834 -9.501 0.561 1.00 81.25 322 GLY A O 1
ATOM 2434 N N . THR A 1 323 ? 3.932 -9.179 1.281 1.00 82.62 323 THR A N 1
ATOM 2435 C CA . THR A 1 323 ? 4.074 -7.864 0.631 1.00 82.62 323 THR A CA 1
ATOM 2436 C C . THR A 1 323 ? 3.907 -7.970 -0.893 1.00 82.62 323 THR A C 1
ATOM 2438 O O . THR A 1 323 ? 4.671 -8.705 -1.528 1.00 82.62 323 THR A O 1
ATOM 2441 N N . PRO A 1 324 ? 2.964 -7.230 -1.509 1.00 86.12 324 PRO A N 1
ATOM 2442 C CA . PRO A 1 324 ? 2.753 -7.251 -2.953 1.00 86.12 324 PRO A CA 1
ATOM 2443 C C . PRO A 1 324 ? 3.855 -6.491 -3.703 1.00 86.12 324 PRO A C 1
ATOM 2445 O O . PRO A 1 324 ? 4.324 -5.436 -3.271 1.00 86.12 324 PRO A O 1
ATOM 2448 N N . GLY A 1 325 ? 4.238 -7.005 -4.868 1.00 88.25 325 GLY A N 1
ATOM 2449 C CA . GLY A 1 325 ? 5.242 -6.430 -5.756 1.00 88.25 325 GLY A CA 1
ATOM 2450 C C . GLY A 1 325 ? 4.979 -6.738 -7.229 1.00 88.25 325 GLY A C 1
ATOM 2451 O O . GLY A 1 325 ? 4.069 -7.488 -7.590 1.00 88.25 325 GLY A O 1
ATOM 2452 N N . GLN A 1 326 ? 5.793 -6.144 -8.097 1.00 90.56 326 GLN A N 1
ATOM 2453 C CA . GLN A 1 326 ? 5.714 -6.314 -9.543 1.00 90.56 326 GLN A CA 1
ATOM 2454 C C . GLN A 1 326 ? 7.092 -6.607 -10.132 1.00 90.56 326 GLN A C 1
ATOM 2456 O O . GLN A 1 326 ? 8.069 -5.900 -9.870 1.00 90.56 326 GLN A O 1
ATOM 2461 N N . VAL A 1 327 ? 7.180 -7.636 -10.970 1.00 92.25 327 VAL A N 1
ATOM 2462 C CA . VAL A 1 327 ? 8.405 -7.937 -11.715 1.00 92.25 327 VAL A CA 1
ATOM 2463 C C . VAL A 1 327 ? 8.558 -6.918 -12.837 1.00 92.25 327 VAL A C 1
ATOM 2465 O O . VAL A 1 327 ? 7.752 -6.867 -13.762 1.00 92.25 327 VAL A O 1
ATOM 2468 N N . THR A 1 328 ? 9.606 -6.105 -12.774 1.00 89.25 328 THR A N 1
ATOM 2469 C CA . THR A 1 328 ? 9.826 -5.009 -13.732 1.00 89.25 328 THR A CA 1
ATOM 2470 C C . THR A 1 328 ? 10.824 -5.370 -14.822 1.00 89.25 328 THR A C 1
ATOM 2472 O O . THR A 1 328 ? 10.714 -4.873 -15.942 1.00 89.25 328 THR A O 1
ATOM 2475 N N . VAL A 1 329 ? 11.799 -6.227 -14.511 1.00 88.50 329 VAL A N 1
ATOM 2476 C CA . VAL A 1 329 ? 12.819 -6.690 -15.457 1.00 88.50 329 VAL A CA 1
ATOM 2477 C C . VAL A 1 329 ? 13.195 -8.129 -15.131 1.00 88.50 329 VAL A C 1
ATOM 2479 O O . VAL A 1 329 ? 13.477 -8.449 -13.979 1.00 88.50 329 VAL A O 1
ATOM 2482 N N . VAL A 1 330 ? 13.275 -8.969 -16.160 1.00 89.56 330 VAL A N 1
ATOM 2483 C CA . VAL A 1 330 ? 13.890 -10.298 -16.090 1.00 89.56 330 VAL A CA 1
ATOM 2484 C C . VAL A 1 330 ? 15.012 -10.354 -17.129 1.00 89.56 330 VAL A C 1
ATOM 2486 O O . VAL A 1 330 ? 14.761 -10.286 -18.334 1.00 89.56 330 VAL A O 1
ATOM 2489 N N . ASP A 1 331 ? 16.257 -10.440 -16.663 1.00 88.31 331 ASP A N 1
ATOM 2490 C CA . ASP A 1 331 ? 17.455 -10.616 -17.486 1.00 88.31 331 ASP A CA 1
ATOM 2491 C C . ASP A 1 331 ? 17.993 -12.035 -17.292 1.00 88.31 331 ASP A C 1
ATOM 2493 O O . ASP A 1 331 ? 18.784 -12.311 -16.388 1.00 88.31 331 ASP A O 1
ATOM 2497 N N . LEU A 1 332 ? 17.546 -12.941 -18.165 1.00 84.94 332 LEU A N 1
ATOM 2498 C CA . LEU A 1 332 ? 17.952 -14.347 -18.142 1.00 84.94 332 LEU A CA 1
ATOM 2499 C C . LEU A 1 332 ? 19.448 -14.531 -18.426 1.00 84.94 332 LEU A C 1
ATOM 2501 O O . LEU A 1 332 ? 20.048 -15.495 -17.966 1.00 84.94 332 LEU A O 1
ATOM 2505 N N . SER A 1 333 ? 20.065 -13.618 -19.181 1.00 85.06 333 SER A N 1
ATOM 2506 C CA . SER A 1 333 ? 21.484 -13.725 -19.535 1.00 85.06 333 SER A CA 1
ATOM 2507 C C . SER A 1 333 ? 22.408 -13.368 -18.374 1.00 85.06 333 SER A C 1
ATOM 2509 O O . SER A 1 333 ? 23.503 -13.917 -18.262 1.00 85.06 333 SER A O 1
ATOM 2511 N N . ALA A 1 334 ? 21.956 -12.455 -17.515 1.00 86.81 334 ALA A N 1
ATOM 2512 C CA . ALA A 1 334 ? 22.675 -12.020 -16.328 1.00 86.81 334 ALA A CA 1
ATOM 2513 C C . ALA A 1 334 ? 22.248 -12.761 -15.052 1.00 86.81 334 ALA A C 1
ATOM 2515 O O . ALA A 1 334 ? 22.823 -12.474 -14.007 1.00 86.81 334 ALA A O 1
ATOM 2516 N N . ASP A 1 335 ? 21.257 -13.658 -15.137 1.00 89.25 335 ASP A N 1
ATOM 2517 C CA . ASP A 1 335 ? 20.581 -14.284 -13.994 1.00 89.25 335 ASP A CA 1
ATOM 2518 C C . ASP A 1 335 ? 20.102 -13.242 -12.968 1.00 89.25 335 ASP A C 1
ATOM 2520 O O . ASP A 1 335 ? 20.489 -13.242 -11.801 1.00 89.25 335 ASP A O 1
ATOM 2524 N N . ARG A 1 336 ? 19.316 -12.260 -13.432 1.00 91.69 336 ARG A N 1
ATOM 2525 C CA . ARG A 1 336 ? 18.815 -11.174 -12.577 1.00 91.69 336 ARG A CA 1
ATOM 2526 C C . ARG A 1 336 ? 17.338 -10.898 -12.794 1.00 91.69 336 ARG A C 1
ATOM 2528 O O . ARG A 1 336 ? 16.901 -10.648 -13.915 1.00 91.69 336 ARG A O 1
ATOM 2535 N N . VAL A 1 337 ? 16.599 -10.829 -11.693 1.00 92.00 337 VAL A N 1
ATOM 2536 C CA . VAL A 1 337 ? 15.199 -10.402 -11.649 1.00 92.00 337 VAL A CA 1
ATOM 2537 C C . VAL A 1 337 ? 15.102 -9.138 -10.810 1.00 92.00 337 VAL A C 1
ATOM 2539 O O . VAL A 1 337 ? 15.548 -9.110 -9.664 1.00 92.00 337 VAL A O 1
ATOM 2542 N N . THR A 1 338 ? 14.529 -8.079 -11.375 1.00 90.88 338 THR A N 1
ATOM 2543 C CA . THR A 1 338 ? 14.239 -6.831 -10.665 1.00 90.88 338 THR A CA 1
ATOM 2544 C C . THR A 1 338 ? 12.759 -6.779 -10.315 1.00 90.88 338 THR A C 1
ATOM 2546 O O . THR A 1 338 ? 11.900 -6.828 -11.199 1.00 90.88 338 THR A O 1
ATOM 2549 N N . ILE A 1 339 ? 12.471 -6.631 -9.024 1.00 91.81 339 ILE A N 1
ATOM 2550 C CA . ILE A 1 339 ? 11.114 -6.543 -8.483 1.00 91.81 339 ILE A CA 1
ATOM 2551 C C . ILE A 1 339 ? 10.946 -5.180 -7.826 1.00 91.81 339 ILE A C 1
ATOM 2553 O O . ILE A 1 339 ? 11.802 -4.756 -7.047 1.00 91.81 339 ILE A O 1
ATOM 2557 N N . ASP A 1 340 ? 9.858 -4.496 -8.155 1.00 88.06 340 ASP A N 1
ATOM 2558 C CA . ASP A 1 340 ? 9.431 -3.284 -7.471 1.00 88.06 340 ASP A CA 1
ATOM 2559 C C . ASP A 1 340 ? 8.350 -3.630 -6.448 1.00 88.06 340 ASP A C 1
ATOM 2561 O O . ASP A 1 340 ? 7.293 -4.150 -6.799 1.00 88.06 340 ASP A O 1
ATOM 2565 N N . PHE A 1 341 ? 8.624 -3.360 -5.177 1.00 82.06 341 PHE A N 1
ATOM 2566 C CA . PHE A 1 341 ? 7.647 -3.429 -4.099 1.00 82.06 341 PHE A CA 1
ATOM 2567 C C . PHE A 1 341 ? 7.223 -1.994 -3.787 1.00 82.06 341 PHE A C 1
ATOM 2569 O O . PHE A 1 341 ? 8.035 -1.242 -3.245 1.00 82.06 341 PHE A O 1
ATOM 2576 N N . PRO A 1 342 ? 5.988 -1.570 -4.106 1.00 75.19 342 PRO A N 1
ATOM 2577 C CA . PRO A 1 342 ? 5.596 -0.162 -4.029 1.00 75.19 342 PRO A CA 1
ATOM 2578 C C . PRO A 1 342 ? 5.874 0.495 -2.674 1.00 75.19 342 PRO A C 1
ATOM 2580 O O . PRO A 1 342 ? 6.250 1.668 -2.606 1.00 75.19 342 PRO A O 1
ATOM 2583 N N . THR A 1 343 ? 5.721 -0.267 -1.593 1.00 65.25 343 THR A N 1
ATOM 2584 C CA . THR A 1 343 ? 5.899 0.209 -0.222 1.00 65.25 343 THR A CA 1
ATOM 2585 C C . THR A 1 343 ? 7.350 0.091 0.252 1.00 65.25 343 THR A C 1
ATOM 2587 O O . THR A 1 343 ? 7.835 0.986 0.933 1.00 65.25 343 THR A O 1
ATOM 2590 N N . TRP A 1 344 ? 8.104 -0.911 -0.199 1.00 81.31 344 TRP A N 1
ATOM 2591 C CA . TRP A 1 344 ? 9.454 -1.202 0.302 1.00 81.31 344 TRP A CA 1
ATOM 2592 C C . TRP A 1 344 ? 10.593 -0.667 -0.587 1.00 81.31 344 TRP A C 1
ATOM 2594 O O . TRP A 1 344 ? 11.660 -0.295 -0.099 1.00 81.31 344 TRP A O 1
ATOM 2604 N N . GLY A 1 345 ? 10.358 -0.560 -1.894 1.00 76.81 345 GLY A N 1
ATOM 2605 C CA . GLY A 1 345 ? 11.330 -0.164 -2.909 1.00 76.81 345 GLY A CA 1
ATOM 2606 C C . GLY A 1 345 ? 11.676 -1.297 -3.873 1.00 76.81 345 GLY A C 1
ATOM 2607 O O . GLY A 1 345 ? 10.997 -2.316 -3.956 1.00 76.81 345 GLY A O 1
ATOM 2608 N N . THR A 1 346 ? 12.753 -1.115 -4.631 1.00 84.75 346 THR A N 1
ATOM 2609 C CA . THR A 1 346 ? 13.152 -2.059 -5.681 1.00 84.75 346 THR A CA 1
ATOM 2610 C C . THR A 1 346 ? 14.272 -2.981 -5.193 1.00 84.75 346 THR A C 1
ATOM 2612 O O . THR A 1 346 ? 15.288 -2.496 -4.690 1.00 84.75 346 THR A O 1
ATOM 2615 N N . THR A 1 347 ? 14.137 -4.291 -5.408 1.00 87.75 347 THR A N 1
ATOM 2616 C CA . THR A 1 347 ? 15.205 -5.284 -5.193 1.00 87.75 347 THR A CA 1
ATOM 2617 C C . THR A 1 347 ? 15.675 -5.878 -6.519 1.00 87.75 347 THR A C 1
ATOM 2619 O O . THR A 1 347 ? 14.987 -5.807 -7.541 1.00 87.75 347 THR A O 1
ATOM 2622 N N . THR A 1 348 ? 16.882 -6.437 -6.545 1.00 94.19 348 THR A N 1
ATOM 2623 C CA . THR A 1 348 ? 17.345 -7.242 -7.678 1.00 94.19 348 THR A CA 1
ATOM 2624 C C . THR A 1 348 ? 18.103 -8.457 -7.180 1.00 94.19 348 THR A C 1
ATOM 2626 O O . THR A 1 348 ? 19.142 -8.307 -6.543 1.00 94.19 348 THR A O 1
ATOM 2629 N N . VAL A 1 349 ? 17.598 -9.632 -7.532 1.00 92.25 349 VAL A N 1
ATOM 2630 C CA . VAL A 1 349 ? 18.020 -10.943 -7.022 1.00 92.25 349 VAL A CA 1
ATOM 2631 C C . VAL A 1 349 ? 18.293 -11.909 -8.179 1.00 92.25 349 VAL A C 1
ATOM 2633 O O . VAL A 1 349 ? 18.032 -11.557 -9.334 1.00 92.25 349 VAL A O 1
ATOM 2636 N N . SER A 1 350 ? 18.827 -13.099 -7.890 1.00 92.06 350 SER A N 1
ATOM 2637 C CA . SER A 1 350 ? 18.930 -14.177 -8.884 1.00 92.06 350 SER A CA 1
ATOM 2638 C C . SER A 1 350 ? 17.546 -14.708 -9.272 1.00 92.06 350 SER A C 1
ATOM 2640 O O . SER A 1 350 ? 16.552 -14.454 -8.584 1.00 92.06 350 SER A O 1
ATOM 2642 N N . THR A 1 351 ? 17.456 -15.445 -10.381 1.00 88.38 351 THR A N 1
ATOM 2643 C CA . THR A 1 351 ? 16.198 -16.115 -10.747 1.00 88.38 351 THR A CA 1
ATOM 2644 C C . THR A 1 351 ? 15.794 -17.161 -9.708 1.00 88.38 351 THR A C 1
ATOM 2646 O O . THR A 1 351 ? 14.621 -17.232 -9.354 1.00 88.38 351 THR A O 1
ATOM 2649 N N . GLU A 1 352 ? 16.758 -17.906 -9.164 1.00 88.25 352 GLU A N 1
ATOM 2650 C CA . GLU A 1 352 ? 16.547 -18.901 -8.105 1.00 88.25 352 GLU A CA 1
ATOM 2651 C C . GLU A 1 352 ? 15.947 -18.277 -6.838 1.00 88.25 352 GLU A C 1
ATOM 2653 O O . GLU A 1 352 ? 14.890 -18.714 -6.382 1.00 88.25 352 GLU A O 1
ATOM 2658 N N . ASP A 1 353 ? 16.552 -17.200 -6.328 1.00 90.38 353 ASP A N 1
ATOM 2659 C CA . ASP A 1 353 ? 16.070 -16.515 -5.124 1.00 90.38 353 ASP A CA 1
ATOM 2660 C C . ASP A 1 353 ? 14.677 -15.911 -5.349 1.00 90.38 353 ASP A C 1
ATOM 2662 O O . ASP A 1 353 ? 13.839 -15.906 -4.447 1.00 90.38 353 ASP A O 1
ATOM 2666 N N . ALA A 1 354 ? 14.396 -15.426 -6.564 1.00 90.06 354 ALA A N 1
ATOM 2667 C CA . ALA A 1 354 ? 13.067 -14.951 -6.931 1.00 90.06 354 ALA A CA 1
ATOM 2668 C C . ALA A 1 354 ? 12.025 -16.083 -6.911 1.00 90.06 354 ALA A C 1
ATOM 2670 O O . ALA A 1 354 ? 10.924 -15.876 -6.405 1.00 90.06 354 ALA A O 1
ATOM 2671 N N . TYR A 1 355 ? 12.345 -17.277 -7.421 1.00 86.81 355 TYR A N 1
ATOM 2672 C CA . TYR A 1 355 ? 11.424 -18.421 -7.376 1.00 86.81 355 TYR A CA 1
ATOM 2673 C C . TYR A 1 355 ? 11.171 -18.914 -5.955 1.00 86.81 355 TYR A C 1
ATOM 2675 O O . TYR A 1 355 ? 10.049 -19.296 -5.618 1.00 86.81 355 TYR A O 1
ATOM 2683 N N . GLU A 1 356 ? 12.199 -18.885 -5.114 1.00 86.44 356 GLU A N 1
ATOM 2684 C CA . GLU A 1 356 ? 12.083 -19.268 -3.715 1.00 86.44 356 GLU A CA 1
ATOM 2685 C C . GLU A 1 356 ? 11.165 -18.294 -2.955 1.00 86.44 356 GLU A C 1
ATOM 2687 O O . GLU A 1 356 ? 10.203 -18.717 -2.301 1.00 86.44 356 GLU A O 1
ATOM 2692 N N . ALA A 1 357 ? 11.403 -16.990 -3.124 1.00 88.88 357 ALA A N 1
ATOM 2693 C CA . ALA A 1 357 ? 10.789 -15.934 -2.326 1.00 88.88 357 ALA A CA 1
ATOM 2694 C C . ALA A 1 357 ? 9.446 -15.395 -2.834 1.00 88.88 357 ALA A C 1
ATOM 2696 O O . ALA A 1 357 ? 8.776 -14.687 -2.083 1.00 88.88 357 ALA A O 1
ATOM 2697 N N . LEU A 1 358 ? 9.043 -15.658 -4.081 1.00 91.62 358 LEU A N 1
ATOM 2698 C CA . LEU A 1 358 ? 7.859 -15.029 -4.680 1.00 91.62 358 LEU A CA 1
ATOM 2699 C C . LEU A 1 358 ? 6.725 -16.023 -4.935 1.00 91.62 358 LEU A C 1
ATOM 2701 O O . LEU A 1 358 ? 6.932 -17.177 -5.316 1.00 91.62 358 LEU A O 1
ATOM 2705 N N . ARG A 1 359 ? 5.492 -15.544 -4.775 1.00 89.38 359 ARG A N 1
ATOM 2706 C CA . ARG A 1 359 ? 4.253 -16.219 -5.182 1.00 89.38 359 ARG A CA 1
ATOM 2707 C C . ARG A 1 359 ? 3.462 -15.307 -6.105 1.00 89.38 359 ARG A C 1
ATOM 2709 O O . ARG A 1 359 ? 3.548 -14.091 -5.980 1.00 89.38 359 ARG A O 1
ATOM 2716 N N . TRP A 1 360 ? 2.687 -15.875 -7.021 1.00 91.38 360 TRP A N 1
ATOM 2717 C CA . TRP A 1 360 ? 1.809 -15.081 -7.880 1.00 91.38 360 TRP A CA 1
ATOM 2718 C C . TRP A 1 360 ? 0.671 -14.441 -7.084 1.00 91.38 360 TRP A C 1
ATOM 2720 O O . TRP A 1 360 ? 0.046 -15.101 -6.260 1.00 91.38 360 TRP A O 1
ATOM 2730 N N . ASP A 1 361 ? 0.373 -13.175 -7.376 1.00 90.44 361 ASP A N 1
ATOM 2731 C CA . ASP A 1 361 ? -0.672 -12.385 -6.707 1.00 90.44 361 ASP A CA 1
ATOM 2732 C C . ASP A 1 361 ? -1.891 -12.153 -7.622 1.00 90.44 361 ASP A C 1
ATOM 2734 O O . ASP A 1 361 ? -2.375 -11.032 -7.794 1.00 90.44 361 ASP A O 1
ATOM 2738 N N . TYR A 1 362 ? -2.356 -13.220 -8.281 1.00 91.44 362 TYR A N 1
ATOM 2739 C CA . TYR A 1 362 ? -3.516 -13.177 -9.186 1.00 91.44 362 TYR A CA 1
ATOM 2740 C C . TYR A 1 362 ? -4.797 -13.706 -8.554 1.00 91.44 362 TYR A C 1
ATOM 2742 O O . TYR A 1 362 ? -5.878 -13.209 -8.865 1.00 91.44 362 TYR A O 1
ATOM 2750 N N . ALA A 1 363 ? -4.686 -14.699 -7.677 1.00 90.25 363 ALA A N 1
ATOM 2751 C CA . ALA A 1 363 ? -5.800 -15.288 -6.955 1.00 90.25 363 ALA A CA 1
ATOM 2752 C C . ALA A 1 363 ? -5.415 -15.513 -5.487 1.00 90.25 363 ALA A C 1
ATOM 2754 O O . ALA A 1 363 ? -4.237 -15.591 -5.155 1.00 90.25 363 ALA A O 1
ATOM 2755 N N . THR A 1 364 ? -6.413 -15.605 -4.613 1.00 88.44 364 THR A N 1
ATOM 2756 C CA . THR A 1 364 ? -6.259 -15.901 -3.184 1.00 88.44 364 THR A CA 1
ATOM 2757 C C . THR A 1 364 ? -7.326 -16.899 -2.738 1.00 88.44 364 THR A C 1
ATOM 2759 O O . THR A 1 364 ? -8.396 -16.968 -3.338 1.00 88.44 364 THR A O 1
ATOM 2762 N N . VAL A 1 365 ? -7.043 -17.697 -1.711 1.00 84.56 365 VAL A N 1
ATOM 2763 C CA . VAL A 1 365 ? -7.970 -18.677 -1.122 1.00 84.56 365 VAL A CA 1
ATOM 2764 C C . VAL A 1 365 ? -7.778 -18.693 0.395 1.00 84.56 365 VAL A C 1
ATOM 2766 O O . VAL A 1 365 ? -6.648 -18.577 0.864 1.00 84.56 365 VAL A O 1
ATOM 2769 N N . GLU A 1 366 ? -8.864 -18.831 1.160 1.00 75.62 366 GLU A N 1
ATOM 2770 C CA . GLU A 1 366 ? -8.824 -18.906 2.627 1.00 75.62 366 GLU A CA 1
ATOM 2771 C C . GLU A 1 366 ? -9.067 -20.343 3.138 1.00 75.62 366 GLU A C 1
ATOM 2773 O O . GLU A 1 366 ? -10.043 -20.978 2.728 1.00 75.62 366 GLU A O 1
ATOM 2778 N N . PRO A 1 367 ? -8.239 -20.861 4.072 1.00 67.19 367 PRO A N 1
ATOM 2779 C CA . PRO A 1 367 ? -6.982 -20.277 4.551 1.00 67.19 367 PRO A CA 1
ATOM 2780 C C . PRO A 1 367 ? -5.895 -20.295 3.456 1.00 67.19 367 PRO A C 1
ATOM 2782 O O . PRO A 1 367 ? -5.965 -21.132 2.549 1.00 67.19 367 PRO A O 1
ATOM 2785 N N . PRO A 1 368 ? -4.881 -19.409 3.541 1.00 61.38 368 PRO A N 1
ATOM 2786 C CA . PRO A 1 368 ? -3.827 -19.327 2.536 1.00 61.38 368 PRO A CA 1
ATOM 2787 C C . PRO A 1 368 ? -3.107 -20.676 2.367 1.00 61.38 368 PRO A C 1
ATOM 2789 O O . PRO A 1 368 ? -2.997 -21.451 3.326 1.00 61.38 368 PRO A O 1
ATOM 2792 N N . PRO A 1 369 ? -2.619 -20.989 1.152 1.00 58.97 369 PRO A N 1
ATOM 2793 C CA . PRO A 1 369 ? -1.996 -22.274 0.867 1.00 58.97 369 PRO A CA 1
ATOM 2794 C C . PRO A 1 369 ? -0.779 -22.517 1.765 1.00 58.97 369 PRO A C 1
ATOM 2796 O O . PRO A 1 369 ? 0.040 -21.625 1.986 1.00 58.97 369 PRO A O 1
ATOM 2799 N N . ILE A 1 370 ? -0.641 -23.757 2.252 1.00 56.69 370 ILE A N 1
ATOM 2800 C CA . ILE A 1 370 ? 0.579 -24.203 2.934 1.00 56.69 370 ILE A CA 1
ATOM 2801 C C . ILE A 1 370 ? 1.689 -24.229 1.886 1.00 56.69 370 ILE A C 1
ATOM 2803 O O . ILE A 1 370 ? 1.730 -25.113 1.029 1.00 56.69 370 ILE A O 1
ATOM 2807 N N . GLU A 1 371 ? 2.570 -23.238 1.949 1.00 56.72 371 GLU A N 1
ATOM 2808 C CA . GLU A 1 371 ? 3.677 -23.084 1.019 1.00 56.72 371 GLU A CA 1
ATOM 2809 C C . GLU A 1 371 ? 4.668 -24.235 1.193 1.00 56.72 371 GLU A C 1
ATOM 2811 O O . GLU A 1 371 ? 5.383 -24.328 2.187 1.00 56.72 371 GLU A O 1
ATOM 2816 N N . ARG A 1 372 ? 4.699 -25.151 0.226 1.00 46.16 372 ARG A N 1
ATOM 2817 C CA . ARG A 1 372 ? 5.815 -26.084 0.076 1.00 46.16 372 ARG A CA 1
ATOM 2818 C C . ARG A 1 372 ? 6.786 -25.479 -0.926 1.00 46.16 372 ARG A C 1
ATOM 2820 O O . ARG A 1 372 ? 6.347 -24.965 -1.953 1.00 46.16 372 ARG A O 1
ATOM 2827 N N . SER A 1 373 ? 8.078 -25.535 -0.605 1.00 41.06 373 SER A N 1
ATOM 2828 C CA . SER A 1 373 ? 9.177 -25.195 -1.512 1.00 41.06 373 SER A CA 1
ATOM 2829 C C . SER A 1 373 ? 8.902 -25.812 -2.881 1.00 41.06 373 SER A C 1
ATOM 2831 O O . SER A 1 373 ? 8.715 -27.021 -2.978 1.00 41.06 373 SER A O 1
ATOM 2833 N N . ALA A 1 374 ? 8.757 -24.967 -3.899 1.00 38.44 374 ALA A N 1
ATOM 2834 C CA . ALA A 1 374 ? 8.192 -25.334 -5.190 1.00 38.44 374 ALA A CA 1
ATOM 2835 C C . ALA A 1 374 ? 8.957 -26.487 -5.872 1.00 38.44 374 ALA A C 1
ATOM 2837 O O . ALA A 1 374 ? 10.167 -26.373 -6.071 1.00 38.44 374 ALA A O 1
ATOM 2838 N N . PRO A 1 375 ? 8.243 -27.530 -6.343 1.00 37.06 375 PRO A N 1
ATOM 2839 C CA . PRO A 1 375 ? 8.654 -28.214 -7.563 1.00 37.06 375 PRO A CA 1
ATOM 2840 C C . PRO A 1 375 ? 7.532 -28.292 -8.615 1.00 37.06 375 PRO A C 1
ATOM 2842 O O . PRO A 1 375 ? 7.795 -28.720 -9.728 1.00 37.06 375 PRO A O 1
ATOM 2845 N N . ASP A 1 376 ? 6.311 -27.827 -8.333 1.00 35.41 376 ASP A N 1
ATOM 2846 C CA . ASP A 1 376 ? 5.157 -28.033 -9.228 1.00 35.41 376 ASP A CA 1
ATOM 2847 C C . ASP A 1 376 ? 4.898 -26.841 -10.170 1.00 35.41 376 ASP A C 1
ATOM 2849 O O . ASP A 1 376 ? 3.755 -26.478 -10.453 1.00 35.41 376 ASP A O 1
ATOM 2853 N N . LEU A 1 377 ? 5.969 -26.205 -10.652 1.00 42.66 377 LEU A N 1
ATOM 2854 C CA . LEU A 1 377 ? 5.914 -25.133 -11.651 1.00 42.66 377 LEU A CA 1
ATOM 2855 C C . LEU A 1 377 ? 6.371 -25.632 -13.027 1.00 42.66 377 LEU A C 1
ATOM 2857 O O . LEU A 1 377 ? 7.187 -24.995 -13.685 1.00 42.66 377 LEU A O 1
ATOM 2861 N N . GLU A 1 378 ? 5.839 -26.766 -13.478 1.00 35.00 378 GLU A N 1
ATOM 2862 C CA . GLU A 1 378 ? 5.918 -27.137 -14.892 1.00 35.00 378 GLU A CA 1
ATOM 2863 C C . GLU A 1 378 ? 4.749 -26.476 -15.638 1.00 35.00 378 GLU A C 1
ATOM 2865 O O . GLU A 1 378 ? 3.583 -26.843 -15.473 1.00 35.00 378 GLU A O 1
ATOM 2870 N N . ILE A 1 379 ? 5.055 -25.466 -16.453 1.00 39.53 379 ILE A N 1
ATOM 2871 C CA . ILE A 1 379 ? 4.160 -24.992 -17.511 1.00 39.53 379 ILE A CA 1
ATOM 2872 C C . ILE A 1 379 ? 4.972 -24.939 -18.797 1.00 39.53 379 ILE A C 1
ATOM 2874 O O . ILE A 1 379 ? 5.767 -24.016 -18.944 1.00 39.53 379 ILE A O 1
ATOM 2878 N N . GLU A 1 380 ? 4.666 -25.861 -19.717 1.00 36.97 380 GLU A N 1
ATOM 2879 C CA . GLU A 1 380 ? 5.081 -25.804 -21.125 1.00 36.97 380 GLU A CA 1
ATOM 2880 C C . GLU A 1 380 ? 4.524 -24.528 -21.789 1.00 36.97 380 GLU A C 1
ATOM 2882 O O . GLU A 1 380 ? 3.333 -24.438 -22.135 1.00 36.97 380 GLU A O 1
ATOM 2887 N N . LEU A 1 381 ? 5.375 -23.503 -21.894 1.00 41.75 381 LEU A N 1
ATOM 2888 C CA . LEU A 1 381 ? 5.124 -22.213 -22.536 1.00 41.75 381 LEU A CA 1
ATOM 2889 C C . LEU A 1 381 ? 5.284 -22.247 -24.043 1.00 41.75 381 LEU A C 1
ATOM 2891 O O . LEU A 1 381 ? 5.850 -23.184 -24.636 1.00 41.75 381 LEU A O 1
#

Foldseek 3Di:
DEDACADPQANQAQWAKDWQPDQDPNDGGIDIYGHLQNLLDQLQVSVFSVLLRVLVVVCVVVVHDQADPQFQAGEVSSVVSSVVSAWDWDQDPPRGRQDTGGHPVRCVVCVVVSLVSLQQSQAGDDRDPSRVVVHPDRTTDHDDDDDDDDDDDDDDQAAWFAFLVGDTDGDDPVVCVVDFDADPVPRGTGGGPDDHDDDDDDDDDDDDDDDDDDDDQFAQDPLVVLVVVLVVQCPDPVSVVLLVQLDVQPDDPPDHRSFAAEAPDPVRQVSSLVSNVSVCSNSVLWTAGHPDDWDDLDTANFKKFWAQDADPVCPVQDDHGGQIWTFHHDDPPVQWTWIQRNSNGIGIDGPVNCLQTIDGGHYAYPPGDPDDRDDPRDDGD